Protein AF-A0A2G7G4L7-F1 (afdb_monomer)

Radius of gyration: 32.82 Å; Cα contacts (8 Å, |Δi|>4): 805; chains: 1; bounding box: 73×81×82 Å

Secondary structure (DSSP, 8-state):
-PPP------------------------------PPP--------HHHHHHHHHHHHHHHHHHHHHHHHHHHHHSPTTS-SSHHHHHHHHHHHH-GGGGGTT-HHHHHHHHHHHHHHHHHHHHHHHHHHHHTTTSHHHHHHSTT--TT--SS--HHHHHHHHHHHHHHHHHHHHHHHHHHHHHHH---SSGGG-S-SSHHHHHHHHHHHHHHHHHTTTHHHHHHHHHTHHHHHHHHHHHHHHHHHH----HHHHHHHHHHHHHHHHHHHHHHHHHHHHHHHHS---GGG-S-----SSHHHHHHHHHHS-S-----HHHHHHHHHHHHHHHHHHHS--------S-SSGGGTSS---TTS--SS---PPPPBPTTSSBPPP------GGG----TTTTTTT-EEEEE---SS--HHHHHHH-SS-----PPPSS---HHHHT-HHHHHHHHHHHHHHHHHHHHHH--TTEEEEEEE-TTEEE--TTHHHHHHHT--SEEEEEEEEEEEETTTTEEEEEE-----EE--HHHHHHHHHS-TT----TT-TTS----EEGGGT--SSS--TT--EE-SB--SSEEEEEHHHHHTT----SS-BTTB-HHHHHHHHHHHTT--EEEEEEEEEEE---

Organism: NCBI:txid656916

InterPro domains:
  IPR002067 Mitochondrial carrier protein [PR00926] (60-74)
  IPR002067 Mitochondrial carrier protein [PR00926] (168-186)
  IPR002067 Mitochondrial carrier protein [PR00926] (212-230)
  IPR002067 Mitochondrial carrier protein [PR00926] (259-281)
  IPR005109 Mannan polymerase complex subunit ANP1/MNN9/VAN1 [PF03452] (383-423)
  IPR005109 Mannan polymerase complex subunit ANP1/MNN9/VAN1 [PF03452] (434-600)
  IPR018108 Mitochondrial carrier protein, transmembrane region [PF00153] (45-130)
  IPR018108 Mitochondrial carrier protein, transmembrane region [PF00153] (153-245)
  IPR018108 Mitochondrial carrier protein, transmembrane region [PS50920] (42-127)
  IPR018108 Mitochondrial carrier protein, transmembrane region [PS50920] (153-242)
  IPR023395 Mitochondrial carrier protein domain superfamily [G3DSA:1.50.40.10] (39-321)
  IPR023395 Mitochondrial carrier protein domain superfamily [SSF103506] (44-306)
  IPR029044 Nucleotide-diphospho-sugar transferases [G3DSA:3.90.550.10] (423-634)
  IPR029044 Nucleotide-diphospho-sugar transferases [SSF53448] (452-632)
  IPR052086 Mannan Polymerase Complex Subunit [PTHR43083] (434-634)

Foldseek 3Di:
DDDDDDDDDDDDDDDDDDDDDDDDDDDDDDDDDDDDDDDDPDPPLVQLVVLLVVLVVCLVVCQLVVLLVVCVVQDDPPPAPDSVSSSVCQCVPPNPCSSCPPSPVSSVLSSVLSSLLRVQLVVQLVCCLVPPLLDLVNLVPDPQRDNPDNPHRGLLSQLVSQLRSQLRSLVSVQLVVLLVLQVSPQRDNDCVPGLANHSVRSSVLQCVWPNPCSSNFLSVLSSVLSNLSSQLRSQLVVQLVCCVVPHPDDNVVSNVVSNVVSVVSSCVVRVLSVQLSSCRSNADPDDPSNRDDGQDPDSVSSSVVVVPDDDPPCPDVVNVVVVVCCVVVVVCVVPPDPPCPPDPDDPVVVVVRDDPDPPQPCPDPDDDQFDAPPVRHGDDDDDDDFDLVPQDQALPCVVVVAAEAEDEDDQDADQLLVCQVPVDGDDDDDGDDDDDPPVVCPDPVNVLVVLLVVQVSQQVRCVNPQDSRHFKYKQAYNQQRDAPNCVVSLQSNLVAQKEAEFEWAWDQDPVVRDIDIAGDDQQWWAFDPQLLVVLVVDDQQAADDPDDPVRPRVTGGLSPVADPPDFDQPDKDWTQGDDRNIMMHGSVLVVLPQGFASTQQSRHGGRSSSSNSSVVSVGTYMYRSRRYTYGYDD

pLDDT: mean 73.77, std 21.03, range [20.94, 98.0]

Sequence (634 aa):
MSTASTAFETSTTPSIPEHQTSKKMGGSAAGGGNAPPVTSSKRDYKGFVAGVFSGIAKLSVGHPFDTVKVRLQTSKDGHFKGPLDCVLQTVRKEGVSGLYKGATPPLVGWMVMDSVMLGSLTLYRRLLFENVFSRPEIRRITPFAKYQDRHTLPSFGHGIAGIMAGTTVSFIAAPVEHVKARLQIQYAADKSKRMYSGPIDCTSKILRTHGLGGLYRGLCATILFRSFFFFWWGSYDVLSRWMRERTELSTPAINFWAGGISAQIFWLTSYPSDVVKQRLMTDPMGGALGDGQRQFRWWKDAAATMAVARPMRRTSPITFFLAAFLAFGFLFFLLSPSSSATAGDTSQQRREDAADNPLSPPTKPFLKSQPVRNDGLKAPPPVVHYDLNKLTTTSDSADKGERVLILTPLARFYPEFWDNLHQHPPPGFEPPLQSQDEKERHKLENQKARRESMSRARNSLLFTTLGPATSWVLWLDADIIETPATLIQDLTGHNYPVIVPNCYQRYYNNDHKQMEVRPYDFNSWVDSSNAQSLAESMGPDEILLEGYAELPTYRTLMAYLADTESPNPRRVIELDGVGGTALMVKADVHRDGAMFPAFPFYHLVETEGFAKMAKRLGYQVFGLPDYFVYHYNE

Nearest PDB structures (foldseek):
  3zf8-assembly1_A-2  TM=8.904E-01  e=1.767E-27  Saccharomyces cerevisiae S288C
  1okc-assembly1_A  TM=6.237E-01  e=1.344E-08  Bos taurus
  4c9h-assembly1_A  TM=5.755E-01  e=2.471E-07  Saccharomyces c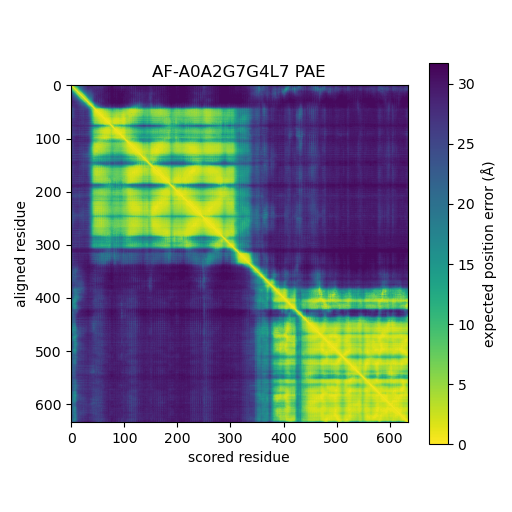erevisiae
  8ui1-assembly1_A  TM=4.724E-01  e=2.100E-02  Toxoplasma gondii ME49
  4d11-assembly4_F  TM=5.259E-01  e=4.402E-02  Homo sapiens

Mean predicted aligned error: 20.43 Å

Structure (mmCIF, N/CA/C/O backbone):
data_AF-A0A2G7G4L7-F1
#
_entry.id   AF-A0A2G7G4L7-F1
#
loop_
_atom_site.group_PDB
_atom_site.id
_atom_site.type_symbol
_atom_site.label_atom_id
_atom_site.label_alt_id
_atom_site.label_comp_id
_atom_site.label_asym_id
_atom_site.label_entity_id
_atom_site.label_seq_id
_atom_site.pdbx_PDB_ins_code
_atom_site.Cartn_x
_atom_site.Cartn_y
_atom_site.Cartn_z
_atom_site.occupancy
_atom_site.B_iso_or_equiv
_atom_site.auth_seq_id
_atom_site.auth_comp_id
_atom_site.auth_asym_id
_atom_site.auth_atom_id
_atom_site.pdbx_PDB_model_num
ATOM 1 N N . MET A 1 1 ? 5.617 3.008 5.259 1.00 24.06 1 MET A N 1
ATOM 2 C CA . MET A 1 1 ? 7.026 2.658 5.025 1.00 24.06 1 MET A CA 1
ATOM 3 C C . MET A 1 1 ? 7.130 2.276 3.573 1.00 24.06 1 MET A C 1
ATOM 5 O O . MET A 1 1 ? 6.372 1.435 3.117 1.00 24.06 1 MET A O 1
ATOM 9 N N . SER A 1 2 ? 7.911 3.075 2.858 1.00 22.83 2 SER A N 1
ATOM 10 C CA . SER A 1 2 ? 8.184 2.962 1.433 1.00 22.83 2 SER A CA 1
ATOM 11 C C . SER A 1 2 ? 9.302 1.948 1.271 1.00 22.83 2 SER A C 1
ATOM 13 O O . SER A 1 2 ? 10.276 2.014 2.017 1.00 22.83 2 SER A O 1
ATOM 15 N N . THR A 1 3 ? 9.138 1.049 0.313 1.00 21.58 3 THR A N 1
ATOM 16 C CA . THR A 1 3 ? 10.203 0.268 -0.310 1.00 21.58 3 THR A CA 1
ATOM 17 C C . THR A 1 3 ? 11.372 1.191 -0.662 1.00 21.58 3 THR A C 1
ATOM 19 O O . THR A 1 3 ? 11.162 2.273 -1.218 1.00 21.58 3 THR A O 1
ATOM 22 N N . ALA A 1 4 ? 12.580 0.808 -0.257 1.00 23.50 4 ALA A N 1
ATOM 23 C CA . ALA A 1 4 ? 13.815 1.498 -0.596 1.00 23.50 4 ALA A CA 1
ATOM 24 C C . ALA A 1 4 ? 14.524 0.680 -1.681 1.00 23.50 4 ALA A C 1
ATOM 26 O O . ALA A 1 4 ? 14.798 -0.497 -1.475 1.00 23.50 4 ALA A O 1
ATOM 27 N N . SER A 1 5 ? 14.764 1.302 -2.832 1.00 25.00 5 SER A N 1
ATOM 28 C CA . SER A 1 5 ? 15.612 0.803 -3.915 1.00 25.00 5 SER A CA 1
ATOM 29 C C . SER A 1 5 ? 16.905 1.616 -3.906 1.00 25.00 5 SER A C 1
ATOM 31 O O . SER A 1 5 ? 16.847 2.847 -3.921 1.00 25.00 5 SER A O 1
ATOM 33 N N . THR A 1 6 ? 18.053 0.951 -3.858 1.00 25.97 6 THR A N 1
ATOM 34 C CA . THR A 1 6 ? 19.387 1.570 -3.831 1.00 25.97 6 THR A CA 1
ATOM 35 C C . THR A 1 6 ? 20.090 1.319 -5.165 1.00 25.97 6 THR A C 1
ATOM 37 O O . THR A 1 6 ? 20.153 0.177 -5.602 1.00 25.97 6 THR A O 1
ATOM 40 N N . ALA A 1 7 ? 20.607 2.376 -5.795 1.00 25.23 7 ALA A N 1
ATOM 41 C CA . ALA A 1 7 ? 21.498 2.335 -6.958 1.00 25.23 7 ALA A CA 1
ATOM 42 C C . ALA A 1 7 ? 22.768 3.133 -6.606 1.00 25.23 7 ALA A C 1
ATOM 44 O O . ALA A 1 7 ? 22.654 4.169 -5.949 1.00 25.23 7 ALA A O 1
ATOM 45 N N . PHE A 1 8 ? 23.949 2.648 -6.998 1.00 26.23 8 PHE A N 1
ATOM 46 C CA . PHE A 1 8 ? 25.249 3.296 -6.771 1.00 26.23 8 PHE A CA 1
ATOM 47 C C . PHE A 1 8 ? 25.923 3.611 -8.122 1.00 26.23 8 PHE A C 1
ATOM 49 O O . PHE A 1 8 ? 25.964 2.746 -8.992 1.00 26.23 8 PHE A O 1
ATOM 56 N N . GLU A 1 9 ? 26.466 4.824 -8.282 1.00 25.48 9 GLU A N 1
ATOM 57 C CA . GLU A 1 9 ? 27.302 5.279 -9.413 1.00 25.48 9 GLU A CA 1
ATOM 58 C C . GLU A 1 9 ? 28.626 5.857 -8.862 1.00 25.48 9 GLU A C 1
ATOM 60 O O . GLU A 1 9 ? 28.653 6.397 -7.758 1.00 25.48 9 GLU A O 1
ATOM 65 N N . THR A 1 10 ? 29.723 5.768 -9.623 1.00 24.48 10 THR A N 1
ATOM 66 C CA . THR A 1 10 ? 31.007 6.447 -9.354 1.00 24.48 10 THR A CA 1
ATOM 67 C C . THR A 1 10 ? 31.414 7.279 -10.573 1.00 24.48 10 THR A C 1
ATOM 69 O O . THR A 1 10 ? 31.383 6.780 -11.696 1.00 24.48 10 THR A O 1
ATOM 72 N N . SER A 1 11 ? 31.818 8.546 -10.391 1.00 24.91 11 SER A N 1
ATOM 73 C CA . SER A 1 11 ? 32.442 9.326 -11.476 1.00 24.91 11 SER A CA 1
ATOM 74 C C . SER A 1 11 ? 33.418 10.404 -10.986 1.00 24.91 11 SER A C 1
ATOM 76 O O . SER A 1 11 ? 33.243 10.993 -9.920 1.00 24.91 11 SER A O 1
ATOM 78 N N . THR A 1 12 ? 34.446 10.660 -11.796 1.00 24.36 12 THR A N 1
ATOM 79 C CA . THR A 1 12 ? 35.453 11.723 -11.670 1.00 24.36 12 THR A CA 1
ATOM 80 C C . THR A 1 12 ? 35.354 12.676 -12.871 1.00 24.36 12 THR A C 1
ATOM 82 O O . THR A 1 12 ? 35.225 12.241 -14.012 1.00 24.36 12 THR A O 1
ATOM 85 N N . THR A 1 13 ? 35.424 13.989 -12.625 1.00 24.19 13 THR A N 1
ATOM 86 C CA . THR A 1 13 ? 35.283 15.078 -13.623 1.00 24.19 13 THR A CA 1
ATOM 87 C C . THR A 1 13 ? 36.589 15.829 -13.906 1.00 24.19 13 THR A C 1
ATOM 89 O O . THR A 1 13 ? 37.397 16.011 -12.993 1.00 24.19 13 THR A O 1
ATOM 92 N N . PRO A 1 14 ? 36.725 16.416 -15.113 1.00 24.42 14 PRO A N 1
ATOM 93 C CA . PRO A 1 14 ? 37.111 17.830 -15.223 1.00 24.42 14 PRO A CA 1
ATOM 94 C C . PRO A 1 14 ? 36.256 18.636 -16.237 1.00 24.42 14 PRO A C 1
ATOM 96 O O . PRO A 1 14 ? 35.337 18.118 -16.861 1.00 24.42 14 PRO A O 1
ATOM 99 N N . SER A 1 15 ? 36.527 19.941 -16.320 1.00 22.19 15 SER A N 1
ATOM 100 C CA . SER A 1 15 ? 35.596 21.066 -16.523 1.00 22.19 15 SER A CA 1
ATOM 101 C C . SER A 1 15 ? 35.844 21.939 -17.785 1.00 22.19 15 SER A C 1
ATOM 103 O O . SER A 1 15 ? 36.881 21.793 -18.426 1.00 22.19 15 SER A O 1
ATOM 105 N N . ILE A 1 16 ? 34.951 22.944 -18.001 1.00 24.75 16 ILE A N 1
ATOM 106 C CA . ILE A 1 16 ? 35.088 24.231 -18.775 1.00 24.75 16 ILE A CA 1
ATOM 107 C C . ILE A 1 16 ? 34.583 24.205 -20.261 1.00 24.75 16 ILE A C 1
ATOM 109 O O . ILE A 1 16 ? 34.852 23.219 -20.938 1.00 24.75 16 ILE A O 1
ATOM 113 N N . PRO A 1 17 ? 33.991 25.278 -20.878 1.00 26.62 17 PRO A N 1
ATOM 114 C CA . PRO A 1 17 ? 33.048 26.333 -20.436 1.00 26.62 17 PRO A CA 1
ATOM 115 C C . PRO A 1 17 ? 31.859 26.612 -21.419 1.00 26.62 17 PRO A C 1
ATOM 117 O O . PRO A 1 17 ? 31.775 26.097 -22.530 1.00 26.62 17 PRO A O 1
ATOM 120 N N . GLU A 1 18 ? 30.960 27.510 -20.996 1.00 21.75 18 GLU A N 1
ATOM 121 C CA . GLU A 1 18 ? 29.742 28.007 -21.665 1.00 21.75 18 GLU A CA 1
ATOM 122 C C . GLU A 1 18 ? 29.950 28.919 -22.898 1.00 21.75 18 GLU A C 1
ATOM 124 O O . GLU A 1 18 ? 30.901 29.698 -22.963 1.00 21.75 18 GLU A O 1
ATOM 129 N N . HIS A 1 19 ? 28.941 28.960 -23.788 1.00 24.02 19 HIS A N 1
ATOM 130 C CA . HIS A 1 19 ? 28.648 30.131 -24.627 1.00 24.02 19 HIS A CA 1
ATOM 131 C C . HIS A 1 19 ? 27.133 30.389 -24.774 1.00 24.02 19 HIS A C 1
ATOM 133 O O . HIS A 1 19 ? 26.337 29.494 -25.048 1.00 24.02 19 HIS A O 1
ATOM 139 N N . GLN A 1 20 ? 26.755 31.655 -24.577 1.00 20.94 20 GLN A N 1
ATOM 140 C CA . GLN A 1 20 ? 25.408 32.236 -24.641 1.00 20.94 20 GLN A CA 1
ATOM 141 C C . GLN A 1 20 ? 24.872 32.364 -26.082 1.00 20.94 20 GLN A C 1
ATOM 143 O O . GLN A 1 20 ? 25.633 32.739 -26.970 1.00 20.94 20 GLN A O 1
ATOM 148 N N . THR A 1 21 ? 23.553 32.240 -26.310 1.00 23.44 21 THR A N 1
ATOM 149 C CA . THR A 1 21 ? 22.621 33.371 -26.589 1.00 23.44 21 THR A CA 1
ATOM 150 C C . THR A 1 21 ? 21.237 32.938 -27.123 1.00 23.44 21 THR A C 1
ATOM 152 O O . THR A 1 21 ? 21.025 31.853 -27.643 1.00 23.44 21 THR A O 1
ATOM 155 N N . SER A 1 22 ? 20.282 33.842 -26.898 1.00 21.98 22 SER A N 1
ATOM 156 C CA . SER A 1 22 ? 18.814 33.780 -26.950 1.00 21.98 22 SER A CA 1
ATOM 157 C C . SER A 1 22 ? 18.185 33.984 -28.342 1.00 21.98 22 SER A C 1
ATOM 159 O O . SER A 1 22 ? 18.713 34.771 -29.125 1.00 21.98 22 SER A O 1
ATOM 161 N N . LYS A 1 23 ? 16.968 33.444 -28.574 1.00 23.94 23 LYS A N 1
ATOM 162 C CA . LYS A 1 23 ? 15.842 34.200 -29.183 1.00 23.94 23 LYS A CA 1
ATOM 163 C C . LYS A 1 23 ? 14.471 33.502 -29.057 1.00 23.94 23 LYS A C 1
ATOM 165 O O . LYS A 1 23 ? 14.320 32.332 -29.380 1.00 23.94 23 LYS A O 1
ATOM 170 N N . LYS A 1 24 ? 13.464 34.275 -28.623 1.00 22.44 24 LYS A N 1
ATOM 171 C CA 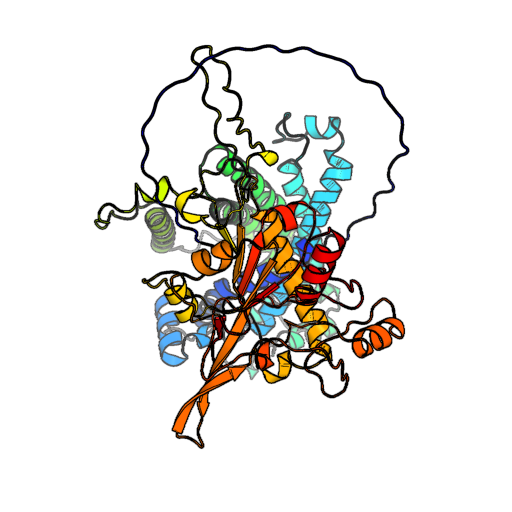. LYS A 1 24 ? 12.010 33.989 -28.621 1.00 22.44 24 LYS A CA 1
ATOM 172 C C . LYS A 1 24 ? 11.329 34.587 -29.863 1.00 22.44 24 LYS A C 1
ATOM 174 O O . LYS A 1 24 ? 11.624 35.733 -30.179 1.00 22.44 24 LYS A O 1
ATOM 179 N N . MET A 1 25 ? 10.320 33.894 -30.398 1.00 21.89 25 MET A N 1
ATOM 180 C CA . MET A 1 25 ? 9.039 34.366 -30.992 1.00 21.89 25 MET A CA 1
ATOM 181 C C . MET A 1 25 ? 8.093 33.138 -30.920 1.00 21.89 25 MET A C 1
ATOM 183 O O . MET A 1 25 ? 8.580 32.033 -31.101 1.00 21.89 25 MET A O 1
ATOM 187 N N . GLY A 1 26 ? 6.805 33.134 -30.558 1.00 21.31 26 GLY A N 1
ATOM 188 C CA . GLY A 1 26 ? 5.715 34.105 -30.659 1.00 21.31 26 GLY A CA 1
ATOM 189 C C . GLY A 1 26 ? 4.688 33.572 -31.677 1.00 21.31 26 GLY A C 1
ATOM 190 O O . GLY A 1 26 ? 5.020 33.544 -32.853 1.00 21.31 26 GLY A O 1
ATOM 191 N N . GLY A 1 27 ? 3.472 33.158 -31.268 1.00 21.77 27 GLY A N 1
ATOM 192 C CA . GLY A 1 27 ? 2.395 32.876 -32.241 1.00 21.77 27 GLY A CA 1
ATOM 193 C C . GLY A 1 27 ? 1.202 32.002 -31.813 1.00 21.77 27 GLY A C 1
ATOM 194 O O . GLY A 1 27 ? 1.269 30.789 -31.917 1.00 21.77 27 GLY A O 1
ATOM 195 N N . SER A 1 28 ? 0.112 32.681 -31.436 1.00 22.36 28 SER A N 1
ATOM 196 C CA . SER A 1 28 ? -1.323 32.446 -31.722 1.00 22.36 28 SER A CA 1
ATOM 197 C C . SER A 1 28 ? -2.087 31.139 -31.442 1.00 22.36 28 SER A C 1
ATOM 199 O O . SER A 1 28 ? -1.700 30.029 -31.782 1.00 22.36 28 SER A O 1
ATOM 201 N N . ALA A 1 29 ? -3.296 31.370 -30.919 1.00 24.55 29 ALA A N 1
ATOM 202 C CA . ALA A 1 29 ? -4.390 30.444 -30.660 1.00 24.55 29 ALA A CA 1
ATOM 203 C C . ALA A 1 29 ? -5.329 30.263 -31.871 1.00 24.55 29 ALA A C 1
ATOM 205 O O . ALA A 1 29 ? -5.513 31.192 -32.655 1.00 24.55 29 ALA A O 1
ATOM 206 N N . ALA A 1 30 ? -6.022 29.122 -31.929 1.00 24.14 30 ALA A N 1
ATOM 207 C CA . ALA A 1 30 ? -7.320 28.962 -32.591 1.00 24.14 30 ALA A CA 1
ATOM 208 C C . ALA A 1 30 ? -8.101 27.820 -31.914 1.00 24.14 30 ALA A C 1
ATOM 210 O O . ALA A 1 30 ? -7.528 26.787 -31.570 1.00 24.14 30 ALA A O 1
ATOM 211 N N . GLY A 1 31 ? -9.391 28.050 -31.658 1.00 23.33 31 GLY A N 1
ATOM 212 C CA . GLY A 1 31 ? -10.264 27.169 -30.884 1.00 23.33 31 GLY A CA 1
ATOM 213 C C . GLY A 1 31 ? -11.028 26.131 -31.708 1.00 23.33 31 GLY A C 1
ATOM 214 O O . GLY A 1 31 ? -11.257 26.296 -32.901 1.00 23.33 31 GLY A O 1
ATOM 215 N N . GLY A 1 32 ? -11.485 25.091 -31.012 1.00 22.53 32 GLY A N 1
ATOM 216 C CA . GLY A 1 32 ? -12.473 24.118 -31.471 1.00 22.53 32 GLY A CA 1
ATOM 217 C C . GLY A 1 32 ? -13.263 23.625 -30.260 1.00 22.53 32 GLY A C 1
ATOM 218 O O . GLY A 1 32 ? -12.674 23.165 -29.282 1.00 22.53 32 GLY A O 1
ATOM 219 N N . GLY A 1 33 ? -14.582 23.821 -30.281 1.00 26.61 33 GLY A N 1
ATOM 220 C CA . GLY A 1 33 ? -15.481 23.472 -29.183 1.00 26.61 33 GLY A CA 1
ATOM 221 C C . GLY A 1 33 ? -15.622 21.963 -28.996 1.00 26.61 33 GLY A C 1
ATOM 222 O O . GLY A 1 33 ? -15.660 21.218 -29.968 1.00 26.61 33 GLY A O 1
ATOM 223 N N . ASN A 1 34 ? -15.750 21.531 -27.741 1.00 28.05 34 ASN A N 1
ATOM 224 C CA . ASN A 1 34 ? -16.182 20.183 -27.391 1.00 28.05 34 ASN A CA 1
ATOM 225 C C . ASN A 1 34 ? -17.164 20.233 -26.215 1.00 28.05 34 ASN A C 1
ATOM 227 O O . ASN A 1 34 ? -16.979 20.985 -25.257 1.00 28.05 34 ASN A O 1
ATOM 231 N N . ALA A 1 35 ? -18.223 19.434 -26.343 1.00 27.03 35 ALA A N 1
ATOM 232 C CA . ALA A 1 35 ? -19.292 19.214 -25.374 1.00 27.03 35 ALA A CA 1
ATOM 233 C C . ALA A 1 35 ? -18.759 18.849 -23.970 1.00 27.03 35 ALA A C 1
ATOM 235 O O . ALA A 1 35 ? -17.655 18.306 -23.856 1.00 27.03 35 ALA A O 1
ATOM 236 N N . PRO A 1 36 ? -19.518 19.113 -22.886 1.00 30.25 36 PRO A N 1
ATOM 237 C CA . PRO A 1 36 ? -19.042 18.820 -21.541 1.00 30.25 36 PRO A CA 1
ATOM 238 C C . PRO A 1 36 ? -18.878 17.300 -21.361 1.00 30.25 36 PRO A C 1
ATOM 240 O O . PRO A 1 36 ? -19.802 16.545 -21.673 1.00 30.25 36 PRO A O 1
ATOM 243 N N . PRO A 1 37 ? -17.733 16.820 -20.849 1.00 31.64 37 PRO A N 1
ATOM 244 C CA . PRO A 1 37 ? -17.540 15.402 -20.599 1.00 31.64 37 PRO A CA 1
ATOM 245 C C . PRO A 1 37 ? -18.423 14.962 -19.427 1.00 31.64 37 PRO A C 1
ATOM 247 O O . PRO A 1 37 ? -18.369 15.531 -18.335 1.00 31.64 37 PRO A O 1
ATOM 250 N N . VAL A 1 38 ? -19.223 13.919 -19.650 1.00 31.42 38 VAL A N 1
ATOM 251 C CA . VAL A 1 38 ? -19.938 13.189 -18.598 1.00 31.42 38 VAL A CA 1
ATOM 252 C C . VAL A 1 38 ? -18.891 12.591 -17.657 1.00 31.42 38 VAL A C 1
ATOM 254 O O . VAL A 1 38 ? -18.142 11.684 -18.021 1.00 31.42 38 VAL A O 1
ATOM 257 N N . THR A 1 39 ? -18.787 13.128 -16.443 1.00 32.50 39 THR A N 1
ATOM 258 C CA . THR A 1 39 ? -17.813 12.677 -15.449 1.00 32.50 39 THR A CA 1
ATOM 259 C C . THR A 1 39 ? -18.257 11.338 -14.861 1.00 32.50 39 THR A C 1
ATOM 261 O O . THR A 1 39 ? -19.178 11.259 -14.050 1.00 32.50 39 THR A O 1
ATOM 264 N N . SER A 1 40 ? -17.583 10.246 -15.239 1.00 31.92 40 SER A N 1
ATOM 265 C CA . SER A 1 40 ? -17.757 8.968 -14.545 1.00 31.92 40 SER A CA 1
ATOM 266 C C . SER A 1 40 ? -17.291 9.137 -13.093 1.00 31.92 40 SER A C 1
ATOM 268 O O . SER A 1 40 ? -16.115 9.419 -12.836 1.00 31.92 40 SER A O 1
ATOM 270 N N . SER A 1 41 ? -18.204 8.986 -12.136 1.00 36.94 41 SER A N 1
ATOM 271 C CA . SER A 1 41 ? -17.889 9.003 -10.708 1.00 36.94 41 SER A CA 1
ATOM 272 C C . SER A 1 41 ? -16.973 7.821 -10.364 1.00 36.94 41 SER A C 1
ATOM 274 O O . SER A 1 41 ? -17.430 6.693 -10.176 1.00 36.94 41 SER A O 1
ATOM 276 N N . LYS A 1 42 ? -15.656 8.059 -10.295 1.00 44.31 42 LYS A N 1
ATOM 277 C CA . LYS A 1 42 ? -14.709 7.096 -9.718 1.00 44.31 42 LYS A CA 1
ATOM 278 C C . LYS A 1 42 ? -15.102 6.872 -8.254 1.00 44.31 42 LYS A C 1
ATOM 280 O O . LYS A 1 42 ? -15.062 7.810 -7.455 1.00 44.31 42 LYS A O 1
ATOM 285 N N . ARG A 1 43 ? -15.498 5.640 -7.909 1.00 52.88 43 ARG A N 1
ATOM 286 C CA . ARG A 1 43 ? -15.788 5.228 -6.527 1.00 52.88 43 ARG A CA 1
ATOM 287 C C . ARG A 1 43 ? -14.485 5.278 -5.724 1.00 52.88 43 ARG A C 1
ATOM 289 O O . ARG A 1 43 ? -13.613 4.434 -5.904 1.00 52.88 43 ARG A O 1
ATOM 296 N N . ASP A 1 44 ? -14.336 6.290 -4.876 1.00 62.84 44 ASP A N 1
ATOM 297 C CA . ASP A 1 44 ? -13.120 6.520 -4.092 1.00 62.84 44 ASP A CA 1
ATOM 298 C C . ASP A 1 44 ? -13.184 5.779 -2.746 1.00 62.84 44 ASP A C 1
ATOM 300 O O . ASP A 1 44 ? -13.648 6.303 -1.733 1.00 62.84 44 ASP A O 1
ATOM 304 N N . TYR A 1 45 ? -12.743 4.519 -2.741 1.00 77.00 45 TYR A N 1
ATOM 305 C CA . TYR A 1 45 ? -12.691 3.669 -1.545 1.00 77.00 45 TYR A CA 1
ATOM 306 C C . TYR A 1 45 ? -11.439 3.911 -0.680 1.00 77.00 45 TYR A C 1
ATOM 308 O O . TYR A 1 45 ? -11.310 3.329 0.400 1.00 77.00 45 TYR A O 1
ATOM 316 N N . LYS A 1 46 ? -10.517 4.788 -1.112 1.00 78.31 46 LYS A N 1
ATOM 317 C CA . LYS A 1 46 ? -9.213 4.989 -0.458 1.00 78.31 46 LYS A CA 1
ATOM 318 C C . LYS A 1 46 ? -9.350 5.449 0.992 1.00 78.31 46 LYS A C 1
ATOM 320 O O . LYS A 1 46 ? -8.605 4.981 1.846 1.00 78.31 46 LYS A O 1
ATOM 325 N N . GLY A 1 47 ? -10.321 6.320 1.282 1.00 74.81 47 GLY A N 1
ATOM 326 C CA . GLY A 1 47 ? -10.578 6.806 2.643 1.00 74.81 47 GLY A CA 1
ATOM 327 C C . GLY A 1 47 ? -11.010 5.700 3.609 1.00 74.81 47 GLY A C 1
ATOM 328 O O . GLY A 1 47 ? -10.556 5.669 4.749 1.00 74.81 47 GLY A O 1
ATOM 329 N N . PHE A 1 48 ? -11.830 4.758 3.140 1.00 80.50 48 PHE A N 1
ATOM 330 C CA . PHE A 1 48 ? -12.289 3.629 3.950 1.00 80.50 48 PHE A CA 1
ATOM 331 C C . PHE A 1 48 ? -11.149 2.655 4.243 1.00 80.50 48 PHE A C 1
ATOM 333 O O . PHE A 1 48 ? -10.930 2.300 5.398 1.00 80.50 48 PHE A O 1
ATOM 340 N N . VAL A 1 49 ? -10.368 2.293 3.220 1.00 81.31 49 VAL A N 1
ATOM 341 C CA . VAL A 1 49 ? -9.202 1.410 3.381 1.00 81.31 49 VAL A CA 1
ATOM 342 C C . VAL A 1 49 ? -8.152 2.047 4.292 1.00 81.31 49 VAL A C 1
ATOM 344 O O . VAL A 1 49 ? -7.636 1.386 5.191 1.00 81.31 49 VAL A O 1
ATOM 347 N N . ALA A 1 50 ? -7.885 3.347 4.141 1.00 79.50 50 ALA A N 1
ATOM 348 C CA . ALA A 1 50 ? -6.992 4.069 5.045 1.00 79.50 50 ALA A CA 1
ATOM 349 C C . ALA A 1 50 ? -7.471 4.007 6.507 1.00 79.50 50 ALA A C 1
ATOM 351 O O . ALA A 1 50 ? -6.647 3.903 7.414 1.00 79.50 50 ALA A O 1
ATOM 352 N N . GLY A 1 51 ? -8.786 4.025 6.751 1.00 79.38 51 GLY A N 1
ATOM 353 C CA . GLY A 1 51 ? -9.342 3.902 8.099 1.00 79.38 51 GLY A CA 1
ATOM 354 C C . GLY A 1 51 ? -9.215 2.504 8.702 1.00 79.38 51 GLY A C 1
ATOM 355 O O . GLY A 1 51 ? -8.953 2.399 9.899 1.00 79.38 51 GLY A O 1
ATOM 356 N N . VAL A 1 52 ? -9.269 1.444 7.889 1.00 81.69 52 VAL A N 1
ATOM 357 C CA . VAL A 1 52 ? -8.961 0.068 8.327 1.00 81.69 52 VAL A CA 1
ATOM 358 C C . VAL A 1 52 ? -7.524 -0.004 8.853 1.00 81.69 52 VAL A C 1
ATOM 360 O O . VAL A 1 52 ? -7.301 -0.407 9.996 1.00 81.69 52 VAL A O 1
ATOM 363 N N . PHE A 1 53 ? -6.551 0.451 8.058 1.00 82.38 53 PHE A N 1
ATOM 364 C CA . PHE A 1 53 ? -5.138 0.436 8.450 1.00 82.38 53 PHE A CA 1
ATOM 365 C C . PHE A 1 53 ? -4.833 1.385 9.614 1.00 82.38 53 PHE A C 1
ATOM 367 O O . PHE A 1 53 ? -4.039 1.040 10.488 1.00 82.38 53 PHE A O 1
ATOM 374 N N . SER A 1 54 ? -5.501 2.543 9.675 1.00 80.75 54 SER A N 1
ATOM 375 C CA . SER A 1 54 ? -5.444 3.442 10.834 1.00 80.75 54 SER A CA 1
ATOM 376 C C . SER A 1 54 ? -5.895 2.728 12.110 1.00 80.75 54 SER A C 1
ATOM 378 O O . SER A 1 54 ? -5.204 2.799 13.126 1.00 80.75 54 SER A O 1
ATOM 380 N N . GLY A 1 55 ? -7.013 1.996 12.054 1.00 76.75 55 GLY A N 1
ATOM 381 C CA . GLY A 1 55 ? -7.534 1.232 13.188 1.00 76.75 55 GLY A CA 1
ATOM 382 C C . GLY A 1 55 ? -6.568 0.147 13.669 1.00 76.75 55 GLY A C 1
ATOM 383 O O . GLY A 1 55 ? -6.354 0.012 14.875 1.00 76.75 55 GLY A O 1
ATOM 384 N N . ILE A 1 56 ? -5.931 -0.574 12.738 1.00 78.88 56 ILE A N 1
ATOM 385 C CA . ILE A 1 56 ? -4.907 -1.583 13.054 1.00 78.88 56 ILE A CA 1
ATOM 386 C C . ILE A 1 56 ? -3.698 -0.922 13.724 1.00 78.88 56 ILE A C 1
ATOM 388 O O . ILE A 1 56 ? -3.330 -1.314 14.827 1.00 78.88 56 ILE A O 1
ATOM 392 N N . ALA A 1 57 ? -3.128 0.124 13.118 1.00 82.12 57 ALA A N 1
ATOM 393 C CA . ALA A 1 57 ? -1.956 0.814 13.659 1.00 82.12 57 ALA A CA 1
ATOM 394 C C . ALA A 1 57 ? -2.215 1.388 15.063 1.00 82.12 57 ALA A C 1
ATOM 396 O O . ALA A 1 57 ? -1.387 1.256 15.967 1.00 82.12 57 ALA A O 1
ATOM 397 N N . LYS A 1 58 ? -3.397 1.980 15.270 1.00 78.62 58 LYS A N 1
ATOM 398 C CA . LYS A 1 58 ? -3.841 2.512 16.562 1.00 78.62 58 LYS A CA 1
ATOM 399 C C . LYS A 1 58 ? -3.920 1.433 17.633 1.00 78.62 58 LYS A C 1
ATOM 401 O O . LYS A 1 58 ? -3.535 1.687 18.771 1.00 78.62 58 LYS A O 1
ATOM 406 N N . LEU A 1 59 ? -4.400 0.241 17.285 1.00 78.62 59 LEU A N 1
ATOM 407 C CA . LEU A 1 59 ? -4.426 -0.881 18.213 1.00 78.62 59 LEU A CA 1
ATOM 408 C C . LEU A 1 59 ? -3.020 -1.414 18.488 1.00 78.62 59 LEU A C 1
ATOM 410 O O . LEU A 1 59 ? -2.676 -1.599 19.650 1.00 78.62 59 LEU A O 1
ATOM 414 N N . SER A 1 60 ? -2.204 -1.621 17.455 1.00 78.81 60 SER A N 1
ATOM 415 C CA . SER A 1 60 ? -0.839 -2.132 17.609 1.00 78.81 60 SER A CA 1
ATOM 416 C C . SER A 1 60 ? -0.019 -1.260 18.559 1.00 78.81 60 SER A C 1
ATOM 418 O O . SER A 1 60 ? 0.647 -1.778 19.445 1.00 78.81 60 SER A O 1
ATOM 420 N N . VAL A 1 61 ? -0.119 0.066 18.439 1.00 83.44 61 VAL A N 1
ATOM 421 C CA . VAL A 1 61 ? 0.616 0.988 19.318 1.00 83.44 61 VAL A CA 1
ATOM 422 C C . VAL A 1 61 ? -0.103 1.208 20.654 1.00 83.44 61 VAL A C 1
ATOM 424 O O . VAL A 1 61 ? 0.545 1.299 21.693 1.00 83.44 61 VAL A O 1
ATOM 427 N N . GLY A 1 62 ? -1.434 1.314 20.655 1.00 79.62 62 GLY A N 1
ATOM 428 C CA . GLY A 1 62 ? -2.217 1.738 21.820 1.00 79.62 62 GLY A CA 1
ATOM 429 C C . GLY A 1 62 ? -2.606 0.622 22.790 1.00 79.62 62 GLY A C 1
ATOM 430 O O . GLY A 1 62 ? -2.710 0.862 23.993 1.00 79.62 62 GLY A O 1
ATOM 431 N N . HIS A 1 63 ? -2.805 -0.605 22.305 1.00 80.56 63 HIS A N 1
ATOM 432 C CA . HIS A 1 63 ? -3.332 -1.707 23.115 1.00 80.56 63 HIS A CA 1
ATOM 433 C C . HIS A 1 63 ? -2.435 -2.097 24.301 1.00 80.56 63 HIS A C 1
ATOM 435 O O . HIS A 1 63 ? -2.983 -2.338 25.376 1.00 80.56 63 HIS A O 1
ATOM 441 N N . PRO A 1 64 ? -1.088 -2.086 24.206 1.00 84.44 64 PRO A N 1
ATOM 442 C CA . PRO A 1 64 ? -0.233 -2.295 25.376 1.00 84.44 64 PRO A CA 1
ATOM 443 C C . PRO A 1 64 ? -0.523 -1.310 26.516 1.00 84.44 64 PRO A C 1
ATOM 445 O O . PRO A 1 64 ? -0.596 -1.712 27.679 1.00 84.44 64 PRO A O 1
ATOM 448 N N . PHE A 1 65 ? -0.759 -0.034 26.193 1.00 84.25 65 PHE A N 1
ATOM 449 C CA . PHE A 1 65 ? -1.112 0.986 27.182 1.00 84.25 65 PHE A CA 1
ATOM 450 C C . PHE A 1 65 ? -2.497 0.737 27.782 1.00 84.25 65 PHE A C 1
ATOM 452 O O . PHE A 1 65 ? -2.666 0.876 28.994 1.00 84.25 65 PHE A O 1
ATOM 459 N N . ASP A 1 66 ? -3.470 0.314 26.970 1.00 78.88 66 ASP A N 1
ATOM 460 C CA . ASP A 1 66 ? -4.802 -0.071 27.447 1.00 78.88 66 ASP A CA 1
ATOM 461 C C . ASP A 1 66 ? -4.735 -1.291 28.380 1.00 78.88 66 ASP A C 1
ATOM 463 O O . ASP A 1 66 ? -5.355 -1.283 29.445 1.00 78.88 66 ASP A O 1
ATOM 467 N N . THR A 1 67 ? -3.931 -2.304 28.049 1.00 77.00 67 THR A N 1
ATOM 468 C CA . THR A 1 67 ? -3.711 -3.483 28.898 1.00 77.00 67 THR A CA 1
ATOM 469 C C . THR A 1 67 ? -3.101 -3.095 30.241 1.00 77.00 67 THR A C 1
ATOM 471 O O . THR A 1 67 ? -3.596 -3.525 31.283 1.00 77.00 67 THR A O 1
ATOM 474 N N . VAL A 1 68 ? -2.064 -2.251 30.247 1.00 80.50 68 VAL A N 1
ATOM 475 C CA . VAL A 1 68 ? -1.431 -1.759 31.483 1.00 80.50 68 VAL A CA 1
ATOM 476 C C . VAL A 1 68 ? -2.417 -0.932 32.303 1.00 80.50 68 VAL A C 1
ATOM 478 O O . VAL A 1 68 ? -2.560 -1.161 33.503 1.00 80.50 68 VAL A O 1
ATOM 481 N N . LYS A 1 69 ? -3.152 -0.018 31.660 1.00 80.38 69 LYS A N 1
ATOM 482 C CA . LYS A 1 69 ? -4.192 0.791 32.304 1.00 80.38 69 LYS A CA 1
ATOM 483 C C . LYS A 1 69 ? -5.239 -0.091 32.981 1.00 80.38 69 LYS A C 1
ATOM 485 O O . LYS A 1 69 ? -5.543 0.130 34.149 1.00 80.38 69 LYS A O 1
ATOM 490 N N . VAL A 1 70 ? -5.773 -1.090 32.278 1.00 72.19 70 VAL A N 1
ATOM 491 C CA . VAL A 1 70 ? -6.786 -1.998 32.832 1.00 72.19 70 VAL A CA 1
ATOM 492 C C . VAL A 1 70 ? -6.202 -2.819 33.977 1.00 72.19 70 VAL A C 1
ATOM 494 O O . VAL A 1 70 ? -6.811 -2.866 35.039 1.00 72.19 70 VAL A O 1
ATOM 497 N N . ARG A 1 71 ? -5.004 -3.399 33.819 1.00 74.00 71 ARG A N 1
ATOM 498 C CA . ARG A 1 71 ? -4.338 -4.178 34.877 1.00 74.00 71 ARG A CA 1
ATOM 499 C C . ARG A 1 71 ? -4.123 -3.356 36.148 1.00 74.00 71 ARG A C 1
ATOM 501 O O . ARG A 1 71 ? -4.394 -3.862 37.235 1.00 74.00 71 ARG A O 1
ATOM 508 N N . LEU A 1 72 ? -3.711 -2.094 36.020 1.00 73.56 72 LEU A N 1
ATOM 509 C CA . LEU A 1 72 ? -3.591 -1.170 37.152 1.00 73.56 72 LEU A CA 1
ATOM 510 C C . LEU A 1 72 ? -4.947 -0.856 37.797 1.00 73.56 72 LEU A C 1
ATOM 512 O O . LEU A 1 72 ? -5.027 -0.771 39.014 1.00 73.56 72 LEU A O 1
ATOM 516 N N . GLN A 1 73 ? -6.008 -0.702 37.001 1.00 64.44 73 GLN A N 1
ATOM 517 C CA . GLN A 1 73 ? -7.353 -0.391 37.499 1.00 64.44 73 GLN A CA 1
ATOM 518 C C . GLN A 1 73 ? -8.062 -1.587 38.150 1.00 64.44 73 GLN A C 1
ATOM 520 O O . GLN A 1 73 ? -8.942 -1.386 38.983 1.00 64.44 73 GLN A O 1
ATOM 525 N N . THR A 1 74 ? -7.729 -2.821 37.756 1.00 63.78 74 THR A N 1
ATOM 526 C CA . THR A 1 74 ? -8.423 -4.034 38.224 1.00 63.78 74 THR A CA 1
ATOM 527 C C . THR A 1 74 ? -7.686 -4.802 39.313 1.00 63.78 74 THR A C 1
ATOM 529 O O . THR A 1 74 ? -8.281 -5.682 39.936 1.00 63.78 74 THR A O 1
ATOM 532 N N . SER A 1 75 ? -6.393 -4.547 39.506 1.00 70.50 75 SER A N 1
ATOM 533 C CA . SER A 1 75 ? -5.604 -5.266 40.509 1.00 70.50 75 SER A CA 1
ATOM 534 C C . SER A 1 75 ? -5.875 -4.726 41.906 1.00 70.50 75 SER A C 1
ATOM 536 O O . SER A 1 75 ? -6.099 -3.533 42.083 1.00 70.50 75 SER A O 1
ATOM 538 N N . LYS A 1 76 ? -5.858 -5.612 42.907 1.00 69.38 76 LYS A N 1
ATOM 539 C CA . LYS A 1 76 ? -5.992 -5.215 44.315 1.00 69.38 76 LYS A CA 1
ATOM 540 C C . LYS A 1 76 ? -4.811 -4.326 44.719 1.00 69.38 76 LYS A C 1
ATOM 542 O O . LYS A 1 76 ? -3.696 -4.534 44.226 1.00 69.38 76 LYS A O 1
ATOM 547 N N . ASP A 1 77 ? -5.068 -3.373 45.615 1.00 60.56 77 ASP A N 1
ATOM 548 C CA . ASP A 1 77 ? -4.058 -2.437 46.115 1.00 60.56 77 ASP A CA 1
ATOM 549 C C . ASP A 1 77 ? -2.787 -3.190 46.547 1.00 60.56 77 ASP A C 1
ATOM 551 O O . ASP A 1 77 ? -2.843 -4.136 47.332 1.00 60.56 77 ASP A O 1
ATOM 555 N N . GLY A 1 78 ? -1.642 -2.801 45.976 1.00 65.19 78 GLY A N 1
ATOM 556 C CA . GLY A 1 78 ? -0.328 -3.386 46.271 1.00 65.19 78 GLY A CA 1
ATOM 557 C C . GLY A 1 78 ? 0.211 -4.419 45.270 1.00 65.19 78 GLY A C 1
ATOM 558 O O . GLY A 1 78 ? 1.381 -4.778 45.376 1.00 65.19 78 GLY A O 1
ATOM 559 N N . HIS A 1 79 ? -0.565 -4.875 44.276 1.00 74.38 79 HIS A N 1
ATOM 560 C CA . HIS A 1 79 ? -0.060 -5.840 43.276 1.00 74.38 79 HIS A CA 1
ATOM 561 C C . HIS A 1 79 ? 0.944 -5.224 42.281 1.00 74.38 79 HIS A C 1
ATOM 563 O O . HIS A 1 79 ? 1.895 -5.882 41.861 1.00 74.38 79 HIS A O 1
ATOM 569 N N . PHE A 1 80 ? 0.741 -3.953 41.923 1.00 79.88 80 PHE A N 1
ATOM 570 C CA . PHE A 1 80 ? 1.642 -3.183 41.068 1.00 79.88 80 PHE A CA 1
ATOM 571 C C . PHE A 1 80 ? 2.033 -1.886 41.775 1.00 79.88 80 PHE A C 1
ATOM 573 O O . PHE A 1 80 ? 1.168 -1.138 42.229 1.00 79.88 80 PHE A O 1
ATOM 580 N N . LYS A 1 81 ? 3.335 -1.596 41.834 1.00 76.56 81 LYS A N 1
ATOM 581 C CA . LYS A 1 81 ? 3.883 -0.356 42.414 1.00 76.56 81 LYS A CA 1
ATOM 582 C C . LYS A 1 81 ? 3.741 0.847 41.476 1.00 76.56 81 LYS A C 1
ATOM 584 O O . LYS A 1 81 ? 3.908 1.986 41.899 1.00 76.56 81 LYS A O 1
ATOM 589 N N . GLY A 1 82 ? 3.443 0.599 40.200 1.00 79.62 82 GLY A N 1
ATOM 590 C CA . GLY A 1 82 ? 3.219 1.621 39.183 1.00 79.62 82 GLY A CA 1
ATOM 591 C C . GLY A 1 82 ? 3.114 1.040 37.767 1.00 79.62 82 GLY A C 1
ATOM 592 O O . GLY A 1 82 ? 3.188 -0.179 37.592 1.00 79.62 82 GLY A O 1
ATOM 593 N N . PRO A 1 83 ? 2.966 1.891 36.735 1.00 81.56 83 PRO A N 1
ATOM 594 C CA . PRO A 1 83 ? 2.798 1.445 35.350 1.00 81.56 83 PRO A CA 1
ATOM 595 C C . PRO A 1 83 ? 3.992 0.673 34.789 1.00 81.56 83 PRO A C 1
ATOM 597 O O . PRO A 1 83 ? 3.798 -0.348 34.138 1.00 81.56 83 PRO A O 1
ATOM 600 N N . LEU A 1 84 ? 5.219 1.113 35.084 1.00 83.88 84 LEU A N 1
ATOM 601 C CA . LEU A 1 84 ? 6.436 0.424 34.640 1.00 83.88 84 LEU A CA 1
ATOM 602 C C . LEU A 1 84 ? 6.596 -0.945 35.309 1.00 83.88 84 LEU A C 1
ATOM 604 O O . LEU A 1 84 ? 6.950 -1.914 34.645 1.00 83.88 84 LEU A O 1
ATOM 608 N N . ASP A 1 85 ? 6.264 -1.043 36.597 1.00 82.06 85 ASP A N 1
ATOM 609 C CA . ASP A 1 85 ? 6.251 -2.314 37.326 1.00 82.06 85 ASP A CA 1
ATOM 610 C C . ASP A 1 85 ? 5.190 -3.270 36.748 1.00 82.06 85 ASP A C 1
ATOM 612 O O . ASP A 1 85 ? 5.466 -4.444 36.512 1.00 82.06 85 ASP A O 1
ATOM 616 N N . CYS A 1 86 ? 4.009 -2.753 36.388 1.00 81.75 86 CYS A N 1
ATOM 617 C CA . CYS A 1 86 ? 2.986 -3.525 35.682 1.00 81.75 86 CYS A CA 1
ATOM 618 C C . CYS A 1 86 ? 3.473 -4.042 34.318 1.00 81.75 86 CYS A C 1
ATOM 620 O O . CYS A 1 86 ? 3.231 -5.207 33.991 1.00 81.75 86 CYS A O 1
ATOM 622 N N . VAL A 1 87 ? 4.163 -3.214 33.525 1.00 86.44 87 VAL A N 1
ATOM 623 C CA . VAL A 1 87 ? 4.743 -3.630 32.234 1.00 86.44 87 VAL A CA 1
ATOM 624 C C . VAL A 1 87 ? 5.788 -4.720 32.448 1.00 86.44 87 VAL A C 1
ATOM 626 O O . VAL A 1 87 ? 5.677 -5.792 31.855 1.00 86.44 87 VAL A O 1
ATOM 629 N N . LEU A 1 88 ? 6.766 -4.479 33.325 1.00 87.31 88 LEU A N 1
ATOM 630 C CA . LEU A 1 88 ? 7.886 -5.388 33.549 1.00 87.31 88 LEU A CA 1
ATOM 631 C C . LEU A 1 88 ? 7.409 -6.745 34.072 1.00 87.31 88 LEU A C 1
ATOM 633 O O . LEU A 1 88 ? 7.830 -7.787 33.571 1.00 87.31 88 LEU A O 1
ATOM 637 N N . GLN A 1 89 ? 6.482 -6.747 35.033 1.00 85.31 89 GLN A N 1
ATOM 638 C CA . GLN A 1 89 ? 5.890 -7.983 35.536 1.00 85.31 89 GLN A CA 1
ATOM 639 C C . GLN A 1 89 ? 5.074 -8.714 34.467 1.00 85.31 89 GLN A C 1
ATOM 641 O O . GLN A 1 89 ? 5.126 -9.940 34.415 1.00 85.31 89 GLN A O 1
ATOM 646 N N . THR A 1 90 ? 4.349 -7.991 33.609 1.00 84.25 90 THR A N 1
ATOM 647 C CA . THR A 1 90 ? 3.567 -8.596 32.519 1.00 84.25 90 THR A CA 1
ATOM 648 C C . THR A 1 90 ? 4.479 -9.263 31.495 1.00 84.25 90 THR A C 1
ATOM 650 O O . THR A 1 90 ? 4.279 -10.432 31.184 1.00 84.25 90 THR A O 1
ATOM 653 N N . VAL A 1 91 ? 5.523 -8.570 31.033 1.00 89.19 91 VAL A N 1
ATOM 654 C CA . VAL A 1 91 ? 6.479 -9.124 30.062 1.00 89.19 91 VAL A CA 1
ATOM 655 C C . VAL A 1 91 ? 7.253 -10.299 30.661 1.00 89.19 91 VAL A C 1
ATOM 657 O O . VAL A 1 91 ? 7.423 -11.316 29.997 1.00 89.19 91 VAL A O 1
ATOM 660 N N . ARG A 1 92 ? 7.666 -10.211 31.932 1.00 88.62 92 ARG A N 1
ATOM 661 C CA . ARG A 1 92 ? 8.416 -11.283 32.604 1.00 88.62 92 ARG A CA 1
ATOM 662 C C . ARG A 1 92 ? 7.581 -12.540 32.867 1.00 88.62 92 ARG A C 1
ATOM 664 O O . ARG A 1 92 ? 8.139 -13.630 32.853 1.00 88.62 92 ARG A O 1
ATOM 671 N N . LYS A 1 93 ? 6.280 -12.402 33.150 1.00 84.56 93 LYS A N 1
ATOM 672 C CA . LYS A 1 93 ? 5.399 -13.530 33.514 1.00 84.56 93 LYS A CA 1
ATOM 673 C C . LYS A 1 93 ? 4.623 -14.114 32.331 1.00 84.56 93 LYS A C 1
ATOM 675 O O . LYS A 1 93 ? 4.354 -15.307 32.326 1.00 84.56 93 LYS A O 1
ATOM 680 N N . GLU A 1 94 ? 4.231 -13.289 31.363 1.00 77.50 94 GLU A N 1
ATOM 681 C CA . GLU A 1 94 ? 3.345 -13.676 30.251 1.00 77.50 94 GLU A CA 1
ATOM 682 C C . GLU A 1 94 ? 3.982 -13.462 28.868 1.00 77.50 94 GLU A C 1
ATOM 684 O O . GLU A 1 94 ? 3.355 -13.763 27.854 1.00 77.50 94 GLU A O 1
ATOM 689 N N . GLY A 1 95 ? 5.210 -12.937 28.804 1.00 84.12 95 GLY A N 1
ATOM 690 C CA . GLY A 1 95 ? 5.854 -12.549 27.552 1.00 84.12 95 GLY A CA 1
ATOM 691 C C . GLY A 1 95 ? 5.248 -11.286 26.930 1.00 84.12 95 GLY A C 1
ATOM 692 O O . GLY A 1 95 ? 4.314 -10.671 27.453 1.00 84.12 95 GLY A O 1
ATOM 693 N N . VAL A 1 96 ? 5.781 -10.883 25.773 1.00 84.25 96 VAL A N 1
ATOM 694 C CA . VAL A 1 96 ? 5.333 -9.676 25.049 1.00 84.25 96 VAL A CA 1
ATOM 695 C C . VAL A 1 96 ? 3.888 -9.817 24.551 1.00 84.25 96 VAL A C 1
ATOM 697 O O . VAL A 1 96 ? 3.136 -8.843 24.539 1.00 84.25 96 VAL A O 1
ATOM 700 N N . SER A 1 97 ? 3.449 -11.036 24.229 1.00 80.19 97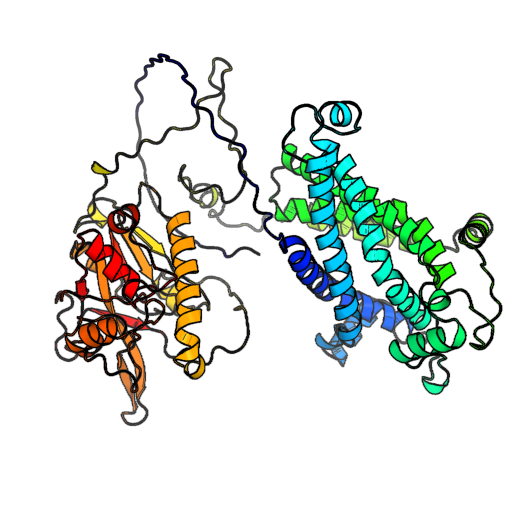 SER A N 1
ATOM 701 C CA . SER A 1 97 ? 2.063 -11.328 23.838 1.00 80.19 97 SER A CA 1
ATOM 702 C C . SER A 1 97 ? 1.049 -11.037 24.957 1.00 80.19 97 SER A C 1
ATOM 704 O O . SER A 1 97 ? -0.097 -10.684 24.672 1.00 80.19 97 SER A O 1
ATOM 706 N N . GLY A 1 98 ? 1.471 -11.074 26.229 1.00 75.88 98 GLY A N 1
ATOM 707 C CA . GLY A 1 98 ? 0.657 -10.700 27.390 1.00 75.88 98 GLY A CA 1
ATOM 708 C C . GLY A 1 98 ? 0.162 -9.247 27.374 1.00 75.88 98 GLY A C 1
ATOM 709 O O . GLY A 1 98 ? -0.905 -8.958 27.926 1.00 75.88 98 GLY A O 1
ATOM 710 N N . LEU A 1 99 ? 0.882 -8.344 26.692 1.00 80.94 99 LEU A N 1
ATOM 711 C CA . LEU A 1 99 ? 0.477 -6.946 26.485 1.00 80.94 99 LEU A CA 1
ATOM 712 C C . LEU A 1 99 ? -0.666 -6.805 25.471 1.00 80.94 99 LEU A C 1
ATOM 714 O O . LEU A 1 99 ? -1.391 -5.815 25.523 1.00 80.94 99 LEU A O 1
ATOM 718 N N . TYR A 1 100 ? -0.863 -7.799 24.601 1.00 79.81 100 TYR A N 1
ATOM 719 C CA . TYR A 1 100 ? -1.881 -7.822 23.541 1.00 79.81 100 TYR A CA 1
ATOM 720 C C . TYR A 1 100 ? -3.095 -8.699 23.860 1.00 79.81 100 TYR A C 1
ATOM 722 O O . TYR A 1 100 ? -4.002 -8.883 23.045 1.00 79.81 100 TYR A O 1
ATOM 730 N N . LYS A 1 101 ? -3.158 -9.230 25.081 1.00 70.06 101 LYS A N 1
ATOM 731 C CA . LYS A 1 101 ? -4.243 -10.107 25.513 1.00 70.06 101 LYS A CA 1
ATOM 732 C C . LYS A 1 101 ? -5.577 -9.353 25.513 1.00 70.06 101 LYS A C 1
ATOM 734 O O . LYS A 1 101 ? -5.713 -8.310 26.146 1.00 70.06 101 LYS A O 1
ATOM 739 N N . GLY A 1 102 ? -6.570 -9.893 24.802 1.00 67.00 102 GLY A N 1
ATOM 740 C CA . GLY A 1 102 ? -7.910 -9.300 24.704 1.00 67.00 102 GLY A CA 1
ATOM 741 C C . GLY A 1 102 ? -8.057 -8.179 23.667 1.00 67.00 102 GLY A C 1
ATOM 742 O O . GLY A 1 102 ? -9.035 -7.438 23.730 1.00 67.00 102 GLY A O 1
ATOM 743 N N . ALA A 1 103 ? -7.124 -8.057 22.717 1.00 67.94 103 ALA A N 1
ATOM 744 C CA . ALA A 1 103 ? -7.150 -7.027 21.676 1.00 67.94 103 ALA A CA 1
ATOM 745 C C . ALA A 1 103 ? -8.281 -7.188 20.638 1.00 67.94 103 ALA A C 1
ATOM 747 O O . ALA A 1 103 ? -8.694 -6.204 20.030 1.00 67.94 103 ALA A O 1
ATOM 748 N N . THR A 1 104 ? -8.834 -8.395 20.458 1.00 63.69 104 THR A N 1
ATOM 749 C CA . THR A 1 104 ? -9.762 -8.711 19.354 1.00 63.69 104 THR A CA 1
ATOM 750 C C . THR A 1 104 ? -11.112 -7.978 19.414 1.00 63.69 104 THR A C 1
ATOM 752 O O . THR A 1 104 ? -11.501 -7.392 18.405 1.00 63.69 104 THR A O 1
ATOM 755 N N . PRO A 1 105 ? -11.853 -7.934 20.543 1.00 63.97 105 PRO A N 1
ATOM 756 C CA . PRO A 1 105 ? -13.124 -7.200 20.571 1.00 63.97 105 PRO A CA 1
ATOM 757 C C . PRO A 1 105 ? -12.964 -5.670 20.396 1.00 63.97 105 PRO A C 1
ATOM 759 O O . PRO A 1 105 ? -13.753 -5.075 19.659 1.00 63.97 105 PRO A O 1
ATOM 762 N N . PRO A 1 106 ? -11.948 -5.008 20.992 1.00 64.81 106 PRO A N 1
ATOM 763 C CA . PRO A 1 106 ? -11.617 -3.612 20.686 1.00 64.81 106 PRO A CA 1
ATOM 764 C C . PRO A 1 106 ? -11.176 -3.360 19.235 1.00 64.81 106 PRO A C 1
ATOM 766 O O . PRO A 1 106 ? -11.575 -2.341 18.671 1.00 64.81 106 PRO A O 1
ATOM 769 N N . LEU A 1 107 ? -10.406 -4.279 18.630 1.00 68.25 107 LEU A N 1
ATOM 770 C CA . LEU A 1 107 ? -9.922 -4.196 17.243 1.00 68.25 107 LEU A CA 1
ATOM 771 C C . LEU A 1 107 ? -11.080 -3.965 16.267 1.00 68.25 107 LEU A C 1
ATOM 773 O O . LEU A 1 107 ? -11.087 -2.970 15.545 1.00 68.25 107 LEU A O 1
ATOM 777 N N . VAL A 1 108 ? -12.081 -4.851 16.275 1.00 75.44 108 VAL A N 1
ATOM 778 C CA . VAL A 1 108 ? -13.203 -4.792 15.322 1.00 75.44 108 VAL A CA 1
ATOM 779 C C . VAL A 1 108 ? -13.970 -3.477 15.466 1.00 75.44 108 VAL A C 1
ATOM 781 O O . VAL A 1 108 ? -14.279 -2.821 14.472 1.00 75.44 108 VAL A O 1
ATOM 784 N N . GLY A 1 109 ? -14.220 -3.044 16.706 1.00 76.75 109 GLY A N 1
ATOM 785 C CA . GLY A 1 109 ? -14.899 -1.778 16.972 1.00 76.75 109 GLY A CA 1
ATOM 786 C C . GLY A 1 109 ? -14.122 -0.575 16.433 1.00 76.75 109 GLY A C 1
ATOM 787 O O . GLY A 1 109 ? -14.697 0.277 15.755 1.00 76.75 109 GLY A O 1
ATOM 788 N N . TRP A 1 110 ? -12.818 -0.498 16.709 1.00 78.12 110 TRP A N 1
ATOM 789 C CA . TRP A 1 110 ? -11.974 0.610 16.252 1.00 78.12 110 TRP A CA 1
ATOM 790 C C . TRP A 1 110 ? -11.795 0.625 14.740 1.00 78.12 110 TRP A C 1
ATOM 792 O O . TRP A 1 110 ? -11.878 1.697 14.150 1.00 78.12 110 TRP A O 1
ATOM 802 N N . MET A 1 111 ? -11.630 -0.536 14.105 1.00 82.50 111 MET A N 1
ATOM 803 C CA . MET A 1 111 ? -11.523 -0.638 12.649 1.00 82.50 111 MET A CA 1
ATOM 804 C C . MET A 1 111 ? -12.770 -0.094 11.956 1.00 82.50 111 MET A C 1
ATOM 806 O O . MET A 1 111 ? -12.648 0.735 11.057 1.00 82.50 111 MET A O 1
ATOM 810 N N . VAL A 1 112 ? -13.969 -0.502 12.383 1.00 86.88 112 VAL A N 1
ATOM 811 C CA . VAL A 1 112 ? -15.223 -0.027 11.773 1.00 86.88 112 VAL A CA 1
ATOM 812 C C . VAL A 1 112 ? -15.397 1.478 11.988 1.00 86.88 112 VAL A C 1
ATOM 814 O O . VAL A 1 112 ? -15.704 2.206 11.043 1.00 86.88 112 VAL A O 1
ATOM 817 N N . MET A 1 113 ? -15.156 1.964 13.210 1.00 87.12 113 MET A N 1
ATOM 818 C CA . MET A 1 113 ? -15.279 3.388 13.528 1.00 87.12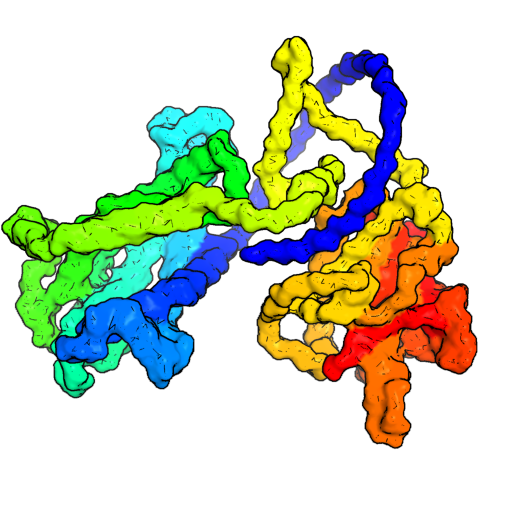 113 MET A CA 1
ATOM 819 C C . MET A 1 113 ? -14.284 4.252 12.740 1.00 87.12 113 MET A C 1
ATOM 821 O O . MET A 1 113 ? -14.700 5.232 12.121 1.00 87.12 113 MET A O 1
ATOM 825 N N . ASP A 1 114 ? -12.999 3.890 12.716 1.00 85.69 114 ASP A N 1
ATOM 826 C CA . ASP A 1 114 ? -11.965 4.660 12.014 1.00 85.69 114 ASP A CA 1
ATOM 827 C C . ASP A 1 114 ? -12.151 4.583 10.481 1.00 85.69 114 ASP A C 1
ATOM 829 O O . ASP A 1 114 ? -11.952 5.587 9.794 1.00 85.69 114 ASP A O 1
ATOM 833 N N . SER A 1 115 ? -12.632 3.452 9.944 1.00 88.12 115 SER A N 1
ATOM 834 C CA . SER A 1 115 ? -13.007 3.297 8.522 1.00 88.12 115 SER A CA 1
ATOM 835 C C . SER A 1 115 ? -14.134 4.231 8.111 1.00 88.12 115 SER A C 1
ATOM 837 O O . SER A 1 115 ? -14.016 4.952 7.121 1.00 88.12 115 SER A O 1
ATOM 839 N N . VAL A 1 116 ? -15.221 4.259 8.886 1.00 90.94 116 VAL A N 1
ATOM 840 C CA . VAL A 1 116 ? -16.364 5.138 8.605 1.00 90.94 116 VAL A CA 1
ATOM 841 C C . VAL A 1 116 ? -15.978 6.602 8.787 1.00 90.94 116 VAL A C 1
ATOM 843 O O . VAL A 1 116 ? -16.375 7.445 7.982 1.00 90.94 116 VAL A O 1
ATOM 846 N N . MET A 1 117 ? -15.156 6.916 9.789 1.00 90.75 117 MET A N 1
ATOM 847 C CA . MET A 1 117 ? -14.644 8.266 10.004 1.00 90.75 117 MET A CA 1
ATOM 848 C C . MET A 1 117 ? -13.804 8.754 8.816 1.00 90.75 117 MET A C 1
ATOM 850 O O . MET A 1 117 ? -14.123 9.801 8.260 1.00 90.75 117 MET A O 1
ATOM 854 N N . LEU A 1 118 ? -12.757 8.027 8.404 1.00 89.00 118 LEU A N 1
ATOM 855 C CA . LEU A 1 118 ? -11.886 8.475 7.308 1.00 89.00 118 LEU A CA 1
ATOM 856 C C . LEU A 1 118 ? -12.573 8.396 5.939 1.00 89.00 118 LEU A C 1
ATOM 858 O O . LEU A 1 118 ? -12.387 9.293 5.117 1.00 89.00 118 LEU A O 1
ATOM 862 N N . GLY A 1 119 ? -13.415 7.387 5.706 1.00 87.94 119 GLY A N 1
ATOM 863 C CA . GLY A 1 119 ? -14.225 7.281 4.492 1.00 87.94 119 GLY A CA 1
ATOM 864 C C . GLY A 1 119 ? -15.183 8.462 4.323 1.00 87.94 119 GLY A C 1
ATOM 865 O O . GLY A 1 119 ? -15.170 9.134 3.290 1.00 87.94 119 GLY A O 1
ATOM 866 N N . SER A 1 120 ? -15.959 8.774 5.367 1.00 91.12 120 SER A N 1
ATOM 867 C CA . SER A 1 120 ? -16.876 9.921 5.351 1.00 91.12 120 SER A CA 1
ATOM 868 C C . SER A 1 120 ? -16.137 11.260 5.293 1.00 91.12 120 SER A C 1
ATOM 870 O O . SER A 1 120 ? -16.558 12.156 4.569 1.00 91.12 120 SER A O 1
ATOM 872 N N . LEU A 1 121 ? -14.989 11.394 5.963 1.00 91.00 121 LEU A N 1
ATOM 873 C CA . LEU A 1 121 ? -14.157 12.596 5.900 1.00 91.00 121 LEU A CA 1
ATOM 874 C C . LEU A 1 121 ? -13.662 12.892 4.480 1.00 91.00 121 LEU A C 1
ATOM 876 O O . LEU A 1 121 ? -13.736 14.039 4.040 1.00 91.00 121 LEU A O 1
ATOM 880 N N . THR A 1 122 ? -13.176 11.880 3.757 1.00 88.38 122 THR A N 1
ATOM 881 C CA . THR A 1 122 ? -12.744 12.032 2.359 1.00 88.38 122 THR A CA 1
ATOM 882 C C . THR A 1 122 ? -13.911 12.453 1.470 1.00 88.38 122 THR A C 1
ATOM 884 O O . THR A 1 122 ? -13.781 13.405 0.697 1.00 88.38 122 THR A O 1
ATOM 887 N N . LEU A 1 123 ? -15.076 11.819 1.641 1.00 89.50 123 LEU A N 1
ATOM 888 C CA . LEU A 1 123 ? -16.293 12.181 0.918 1.00 89.50 123 LEU A CA 1
ATOM 889 C C . LEU A 1 123 ? -16.719 13.630 1.203 1.00 89.50 123 LEU A C 1
ATOM 891 O O . LEU A 1 123 ? -16.952 14.395 0.271 1.00 89.50 123 LEU A O 1
ATOM 895 N N . TYR A 1 124 ? -16.777 14.042 2.471 1.00 91.88 124 TYR A N 1
ATOM 896 C CA . TYR A 1 124 ? -17.212 15.390 2.841 1.00 91.88 124 TYR A CA 1
ATOM 897 C C . TYR A 1 124 ? -16.217 16.471 2.428 1.00 91.88 124 TYR A C 1
ATOM 899 O O . TYR A 1 124 ? -16.644 17.538 1.996 1.00 91.88 124 TYR A O 1
ATOM 907 N N . ARG A 1 125 ? -14.904 16.211 2.475 1.00 89.94 125 ARG A N 1
ATOM 908 C CA . ARG A 1 125 ? -13.900 17.141 1.925 1.00 89.94 125 ARG A CA 1
ATOM 909 C C . ARG A 1 125 ? -14.121 17.380 0.437 1.00 89.94 125 ARG A C 1
ATOM 911 O O . ARG A 1 125 ? -14.092 18.530 0.004 1.00 89.94 125 ARG A O 1
ATOM 918 N N . ARG A 1 126 ? -14.382 16.312 -0.322 1.00 86.69 126 ARG A N 1
ATOM 919 C CA . ARG A 1 126 ? -14.678 16.394 -1.753 1.00 86.69 126 ARG A CA 1
ATOM 920 C C . ARG A 1 126 ? -15.978 17.153 -2.017 1.00 86.69 126 ARG A C 1
ATOM 922 O O . ARG A 1 126 ? -15.963 18.111 -2.779 1.00 86.69 126 ARG A O 1
ATOM 929 N N . LEU A 1 127 ? -17.067 16.792 -1.337 1.00 87.50 127 LEU A N 1
ATOM 930 C CA . LEU A 1 127 ? -18.364 17.454 -1.505 1.00 87.50 127 LEU A CA 1
ATOM 931 C C . LEU A 1 127 ? -18.314 18.941 -1.140 1.00 87.50 127 LEU A C 1
ATOM 933 O O . LEU A 1 127 ? -18.898 19.758 -1.848 1.00 87.50 127 LEU A O 1
ATOM 937 N N . LEU A 1 128 ? -17.609 19.304 -0.065 1.00 87.81 128 LEU A N 1
ATOM 938 C CA . LEU A 1 128 ? -17.411 20.703 0.314 1.00 87.81 128 LEU A CA 1
ATOM 939 C C . LEU A 1 128 ? -16.555 21.441 -0.713 1.00 87.81 128 LEU A C 1
ATOM 941 O O . LEU A 1 128 ? -16.855 22.589 -1.033 1.00 87.81 128 LEU A O 1
ATOM 945 N N . PHE A 1 129 ? -15.515 20.801 -1.248 1.00 85.19 129 PHE A N 1
ATOM 946 C CA . PHE A 1 129 ? -14.683 21.391 -2.290 1.00 85.19 129 PHE A CA 1
ATOM 947 C C . PHE A 1 129 ? -15.489 21.650 -3.569 1.00 85.19 129 PHE A C 1
ATOM 949 O O . PHE A 1 129 ? -15.500 22.781 -4.049 1.00 85.19 129 PHE A O 1
ATOM 956 N N . GLU A 1 130 ? -16.213 20.649 -4.074 1.00 85.31 130 GLU A N 1
ATOM 957 C CA . GLU A 1 130 ? -16.966 20.713 -5.335 1.00 85.31 130 GLU A CA 1
ATOM 958 C C . GLU A 1 130 ? -18.210 21.616 -5.244 1.00 85.31 130 GLU A C 1
ATOM 960 O O . GLU A 1 130 ? -18.463 22.404 -6.150 1.00 85.31 130 GLU A O 1
ATOM 965 N N . ASN A 1 131 ? -18.976 21.563 -4.148 1.00 84.56 131 ASN A N 1
ATOM 966 C CA . ASN A 1 131 ? -20.296 22.215 -4.097 1.00 84.56 131 ASN A CA 1
ATOM 967 C C . ASN A 1 131 ? -20.314 23.560 -3.361 1.00 84.56 131 ASN A C 1
ATOM 969 O O . ASN A 1 131 ? -21.160 24.407 -3.652 1.00 84.56 131 ASN A O 1
ATOM 973 N N . VAL A 1 132 ? -19.409 23.767 -2.399 1.00 83.50 132 VAL A N 1
ATOM 974 C CA . VAL A 1 132 ? -19.420 24.956 -1.528 1.00 83.50 132 VAL A CA 1
ATOM 975 C C . VAL A 1 132 ? -18.239 25.861 -1.850 1.00 83.50 132 VAL A C 1
ATOM 977 O O . VAL A 1 132 ? -18.412 27.003 -2.267 1.00 83.50 132 VAL A O 1
ATOM 980 N N . PHE A 1 133 ? -17.022 25.339 -1.722 1.00 81.88 133 PHE A N 1
ATOM 981 C CA . PHE A 1 133 ? -15.802 26.118 -1.898 1.00 81.88 133 PHE A CA 1
ATOM 982 C C . PHE A 1 133 ? -15.350 26.226 -3.359 1.00 81.88 133 PHE A C 1
ATOM 984 O O . PHE A 1 133 ? -14.356 26.894 -3.615 1.00 81.88 133 PHE A O 1
ATOM 991 N N . SER A 1 134 ? -16.059 25.646 -4.329 1.00 75.06 134 SER A N 1
ATOM 992 C CA . SER A 1 134 ? -15.829 25.948 -5.752 1.00 75.06 134 SER A CA 1
ATOM 993 C C . SER A 1 134 ? -16.326 27.347 -6.133 1.00 75.06 134 SER A C 1
ATOM 995 O O . SER A 1 134 ? -15.859 27.915 -7.116 1.00 75.06 134 SER A O 1
ATOM 997 N N . ARG A 1 135 ? -17.222 27.939 -5.326 1.00 77.62 135 ARG A N 1
ATOM 998 C CA . ARG A 1 135 ? -17.739 29.300 -5.523 1.00 77.62 135 ARG A CA 1
ATOM 999 C C . ARG A 1 135 ? -16.743 30.348 -4.995 1.00 77.62 135 ARG A C 1
ATOM 1001 O O . ARG A 1 135 ? -16.450 30.346 -3.791 1.00 77.62 135 ARG A O 1
ATOM 1008 N N . PRO A 1 136 ? -16.211 31.247 -5.846 1.00 71.94 136 PRO A N 1
ATOM 1009 C CA . PRO A 1 136 ? -15.234 32.257 -5.437 1.00 71.94 136 PRO A CA 1
ATOM 1010 C C . PRO A 1 136 ? -15.737 33.198 -4.334 1.00 71.94 136 PRO A C 1
ATOM 1012 O O . PRO A 1 136 ? -14.944 33.638 -3.505 1.00 71.94 136 PRO A O 1
ATOM 1015 N N . GLU A 1 137 ? -17.038 33.481 -4.288 1.00 76.56 137 GLU A N 1
ATOM 1016 C CA . GLU A 1 137 ? -17.676 34.396 -3.334 1.00 76.56 137 GLU A CA 1
ATOM 1017 C C . GLU A 1 137 ? -17.573 33.862 -1.904 1.00 76.56 137 GLU A C 1
ATOM 1019 O O . GLU A 1 137 ? -17.186 34.585 -0.987 1.00 76.56 137 GLU A O 1
ATOM 1024 N N . ILE A 1 138 ? -17.837 32.563 -1.727 1.00 76.31 138 ILE A N 1
ATOM 1025 C CA . ILE A 1 138 ? -17.793 31.896 -0.420 1.00 76.31 138 ILE A CA 1
ATOM 1026 C C . ILE A 1 138 ? -16.349 31.824 0.090 1.00 76.31 138 ILE A C 1
ATOM 1028 O O . ILE A 1 138 ? -16.092 32.034 1.275 1.00 76.31 138 ILE A O 1
ATOM 1032 N N . ARG A 1 139 ? -15.369 31.603 -0.796 1.00 72.69 139 ARG A N 1
ATOM 1033 C CA . ARG A 1 139 ? -13.948 31.595 -0.406 1.00 72.69 139 ARG A CA 1
ATOM 1034 C C . ARG A 1 139 ? -13.459 32.949 0.108 1.00 72.69 139 ARG A C 1
ATOM 1036 O O . ARG A 1 139 ? -12.645 32.958 1.026 1.00 72.69 139 ARG A O 1
ATOM 1043 N N . ARG A 1 140 ? -13.950 34.068 -0.439 1.00 69.44 140 ARG A N 1
ATOM 1044 C CA . ARG A 1 140 ? -13.536 35.423 -0.016 1.00 69.44 140 ARG A CA 1
ATOM 1045 C C . ARG A 1 140 ? -13.921 35.739 1.427 1.00 69.44 140 ARG A C 1
ATOM 1047 O O . ARG A 1 140 ? -13.164 36.403 2.126 1.00 69.44 140 ARG A O 1
ATOM 1054 N N . ILE A 1 141 ? -15.072 35.239 1.869 1.00 77.62 141 ILE A N 1
ATOM 1055 C CA . ILE A 1 141 ? -15.587 35.452 3.229 1.00 77.62 141 ILE A CA 1
ATOM 1056 C C . ILE A 1 141 ? -15.102 34.392 4.231 1.00 77.62 141 ILE A C 1
ATOM 1058 O O . ILE A 1 141 ? -15.396 34.489 5.419 1.00 77.62 141 ILE A O 1
ATOM 1062 N N . THR A 1 142 ? -14.379 33.363 3.773 1.00 77.06 142 THR A N 1
ATOM 1063 C CA . THR A 1 142 ? -13.953 32.250 4.628 1.00 77.06 142 THR A CA 1
ATOM 1064 C C . THR A 1 142 ? -12.647 32.589 5.360 1.00 77.06 142 THR A C 1
ATOM 1066 O O . THR A 1 142 ? -11.637 32.863 4.706 1.00 77.06 142 THR A O 1
ATOM 1069 N N . PRO A 1 143 ? -12.607 32.516 6.703 1.00 67.81 143 PRO A N 1
ATOM 1070 C CA . PRO A 1 143 ? -11.384 32.760 7.463 1.00 67.81 143 PRO A CA 1
ATOM 1071 C C . PRO A 1 143 ? -10.317 31.695 7.159 1.00 67.81 143 PRO A C 1
ATOM 1073 O O . PRO A 1 143 ? -10.629 30.528 6.922 1.00 67.81 143 PRO A O 1
ATOM 1076 N N . PHE A 1 144 ? -9.042 32.096 7.183 1.00 65.19 144 PHE A N 1
ATOM 1077 C CA . PHE A 1 144 ? -7.882 31.228 6.906 1.00 65.19 144 PHE A CA 1
ATOM 1078 C C . PHE A 1 144 ? -7.828 30.633 5.483 1.00 65.19 144 PHE A C 1
ATOM 1080 O O . PHE A 1 144 ? -7.120 29.654 5.241 1.00 65.19 144 PHE A O 1
ATOM 1087 N N . ALA A 1 145 ? -8.534 31.226 4.515 1.00 62.75 145 ALA A N 1
ATOM 1088 C CA . ALA A 1 145 ? -8.363 30.920 3.098 1.00 62.75 145 ALA A CA 1
ATOM 1089 C C . ALA A 1 145 ? -7.268 31.818 2.488 1.00 62.75 145 ALA A C 1
ATOM 1091 O O . ALA A 1 145 ? -7.429 33.035 2.402 1.00 62.75 145 ALA A O 1
ATOM 1092 N N . LYS A 1 146 ? -6.146 31.239 2.031 1.00 61.09 146 LYS A N 1
ATOM 1093 C CA . LYS A 1 146 ? -5.196 31.983 1.185 1.00 61.09 146 LYS A CA 1
ATOM 1094 C C . LYS A 1 146 ? -5.847 32.230 -0.178 1.00 61.09 146 LYS A C 1
ATOM 1096 O O . LYS A 1 146 ? -6.161 31.282 -0.892 1.00 61.09 146 LYS A O 1
ATOM 1101 N N . TYR A 1 147 ? -5.996 33.500 -0.556 1.00 54.28 147 TYR A N 1
ATOM 1102 C CA . TYR A 1 147 ? -6.615 33.933 -1.819 1.00 54.28 147 TYR A CA 1
ATOM 1103 C C . TYR A 1 147 ? -5.963 33.325 -3.079 1.00 54.28 147 TYR A C 1
ATOM 1105 O O . TYR A 1 147 ? -6.630 33.187 -4.104 1.00 54.28 147 TYR A O 1
ATOM 1113 N N . GLN A 1 148 ? -4.685 32.938 -2.994 1.00 52.53 148 GLN A N 1
ATOM 1114 C CA . GLN A 1 148 ? -3.899 32.407 -4.111 1.00 52.53 148 GLN A CA 1
ATOM 1115 C C . GLN A 1 148 ? -4.163 30.920 -4.426 1.00 52.53 148 GLN A C 1
ATOM 1117 O O . GLN A 1 148 ? -3.928 30.495 -5.553 1.00 52.53 148 GLN A O 1
ATOM 1122 N N . ASP A 1 149 ? -4.636 30.116 -3.465 1.00 61.31 149 ASP A N 1
ATOM 1123 C CA . ASP A 1 149 ? -4.734 28.658 -3.626 1.00 61.31 149 ASP A CA 1
ATOM 1124 C C . ASP A 1 149 ? -6.168 28.227 -3.963 1.00 61.31 149 ASP A C 1
ATOM 1126 O O . ASP A 1 149 ? -6.986 27.956 -3.082 1.00 61.31 149 ASP A O 1
ATOM 1130 N N . ARG A 1 150 ? -6.490 28.185 -5.262 1.00 60.72 150 ARG A N 1
ATOM 1131 C CA . ARG A 1 150 ? -7.809 27.756 -5.770 1.00 60.72 150 ARG A CA 1
ATOM 1132 C C . ARG A 1 150 ? -7.976 26.238 -5.853 1.00 60.72 150 ARG A C 1
ATOM 1134 O O . ARG A 1 150 ? -9.108 25.776 -5.965 1.00 60.72 150 ARG A O 1
ATOM 1141 N N . HIS A 1 151 ? -6.894 25.469 -5.764 1.00 66.25 151 HIS A N 1
ATOM 1142 C CA . HIS A 1 151 ? -6.920 24.030 -6.037 1.00 66.25 151 HIS A CA 1
ATOM 1143 C C . HIS A 1 151 ? -7.064 23.166 -4.780 1.00 66.25 151 HIS A C 1
ATOM 1145 O O . HIS A 1 151 ? -7.366 21.982 -4.899 1.00 66.25 151 HIS A O 1
ATOM 1151 N N . THR A 1 152 ? -6.921 23.738 -3.579 1.00 78.88 152 THR A N 1
ATOM 1152 C CA . THR A 1 152 ? -7.12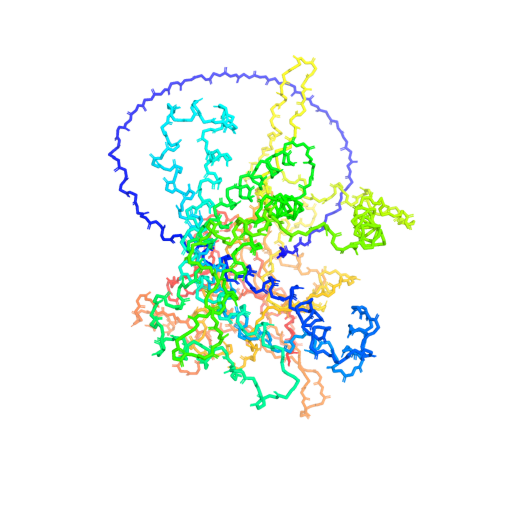1 23.008 -2.317 1.00 78.88 152 THR A CA 1
ATOM 1153 C C . THR A 1 152 ? -8.341 23.501 -1.537 1.00 78.88 152 THR A C 1
ATOM 1155 O O . THR A 1 152 ? -8.779 24.647 -1.676 1.00 78.88 152 THR A O 1
ATOM 1158 N N . LEU A 1 153 ? -8.934 22.622 -0.723 1.00 83.38 153 LEU A N 1
ATOM 1159 C CA . LEU A 1 153 ? -9.999 22.980 0.219 1.00 83.38 153 LEU A CA 1
ATOM 1160 C C . LEU A 1 153 ? -9.405 23.875 1.330 1.00 83.38 153 LEU A C 1
ATOM 1162 O O . LEU A 1 153 ? -8.344 23.534 1.847 1.00 83.38 153 LEU A O 1
ATOM 1166 N N . PRO A 1 154 ? -10.036 24.993 1.735 1.00 86.06 154 PRO A N 1
ATOM 1167 C CA . PRO A 1 154 ? -9.514 25.828 2.820 1.00 86.06 154 PRO A CA 1
ATOM 1168 C C . PRO A 1 154 ? -9.475 25.067 4.155 1.00 86.06 154 PRO A C 1
ATOM 1170 O O . PRO A 1 154 ? -10.245 24.123 4.366 1.00 86.06 154 PRO A O 1
ATOM 1173 N N . SER A 1 155 ? -8.618 25.485 5.091 1.00 87.12 155 SER A N 1
ATOM 1174 C CA . SER A 1 155 ? -8.485 24.827 6.403 1.00 87.12 155 SER A CA 1
ATOM 1175 C C . SER A 1 155 ? -9.787 24.855 7.208 1.00 87.12 155 SER A C 1
ATOM 1177 O O . SER A 1 155 ? -10.144 23.880 7.865 1.00 87.12 155 SER A O 1
ATOM 1179 N N . PHE A 1 156 ? -10.570 25.928 7.072 1.00 87.38 156 PHE A N 1
ATOM 1180 C CA . PHE A 1 156 ? -11.920 26.006 7.634 1.00 87.38 156 PHE A CA 1
ATOM 1181 C C . PHE A 1 156 ? -12.849 24.917 7.065 1.00 87.38 156 PHE A C 1
ATOM 1183 O O . PHE A 1 156 ? -13.584 24.266 7.807 1.00 87.38 156 PHE A O 1
ATOM 1190 N N . GLY A 1 157 ? -12.751 24.641 5.759 1.00 88.56 157 GLY A N 1
ATOM 1191 C CA . GLY A 1 157 ? -13.474 23.549 5.106 1.00 88.56 157 GLY A CA 1
ATOM 1192 C C . GLY A 1 157 ? -13.047 22.166 5.607 1.00 88.56 157 GLY A C 1
ATOM 1193 O O . GLY A 1 157 ? -13.894 21.289 5.770 1.00 88.56 157 GLY A O 1
ATOM 1194 N N . HIS A 1 158 ? -11.763 21.977 5.936 1.00 90.50 158 HIS A N 1
ATOM 1195 C CA . HIS A 1 158 ? -11.281 20.750 6.582 1.00 90.50 158 HIS A CA 1
ATOM 1196 C C . HIS A 1 158 ? -11.895 20.555 7.973 1.00 90.50 158 HIS A C 1
ATOM 1198 O O . HIS A 1 158 ? -12.238 19.427 8.331 1.00 90.50 158 HIS A O 1
ATOM 1204 N N . GLY A 1 159 ? -12.081 21.641 8.728 1.00 92.31 159 GLY A N 1
ATOM 1205 C CA . GLY A 1 159 ? -12.782 21.617 10.008 1.00 92.31 159 GLY A CA 1
ATOM 1206 C C . GLY A 1 159 ? -14.255 21.215 9.865 1.00 92.31 159 GLY A C 1
ATOM 1207 O O . GLY A 1 159 ? -14.714 20.315 10.568 1.00 92.31 159 GLY A O 1
ATOM 1208 N N . ILE A 1 160 ? -14.992 21.811 8.919 1.00 93.75 160 ILE A N 1
ATOM 1209 C CA . ILE A 1 160 ? -16.405 21.458 8.662 1.00 93.75 160 ILE A CA 1
ATOM 1210 C C . ILE A 1 160 ? -16.537 19.990 8.244 1.00 93.75 160 ILE A C 1
ATOM 1212 O O . ILE A 1 160 ? -17.381 19.273 8.785 1.00 93.75 160 ILE A O 1
ATOM 1216 N N . ALA A 1 161 ? -15.670 19.513 7.343 1.00 92.94 161 ALA A N 1
ATOM 1217 C CA . ALA A 1 161 ? -15.632 18.100 6.966 1.00 92.94 161 ALA A CA 1
ATOM 1218 C C . ALA A 1 161 ? -15.425 17.198 8.196 1.00 92.94 161 ALA A C 1
ATOM 1220 O O . ALA A 1 161 ? -16.051 16.143 8.305 1.00 92.94 161 ALA A O 1
ATOM 1221 N N . GLY A 1 162 ? -14.594 17.643 9.146 1.00 93.88 162 GLY A N 1
ATOM 1222 C CA . GLY A 1 162 ? -14.388 16.997 10.439 1.00 93.88 162 GLY A CA 1
ATOM 1223 C C . GLY A 1 162 ? -15.666 16.872 11.271 1.00 93.88 162 GLY A C 1
ATOM 1224 O O . GLY A 1 162 ? -15.933 15.793 11.794 1.00 93.88 162 GLY A O 1
ATOM 1225 N N . ILE A 1 163 ? -16.487 17.926 11.355 1.00 96.12 163 ILE A N 1
ATOM 1226 C CA . ILE A 1 163 ? -17.785 17.893 12.059 1.00 96.12 163 ILE A CA 1
ATOM 1227 C C . ILE A 1 163 ? -18.737 16.891 11.397 1.00 96.12 163 ILE A C 1
ATOM 1229 O O . ILE A 1 163 ? -19.364 16.080 12.085 1.00 96.12 163 ILE A O 1
ATOM 1233 N N . MET A 1 164 ? -18.840 16.921 10.066 1.00 95.94 164 MET A N 1
ATOM 1234 C CA . MET A 1 164 ? -19.728 16.026 9.312 1.00 95.94 164 MET A CA 1
ATOM 1235 C C . MET A 1 164 ? -19.310 14.556 9.476 1.00 95.94 164 MET A C 1
ATOM 1237 O O . MET A 1 164 ? -20.144 13.691 9.766 1.00 95.94 164 MET A O 1
ATOM 1241 N N . ALA A 1 165 ? -18.006 14.275 9.375 1.00 93.69 165 ALA A N 1
ATOM 1242 C CA . ALA A 1 165 ? -17.443 12.945 9.605 1.00 93.69 165 ALA A CA 1
ATOM 1243 C C . ALA A 1 165 ? -17.642 12.490 11.058 1.00 93.69 165 ALA A C 1
ATOM 1245 O O . ALA A 1 165 ? -18.088 11.370 11.307 1.00 93.69 165 ALA A O 1
ATOM 1246 N N . GLY A 1 166 ? -17.392 13.385 12.020 1.00 93.94 166 GLY A N 1
ATOM 1247 C CA . GLY A 1 166 ? -17.613 13.164 13.447 1.00 93.94 166 GLY A CA 1
ATOM 1248 C C . GLY A 1 166 ? -19.067 12.820 13.776 1.00 93.94 166 GLY A C 1
ATOM 1249 O O . GLY A 1 166 ? -19.341 11.890 14.537 1.00 93.94 166 GLY A O 1
ATOM 1250 N N . THR A 1 167 ? -20.017 13.510 13.150 1.00 95.62 167 THR A N 1
ATOM 1251 C CA . THR A 1 167 ? -21.451 13.228 13.302 1.00 95.62 167 THR A CA 1
ATOM 1252 C C . THR A 1 167 ? -21.801 11.858 12.723 1.00 95.62 167 THR A C 1
ATOM 1254 O O . THR A 1 167 ? -22.470 11.068 13.381 1.00 95.62 167 THR A O 1
ATOM 1257 N N . THR A 1 168 ? -21.270 11.527 11.543 1.00 95.19 168 THR A N 1
ATOM 1258 C CA . THR A 1 168 ? -21.514 10.237 10.874 1.00 95.19 168 THR A CA 1
ATOM 1259 C C . THR A 1 168 ? -21.023 9.063 11.721 1.00 95.19 168 THR A C 1
ATOM 1261 O O . THR A 1 168 ? -21.784 8.142 12.015 1.00 95.19 168 THR A O 1
ATOM 1264 N N . VAL A 1 169 ? -19.775 9.114 12.201 1.00 94.19 169 VAL A N 1
ATOM 1265 C CA . VAL A 1 169 ? -19.218 8.043 13.043 1.00 94.19 169 VAL A CA 1
ATOM 1266 C C . VAL A 1 169 ? -19.893 7.969 14.419 1.00 94.19 169 VAL A C 1
ATOM 1268 O O . VAL A 1 169 ? -19.901 6.903 15.028 1.00 94.19 169 VAL A O 1
ATOM 1271 N N . SER A 1 170 ? -20.520 9.049 14.911 1.00 93.69 170 SER A N 1
ATOM 1272 C CA . SER A 1 170 ? -21.226 9.049 16.206 1.00 93.69 170 SER A CA 1
ATOM 1273 C C . SER A 1 170 ? -22.354 8.021 16.274 1.00 93.69 170 SER A C 1
ATOM 1275 O O . SER A 1 170 ? -22.588 7.464 17.344 1.00 93.69 170 SER A O 1
ATOM 1277 N N . PHE A 1 171 ? -23.011 7.713 15.152 1.00 93.69 171 PHE A N 1
ATOM 1278 C CA . PHE A 1 171 ? -24.074 6.702 15.106 1.00 93.69 171 PHE A CA 1
ATOM 1279 C C . PHE A 1 171 ? -23.564 5.272 15.313 1.00 93.69 171 PHE A C 1
ATOM 1281 O O . PHE A 1 171 ? -24.314 4.411 15.766 1.00 93.69 171 PHE A O 1
ATOM 1288 N N . ILE A 1 172 ? -22.289 5.021 15.027 1.00 91.69 172 ILE A N 1
ATOM 1289 C CA . ILE A 1 172 ? -21.639 3.730 15.284 1.00 91.69 172 ILE A CA 1
ATOM 1290 C C . ILE A 1 172 ? -20.943 3.765 16.644 1.00 91.69 172 ILE A C 1
ATOM 1292 O O . ILE A 1 172 ? -20.992 2.810 17.413 1.00 91.69 172 ILE A O 1
ATOM 1296 N N . ALA A 1 173 ? -20.315 4.889 16.967 1.00 89.44 173 ALA A N 1
ATOM 1297 C CA . ALA A 1 173 ? -19.501 5.017 18.156 1.00 89.44 173 ALA A CA 1
ATOM 1298 C C . ALA A 1 173 ? -20.312 5.162 19.444 1.00 89.44 173 ALA A C 1
ATOM 1300 O O . ALA A 1 173 ? -19.887 4.639 20.465 1.00 89.44 173 ALA A O 1
ATOM 1301 N N . ALA A 1 174 ? -21.469 5.832 19.430 1.00 90.88 174 ALA A N 1
ATOM 1302 C CA . ALA A 1 174 ? -22.292 6.011 20.627 1.00 90.88 174 ALA A CA 1
ATOM 1303 C C . ALA A 1 174 ? -22.665 4.684 21.320 1.00 90.88 174 ALA A C 1
ATOM 1305 O O . ALA A 1 174 ? -22.376 4.571 22.512 1.00 90.88 174 ALA A O 1
ATOM 1306 N N . PRO A 1 175 ? -23.228 3.667 20.632 1.00 90.88 175 PRO A N 1
ATOM 1307 C CA . PRO A 1 175 ? -23.545 2.394 21.279 1.00 90.88 175 PRO A CA 1
ATOM 1308 C C . PRO A 1 175 ? -22.284 1.646 21.741 1.00 90.88 175 PRO A C 1
ATOM 1310 O O . PRO A 1 175 ? -22.264 1.097 22.842 1.00 90.88 175 PRO A O 1
ATOM 1313 N N . VAL A 1 176 ? -21.204 1.668 20.950 1.00 88.25 176 VAL A N 1
ATOM 1314 C CA . VAL A 1 176 ? -19.953 0.970 21.294 1.00 88.25 176 VAL A CA 1
ATOM 1315 C C . VAL A 1 176 ? -19.263 1.610 22.503 1.00 88.25 176 VAL A C 1
ATOM 1317 O O . VAL A 1 176 ? -18.837 0.908 23.421 1.00 88.25 176 VAL A O 1
ATOM 1320 N N . GLU A 1 177 ? -19.171 2.940 22.539 1.00 86.75 177 GLU A N 1
ATOM 1321 C CA . GLU A 1 177 ? -18.604 3.692 23.661 1.00 86.75 177 GLU A CA 1
ATOM 1322 C C . GLU A 1 177 ? -19.469 3.571 24.915 1.00 86.75 177 GLU A C 1
ATOM 1324 O O . GLU A 1 177 ? -18.915 3.402 25.998 1.00 86.75 177 GLU A O 1
ATOM 1329 N N . HIS A 1 178 ? -20.800 3.582 24.786 1.00 87.75 178 HIS A N 1
ATOM 1330 C CA . HIS A 1 178 ? -21.700 3.413 25.925 1.00 87.75 178 HIS A CA 1
ATOM 1331 C C . HIS A 1 178 ? -21.529 2.031 26.575 1.00 87.75 178 HIS A C 1
ATOM 1333 O O . HIS A 1 178 ? -21.314 1.945 27.786 1.00 87.75 178 HIS A O 1
ATOM 1339 N N . VAL A 1 179 ? -21.529 0.954 25.779 1.00 86.94 179 VAL A N 1
ATOM 1340 C CA . VAL A 1 179 ? -21.277 -0.409 26.279 1.00 86.94 179 VAL A CA 1
ATOM 1341 C C . VAL A 1 179 ? -19.884 -0.506 26.904 1.00 86.94 179 VAL A C 1
ATOM 1343 O O . VAL A 1 179 ? -19.736 -1.034 28.007 1.00 86.94 179 VAL A O 1
ATOM 1346 N N . LYS A 1 180 ? -18.856 0.059 26.254 1.00 83.44 180 LYS A N 1
ATOM 1347 C CA . LYS A 1 180 ? -17.489 0.088 26.796 1.00 83.44 180 LYS A CA 1
ATOM 1348 C C . LYS A 1 180 ? -17.429 0.815 28.143 1.00 83.44 180 LYS A C 1
ATOM 1350 O O . LYS A 1 180 ? -16.838 0.282 29.078 1.00 83.44 180 LYS A O 1
ATOM 1355 N N . ALA A 1 181 ? -18.052 1.985 28.266 1.00 79.38 181 ALA A N 1
ATOM 1356 C CA . ALA A 1 181 ? -18.059 2.771 29.496 1.00 79.38 181 ALA A CA 1
ATOM 1357 C C . ALA A 1 181 ? -18.754 2.022 30.648 1.00 79.38 181 ALA A C 1
ATOM 1359 O O . ALA A 1 181 ? -18.206 1.944 31.746 1.00 79.38 181 ALA A O 1
ATOM 1360 N N . ARG A 1 182 ? -19.902 1.377 30.389 1.00 80.69 182 ARG A N 1
ATOM 1361 C CA . ARG A 1 182 ? -20.624 0.543 31.374 1.00 80.69 182 ARG A CA 1
ATOM 1362 C C . ARG A 1 182 ? -19.795 -0.638 31.868 1.00 80.69 182 ARG A C 1
ATOM 1364 O O . ARG A 1 182 ? -19.760 -0.923 33.062 1.00 80.69 182 ARG A O 1
ATOM 1371 N N . LEU A 1 183 ? -19.096 -1.310 30.957 1.00 78.94 183 LEU A N 1
ATOM 1372 C CA . LEU A 1 183 ? -18.205 -2.412 31.315 1.00 78.94 183 LEU A CA 1
ATOM 1373 C C . LEU A 1 183 ? -16.982 -1.953 32.114 1.00 78.94 183 LEU A C 1
ATOM 1375 O O . LEU A 1 183 ? -16.431 -2.751 32.868 1.00 78.94 183 LEU A O 1
ATOM 1379 N N . GLN A 1 184 ? -16.553 -0.701 31.949 1.00 70.50 184 GLN A N 1
ATOM 1380 C CA . GLN A 1 184 ? -15.408 -0.138 32.663 1.00 70.50 184 GLN A CA 1
ATOM 1381 C C . GLN A 1 184 ? -15.750 0.325 34.085 1.00 70.50 184 GLN A C 1
ATOM 1383 O O . GLN A 1 184 ? -14.873 0.286 34.943 1.00 70.50 184 GLN A O 1
ATOM 1388 N N . ILE A 1 185 ? -16.999 0.721 34.359 1.00 71.25 185 ILE A N 1
ATOM 1389 C CA . ILE A 1 185 ? -17.426 1.168 35.700 1.00 71.25 185 ILE A CA 1
ATOM 1390 C C . ILE A 1 185 ? -17.833 0.032 36.646 1.00 71.25 185 ILE A C 1
ATOM 1392 O O . ILE A 1 185 ? -18.055 0.279 37.829 1.00 71.25 185 ILE A O 1
ATOM 1396 N N . GLN A 1 186 ? -17.972 -1.207 36.165 1.00 69.69 186 GLN A N 1
ATOM 1397 C CA . GLN A 1 186 ? -18.310 -2.330 37.044 1.00 69.69 186 GLN A CA 1
ATOM 1398 C C . GLN A 1 186 ? -17.089 -2.778 37.861 1.00 69.69 186 GLN A C 1
ATOM 1400 O O . GLN A 1 186 ? -16.285 -3.612 37.439 1.00 69.69 186 GLN A O 1
ATOM 1405 N N . TYR A 1 187 ? -16.973 -2.234 39.070 1.00 57.12 187 TYR A N 1
ATOM 1406 C CA . TYR A 1 187 ? -15.940 -2.588 40.040 1.00 57.12 187 TYR A CA 1
ATOM 1407 C C . TYR A 1 187 ? -16.380 -3.797 40.877 1.00 57.12 187 TYR A C 1
ATOM 1409 O O . TYR A 1 187 ? -16.912 -3.652 41.973 1.00 57.12 187 TYR A O 1
ATOM 1417 N N . ALA A 1 188 ? -16.167 -5.011 40.365 1.00 54.94 188 ALA A N 1
ATOM 1418 C CA . ALA A 1 188 ? -16.281 -6.227 41.171 1.00 54.94 188 ALA A CA 1
ATOM 1419 C C . ALA A 1 188 ? -15.119 -7.186 40.877 1.00 54.94 188 ALA A C 1
ATOM 1421 O O . ALA A 1 188 ? -14.889 -7.587 39.725 1.00 54.94 188 ALA A O 1
ATOM 1422 N N . ALA A 1 189 ? -14.383 -7.537 41.937 1.00 49.59 189 ALA A N 1
ATOM 1423 C CA . ALA A 1 189 ? -13.282 -8.498 41.890 1.00 49.59 189 ALA A CA 1
ATOM 1424 C C . ALA A 1 189 ? -13.787 -9.909 41.534 1.00 49.59 189 ALA A C 1
ATOM 1426 O O . ALA A 1 189 ? -13.169 -10.595 40.721 1.00 49.59 189 ALA A O 1
ATOM 1427 N N . ASP A 1 190 ? -14.955 -10.292 42.056 1.00 57.72 190 ASP A N 1
ATOM 1428 C CA . ASP A 1 190 ? -15.612 -11.559 41.734 1.00 57.72 190 ASP A CA 1
ATOM 1429 C C . ASP A 1 190 ? -16.432 -11.432 40.445 1.00 57.72 190 ASP A C 1
ATOM 1431 O O . ASP A 1 190 ? -17.336 -10.598 40.345 1.00 57.72 190 ASP A O 1
ATOM 1435 N N . LYS A 1 191 ? -16.162 -12.298 39.457 1.00 63.09 191 LYS A N 1
ATOM 1436 C CA . LYS A 1 191 ? -16.890 -12.311 38.173 1.00 63.09 191 LYS A CA 1
ATOM 1437 C C . LYS A 1 191 ? -18.394 -12.564 38.338 1.00 63.09 191 LYS A C 1
ATOM 1439 O O . LYS A 1 191 ? -19.169 -12.014 37.567 1.00 63.09 191 LYS A O 1
ATOM 1444 N N . SER A 1 192 ? -18.799 -13.350 39.337 1.00 63.12 192 SER A N 1
ATOM 1445 C CA . SER A 1 192 ? -20.205 -13.677 39.621 1.00 63.12 192 SER A CA 1
ATOM 1446 C C . SER A 1 192 ? -21.016 -12.500 40.172 1.00 63.12 192 SER A C 1
ATOM 1448 O O . SER A 1 192 ? -22.237 -12.511 40.075 1.00 63.12 192 SER A O 1
ATOM 1450 N N . LYS A 1 193 ? -20.351 -11.473 40.720 1.00 67.94 193 LYS A N 1
ATOM 1451 C CA . LYS A 1 193 ? -20.988 -10.262 41.267 1.00 67.94 193 LYS A CA 1
ATOM 1452 C C . LYS A 1 193 ? -21.056 -9.112 40.256 1.00 67.94 193 LYS A C 1
ATOM 1454 O O . LYS A 1 193 ? -21.524 -8.027 40.591 1.00 67.94 193 LYS A O 1
ATOM 1459 N N . ARG A 1 194 ? -20.562 -9.312 39.028 1.00 76.81 194 ARG A N 1
ATOM 1460 C CA . ARG A 1 194 ? -20.614 -8.305 37.960 1.00 76.81 194 ARG A CA 1
ATOM 1461 C C . ARG A 1 194 ? -22.004 -8.263 37.339 1.00 76.81 194 ARG A C 1
ATOM 1463 O O . ARG A 1 194 ? -22.570 -9.297 37.005 1.00 76.81 194 ARG A O 1
ATOM 1470 N N . MET A 1 195 ? -22.511 -7.053 37.119 1.00 76.94 195 MET A N 1
ATOM 1471 C CA . MET A 1 195 ? -23.802 -6.833 36.462 1.00 76.94 195 MET A CA 1
ATOM 1472 C C . MET A 1 195 ? -23.795 -7.307 35.001 1.00 76.94 195 MET A C 1
ATOM 1474 O O . MET A 1 195 ? -24.813 -7.796 34.502 1.00 76.94 195 MET A O 1
ATOM 1478 N N . TYR A 1 196 ? -22.646 -7.198 34.326 1.00 81.88 196 TYR A N 1
ATOM 1479 C CA . TYR A 1 196 ? -22.472 -7.584 32.929 1.00 81.88 196 TYR A CA 1
ATOM 1480 C C . TYR A 1 196 ? -21.351 -8.615 32.782 1.00 81.88 196 TYR A C 1
ATOM 1482 O O . TYR A 1 196 ? -20.206 -8.368 33.177 1.00 81.88 196 TYR A O 1
ATOM 1490 N N . SER A 1 197 ? -21.653 -9.751 32.149 1.00 79.12 197 SER A N 1
ATOM 1491 C CA . SER A 1 197 ? -20.653 -10.792 31.866 1.00 79.12 197 SER A CA 1
ATOM 1492 C C . SER A 1 197 ? -19.724 -10.414 30.706 1.00 79.12 197 SER A C 1
ATOM 1494 O O . SER A 1 197 ? -18.585 -10.878 30.644 1.00 79.12 197 SER A O 1
ATOM 1496 N N . GLY A 1 198 ? -20.175 -9.521 29.820 1.00 80.81 198 GLY A N 1
ATOM 1497 C CA . GLY A 1 198 ? -19.400 -9.012 28.693 1.00 80.81 198 GLY A CA 1
ATOM 1498 C C . GLY A 1 198 ? -20.174 -8.020 27.813 1.00 80.81 198 GLY A C 1
ATOM 1499 O O . GLY A 1 198 ? -21.301 -7.647 28.145 1.00 80.81 198 GLY A O 1
ATOM 1500 N N . PRO A 1 199 ? -19.593 -7.596 26.673 1.00 83.69 199 PRO A N 1
ATOM 1501 C CA . PRO A 1 199 ? -20.200 -6.613 25.766 1.00 83.69 199 PRO A CA 1
ATOM 1502 C C . PRO A 1 199 ? -21.547 -7.035 25.182 1.00 83.69 199 PRO A C 1
ATOM 1504 O O . PRO A 1 199 ? -22.463 -6.218 25.107 1.00 83.69 199 PRO A O 1
ATOM 1507 N N . ILE A 1 200 ? -21.690 -8.310 24.813 1.00 87.38 200 ILE A N 1
ATOM 1508 C CA . ILE A 1 200 ? -22.926 -8.843 24.224 1.00 87.38 200 ILE A CA 1
ATOM 1509 C C . ILE A 1 200 ? -24.039 -8.902 25.278 1.00 87.38 200 ILE A C 1
ATOM 1511 O O . ILE A 1 200 ? -25.156 -8.465 25.016 1.00 87.38 200 ILE A O 1
ATOM 1515 N N . ASP A 1 201 ? -23.723 -9.367 26.490 1.00 86.94 201 ASP A N 1
ATOM 1516 C CA . ASP A 1 201 ? -24.666 -9.408 27.616 1.00 86.94 201 ASP A CA 1
ATOM 1517 C C . ASP A 1 201 ? -25.111 -7.999 28.037 1.00 86.94 201 ASP A C 1
ATOM 1519 O O . ASP A 1 201 ? -26.302 -7.749 28.204 1.00 86.94 201 ASP A O 1
ATOM 1523 N N . CYS A 1 202 ? -24.173 -7.047 28.113 1.00 86.12 202 CYS A N 1
ATOM 1524 C CA . CYS A 1 202 ? -24.481 -5.639 28.360 1.00 86.12 202 CYS A CA 1
ATOM 1525 C C . CYS A 1 202 ? -25.428 -5.073 27.296 1.00 86.12 202 CYS A C 1
ATOM 1527 O O . CYS A 1 202 ? -26.482 -4.536 27.630 1.00 86.12 202 CYS A O 1
ATOM 1529 N N . THR A 1 203 ? -25.109 -5.275 26.016 1.00 89.94 203 THR A N 1
ATOM 1530 C CA . THR A 1 203 ? -25.950 -4.816 24.900 1.00 89.94 203 THR A CA 1
ATOM 1531 C C . THR A 1 203 ? -27.348 -5.437 24.962 1.00 89.94 203 THR A C 1
ATOM 1533 O O . THR A 1 203 ? -28.343 -4.722 24.871 1.00 89.94 203 THR A O 1
ATOM 1536 N N . SER A 1 204 ? -27.439 -6.752 25.180 1.00 91.25 204 SER A N 1
ATOM 1537 C CA . SER A 1 204 ? -28.705 -7.490 25.264 1.00 91.25 204 SER A CA 1
ATOM 1538 C C . SER A 1 204 ? -29.578 -7.014 26.428 1.00 91.25 204 SER A C 1
ATOM 1540 O O . SER A 1 204 ? -30.758 -6.720 26.236 1.00 91.25 204 SER A O 1
ATOM 1542 N N . LYS A 1 205 ? -29.004 -6.858 27.628 1.00 90.31 205 LYS A N 1
ATOM 1543 C CA . LYS A 1 205 ? -29.723 -6.363 28.813 1.00 90.31 205 LYS A CA 1
ATOM 1544 C C . LYS A 1 205 ? -30.244 -4.942 28.618 1.00 90.31 205 LYS A C 1
ATOM 1546 O O . LYS A 1 205 ? -31.395 -4.673 28.959 1.00 90.31 205 LYS A O 1
ATOM 1551 N N . ILE A 1 206 ? -29.444 -4.051 28.029 1.00 89.62 206 ILE A N 1
ATOM 1552 C CA . ILE A 1 206 ? -29.862 -2.671 27.739 1.00 89.62 206 ILE A CA 1
ATOM 1553 C C . ILE A 1 206 ? -30.995 -2.655 26.708 1.00 89.62 206 ILE A C 1
ATOM 1555 O O . ILE A 1 206 ? -32.008 -1.995 26.929 1.00 89.62 206 ILE A O 1
ATOM 1559 N N . LEU A 1 207 ? -30.867 -3.418 25.619 1.00 91.88 207 LEU A N 1
ATOM 1560 C CA . LEU A 1 207 ? -31.902 -3.495 24.586 1.00 91.88 207 LEU A CA 1
ATOM 1561 C C . LEU A 1 207 ? -33.218 -4.068 25.120 1.00 91.88 207 LEU A C 1
ATOM 1563 O O . LEU A 1 207 ? -34.280 -3.560 24.774 1.00 91.88 207 LEU A O 1
ATOM 1567 N N . ARG A 1 208 ? -33.167 -5.081 25.991 1.00 90.44 208 ARG A N 1
ATOM 1568 C CA . ARG A 1 208 ? -34.369 -5.680 26.596 1.00 90.44 208 ARG A CA 1
ATOM 1569 C C . ARG A 1 208 ? -35.071 -4.761 27.596 1.00 90.44 208 ARG A C 1
ATOM 1571 O O . ARG A 1 208 ? -36.285 -4.835 27.717 1.00 90.44 208 ARG A O 1
ATOM 1578 N N . THR A 1 209 ? -34.326 -3.928 28.323 1.00 89.62 209 THR A N 1
ATOM 1579 C CA . THR A 1 209 ? -34.882 -3.101 29.411 1.00 89.62 209 THR A CA 1
ATOM 1580 C C . THR A 1 209 ? -35.255 -1.685 28.975 1.00 89.62 209 THR A C 1
ATOM 1582 O O . THR A 1 209 ? -36.267 -1.160 29.426 1.00 89.62 209 THR A O 1
ATOM 1585 N N . HIS A 1 210 ? -34.458 -1.069 28.098 1.00 86.88 210 HIS A N 1
ATOM 1586 C CA . HIS A 1 210 ? -34.584 0.340 27.693 1.00 86.88 210 HIS A CA 1
ATOM 1587 C C . HIS A 1 210 ? -34.623 0.535 26.165 1.00 86.88 210 HIS A C 1
ATOM 1589 O O . HIS A 1 210 ? -34.665 1.670 25.681 1.00 86.88 210 HIS A O 1
ATOM 1595 N N . GLY A 1 211 ? -34.600 -0.552 25.387 1.00 90.31 211 GLY A N 1
ATOM 1596 C CA . GLY A 1 211 ? -34.680 -0.513 23.927 1.00 90.31 211 GLY A CA 1
ATOM 1597 C C . GLY A 1 211 ? -33.502 0.192 23.248 1.00 90.31 211 GLY A C 1
ATOM 1598 O O . GLY A 1 211 ? -32.431 0.408 23.824 1.00 90.31 211 GLY A O 1
ATOM 1599 N N . LEU A 1 212 ? -33.716 0.589 21.990 1.00 90.50 212 LEU A N 1
ATOM 1600 C CA . LEU A 1 212 ? -32.722 1.315 21.189 1.00 90.50 212 LEU A CA 1
ATOM 1601 C C . LEU A 1 212 ? -32.390 2.697 21.772 1.00 90.50 212 LEU A C 1
ATOM 1603 O O . LEU A 1 212 ? -31.237 3.124 21.716 1.00 90.50 212 LEU A O 1
ATOM 1607 N N . GLY A 1 213 ? -33.372 3.372 22.379 1.00 87.25 213 GLY A N 1
ATOM 1608 C CA . GLY A 1 213 ? -33.167 4.665 23.038 1.00 87.25 213 GLY A CA 1
ATOM 1609 C C . GLY A 1 213 ? -32.205 4.580 24.228 1.00 87.25 213 GLY A C 1
ATOM 1610 O O . GLY A 1 213 ? -31.387 5.479 24.420 1.00 87.25 213 GLY A O 1
ATOM 1611 N N . GLY A 1 214 ? -32.245 3.475 24.982 1.00 86.69 214 GLY A N 1
ATOM 1612 C CA . GLY A 1 214 ? -31.278 3.185 26.041 1.00 86.69 214 GLY A CA 1
ATOM 1613 C C . GLY A 1 214 ? -29.875 2.909 25.504 1.00 86.69 214 GLY A C 1
ATOM 1614 O O . GLY A 1 214 ? -28.899 3.443 26.030 1.00 86.69 214 GLY A O 1
ATOM 1615 N N . LEU A 1 215 ? -29.759 2.134 24.421 1.00 89.81 215 LEU A N 1
ATOM 1616 C CA . LEU A 1 215 ? -28.461 1.808 23.823 1.00 89.81 215 LEU A CA 1
ATOM 1617 C C . LEU A 1 215 ? -27.744 3.058 23.282 1.00 89.81 215 LEU A C 1
ATOM 1619 O O . LEU A 1 215 ? -26.552 3.234 23.529 1.00 89.81 215 LEU A O 1
ATOM 1623 N N . TYR A 1 216 ? -28.481 3.962 22.630 1.00 91.38 216 TYR A N 1
ATOM 1624 C CA . TYR A 1 216 ? -27.972 5.233 22.098 1.00 91.38 216 TYR A CA 1
ATOM 1625 C C . TYR A 1 216 ? -27.909 6.370 23.128 1.00 91.38 216 TYR A C 1
ATOM 1627 O O . TYR A 1 216 ? -27.690 7.536 22.774 1.00 91.38 216 TYR A O 1
ATOM 1635 N N . ARG A 1 217 ? -28.063 6.062 24.419 1.00 84.00 217 ARG A N 1
ATOM 1636 C CA . ARG A 1 217 ? -27.915 7.054 25.481 1.00 84.00 217 ARG A CA 1
ATOM 1637 C C . ARG A 1 217 ? -26.516 7.665 25.436 1.00 84.00 217 ARG A C 1
ATOM 1639 O O . ARG A 1 217 ? -25.505 6.981 25.538 1.00 84.00 217 ARG A O 1
ATOM 1646 N N . GLY A 1 218 ? -26.478 8.984 25.271 1.00 85.75 218 GLY A N 1
ATOM 1647 C CA . GLY A 1 218 ? -25.240 9.733 25.085 1.00 85.75 218 GLY A CA 1
ATOM 1648 C C . GLY A 1 218 ? -24.943 10.121 23.639 1.00 85.75 218 GLY A C 1
ATOM 1649 O O . GLY A 1 218 ? -24.002 10.878 23.443 1.00 85.75 218 GLY A O 1
ATOM 1650 N N . LEU A 1 219 ? -25.749 9.726 22.641 1.00 91.25 219 LEU A N 1
ATOM 1651 C CA . LEU A 1 219 ? -25.537 10.110 21.235 1.00 91.25 219 LEU A CA 1
ATOM 1652 C C . LEU A 1 219 ? -25.361 11.626 21.053 1.00 91.25 219 LEU A C 1
ATOM 1654 O O . LEU A 1 219 ? -24.396 12.046 20.426 1.00 91.25 219 LEU A O 1
ATOM 1658 N N . CYS A 1 220 ? -26.221 12.457 21.649 1.00 90.06 220 CYS A N 1
ATOM 1659 C CA . CYS A 1 220 ? -26.081 13.916 21.549 1.00 90.06 220 CYS A CA 1
ATOM 1660 C C . CYS A 1 220 ? -24.774 14.426 22.181 1.00 90.06 220 CYS A C 1
ATOM 1662 O O . CYS A 1 220 ? -24.126 15.311 21.630 1.00 90.06 220 CYS A O 1
ATOM 1664 N N . ALA A 1 221 ? -24.359 13.842 23.310 1.00 87.75 221 ALA A N 1
ATOM 1665 C CA . ALA A 1 221 ? -23.089 14.171 23.957 1.00 87.75 221 ALA A CA 1
ATOM 1666 C C . ALA A 1 221 ? -21.890 13.724 23.105 1.00 87.75 221 ALA A C 1
ATOM 1668 O O . ALA A 1 221 ? -20.870 14.405 23.052 1.00 87.75 221 ALA A O 1
ATOM 1669 N N . THR A 1 222 ? -22.034 12.600 22.406 1.00 91.12 222 THR A N 1
ATOM 1670 C CA . THR A 1 222 ? -21.058 12.061 21.462 1.00 91.12 222 THR A CA 1
ATOM 1671 C C . THR A 1 222 ? -20.926 12.937 20.221 1.00 91.12 222 THR A C 1
ATOM 1673 O O . THR A 1 222 ? -19.802 13.218 19.812 1.00 91.12 222 THR A O 1
ATOM 1676 N N . ILE A 1 223 ? -22.041 13.407 19.653 1.00 94.25 223 ILE A N 1
ATOM 1677 C CA . ILE A 1 223 ? -22.054 14.337 18.515 1.00 94.25 223 ILE A CA 1
ATOM 1678 C C . ILE A 1 223 ? -21.393 15.658 18.914 1.00 94.25 223 ILE A C 1
ATOM 1680 O O . ILE A 1 223 ? -20.537 16.146 18.182 1.00 94.25 223 ILE A O 1
ATOM 1684 N N . LEU A 1 224 ? -21.717 16.195 20.096 1.00 91.81 224 LEU A N 1
ATOM 1685 C CA . LEU A 1 224 ? -21.082 17.410 20.611 1.00 91.81 224 LEU A CA 1
ATOM 1686 C C . LEU A 1 224 ? -19.579 17.217 20.847 1.00 91.81 224 LEU A C 1
ATOM 1688 O O . LEU A 1 224 ? -18.777 18.035 20.421 1.00 91.81 224 LEU A O 1
ATOM 1692 N N . PHE A 1 225 ? -19.167 16.113 21.469 1.00 91.81 225 PHE A N 1
ATOM 1693 C CA . PHE A 1 225 ? -17.746 15.796 21.627 1.00 91.81 225 PHE A CA 1
ATOM 1694 C C . PHE A 1 225 ? -17.036 15.703 20.267 1.00 91.81 225 PHE A C 1
ATOM 1696 O O . PHE A 1 225 ? -15.942 16.237 20.087 1.00 91.81 225 PHE A O 1
ATOM 1703 N N . ARG A 1 226 ? -17.673 15.070 19.277 1.00 93.00 226 ARG A N 1
ATOM 1704 C CA . ARG A 1 226 ? -17.109 14.908 17.936 1.00 93.00 226 ARG A CA 1
ATOM 1705 C C . ARG A 1 226 ? -17.214 16.156 17.060 1.00 93.00 226 ARG A C 1
ATOM 1707 O O . ARG A 1 226 ? -16.481 16.230 16.081 1.00 93.00 226 ARG A O 1
ATOM 1714 N N . SER A 1 227 ? -18.001 17.178 17.407 1.00 93.62 227 SER A N 1
ATOM 1715 C CA . SER A 1 227 ? -17.956 18.461 16.689 1.00 93.62 227 SER A CA 1
ATOM 1716 C C . SER A 1 227 ? -16.615 19.177 16.886 1.00 93.62 227 SER A C 1
ATOM 1718 O O . SER A 1 227 ? -16.180 19.927 16.015 1.00 93.62 227 SER A O 1
ATOM 1720 N N . PHE A 1 228 ? -15.885 18.877 17.966 1.00 92.56 228 PHE A N 1
ATOM 1721 C CA . PHE A 1 228 ? -14.510 19.351 18.159 1.00 92.56 228 PHE A CA 1
ATOM 1722 C C . PHE A 1 228 ? -13.504 18.741 17.166 1.00 92.56 228 PHE A C 1
ATOM 1724 O O . PHE A 1 228 ? -12.374 19.221 17.075 1.00 92.56 228 PHE A O 1
ATOM 1731 N N . PHE A 1 229 ? -13.905 17.766 16.336 1.00 93.94 229 PHE A N 1
ATOM 1732 C CA . PHE A 1 229 ? -13.115 17.341 15.171 1.00 93.94 229 PHE A CA 1
ATOM 1733 C C . PHE A 1 229 ? -12.869 18.489 14.186 1.00 93.94 229 PHE A C 1
ATOM 1735 O O . PHE A 1 229 ? -11.929 18.411 13.396 1.00 93.94 229 PHE A O 1
ATOM 1742 N N . PHE A 1 230 ? -13.653 19.570 14.275 1.00 94.50 230 PHE A N 1
ATOM 1743 C CA . PHE A 1 230 ? -13.340 20.840 13.636 1.00 94.50 230 PHE A CA 1
ATOM 1744 C C . PHE A 1 230 ? -11.914 21.305 13.949 1.00 94.50 230 PHE A C 1
ATOM 1746 O O . PHE A 1 230 ? -11.128 21.563 13.038 1.00 94.50 230 PHE A O 1
ATOM 1753 N N . PHE A 1 231 ? -11.562 21.362 15.237 1.00 92.38 231 PHE A N 1
ATOM 1754 C CA . PHE A 1 231 ? -10.241 21.795 15.676 1.00 92.38 231 PHE A CA 1
ATOM 1755 C C . PHE A 1 231 ? -9.176 20.771 15.319 1.00 92.38 231 PHE A C 1
ATOM 1757 O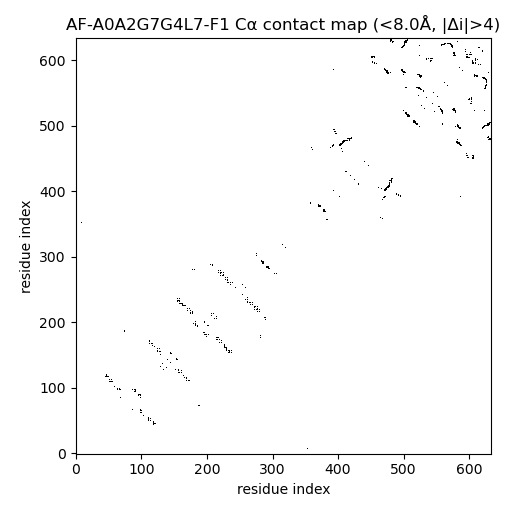 O . PHE A 1 231 ? -8.085 21.168 14.924 1.00 92.38 231 PHE A O 1
ATOM 1764 N N . TRP A 1 232 ? -9.490 19.475 15.381 1.00 92.88 232 TRP A N 1
ATOM 1765 C CA . TRP A 1 232 ? -8.544 18.432 14.990 1.00 92.88 232 TRP A CA 1
ATOM 1766 C C . TRP A 1 232 ? -8.136 18.565 13.518 1.00 92.88 232 TRP A C 1
ATOM 1768 O O . TRP A 1 232 ? -6.973 18.813 13.210 1.00 92.88 232 TRP A O 1
ATOM 1778 N N . TRP A 1 233 ? -9.092 18.456 12.595 1.00 93.44 233 TRP A N 1
ATOM 1779 C CA . TRP A 1 233 ? -8.791 18.428 11.164 1.00 93.44 233 TRP A CA 1
ATOM 1780 C C . TRP A 1 233 ? -8.441 19.804 10.599 1.00 93.44 233 TRP A C 1
ATOM 1782 O O . TRP A 1 233 ? -7.638 19.883 9.671 1.00 93.44 233 TRP A O 1
ATOM 1792 N N . GLY A 1 234 ? -9.004 20.875 11.166 1.00 91.12 234 GLY A N 1
ATOM 1793 C CA . GLY A 1 234 ? -8.646 22.247 10.817 1.00 91.12 234 GLY A CA 1
ATOM 1794 C C . GLY A 1 234 ? -7.210 22.578 11.221 1.00 91.12 234 GLY A C 1
ATOM 1795 O O . GLY A 1 234 ? -6.427 23.011 10.378 1.00 91.12 234 GLY A O 1
ATOM 1796 N N . SER A 1 235 ? -6.827 22.316 12.478 1.00 90.69 235 SER A N 1
ATOM 1797 C CA . SER A 1 235 ? -5.449 22.564 12.927 1.00 90.69 235 SER A CA 1
ATOM 1798 C C . SER A 1 235 ? -4.445 21.625 12.264 1.00 90.69 235 SER A C 1
ATOM 1800 O O . SER A 1 235 ? -3.352 22.073 11.937 1.00 90.69 235 SER A O 1
ATOM 1802 N N . TYR A 1 236 ? -4.813 20.369 11.982 1.00 92.50 236 TYR A N 1
ATOM 1803 C CA . TYR A 1 236 ? -3.972 19.445 11.219 1.00 92.50 236 TYR A CA 1
ATOM 1804 C C . TYR A 1 236 ? -3.592 20.023 9.852 1.00 92.50 236 TYR A C 1
ATOM 1806 O O . TYR A 1 236 ? -2.416 20.000 9.494 1.00 92.50 236 TYR A O 1
ATOM 1814 N N . ASP A 1 237 ? -4.556 20.568 9.103 1.00 91.19 237 ASP A N 1
ATOM 1815 C CA . ASP A 1 237 ? -4.292 21.176 7.794 1.00 91.19 237 ASP A CA 1
ATOM 1816 C C . ASP A 1 237 ? -3.460 22.464 7.921 1.00 91.19 237 ASP A C 1
ATOM 1818 O O . ASP A 1 237 ? -2.463 22.606 7.214 1.00 91.19 237 ASP A O 1
ATOM 1822 N N . VAL A 1 238 ? -3.786 23.354 8.871 1.00 90.06 238 VAL A N 1
ATOM 1823 C CA . VAL A 1 238 ? -2.999 24.579 9.127 1.00 90.06 238 VAL A CA 1
ATOM 1824 C C . VAL A 1 238 ? -1.547 24.241 9.464 1.00 90.06 238 VAL A C 1
ATOM 1826 O O . VAL A 1 238 ? -0.629 24.785 8.851 1.00 90.06 238 VAL A O 1
ATOM 1829 N N . LEU A 1 239 ? -1.331 23.319 10.403 1.00 89.56 239 LEU A N 1
ATOM 1830 C CA . LEU A 1 239 ? -0.003 22.891 10.841 1.00 89.56 239 LEU A CA 1
ATOM 1831 C C . LEU A 1 239 ? 0.749 22.175 9.721 1.00 89.56 239 LEU A C 1
ATOM 1833 O O . LEU A 1 239 ? 1.927 22.446 9.513 1.00 89.56 239 LEU A O 1
ATOM 1837 N N . SER A 1 240 ? 0.072 21.312 8.961 1.00 88.06 240 SER A N 1
ATOM 1838 C CA . SER A 1 240 ? 0.682 20.611 7.828 1.00 88.06 240 SER A CA 1
ATOM 1839 C C . SER A 1 240 ? 1.141 21.585 6.747 1.00 88.06 240 SER A C 1
ATOM 1841 O O . SER A 1 240 ? 2.245 21.434 6.230 1.00 88.06 240 SER A O 1
ATOM 1843 N N . ARG A 1 241 ? 0.332 22.599 6.407 1.00 88.19 241 ARG A N 1
ATOM 1844 C CA . ARG A 1 241 ? 0.720 23.646 5.445 1.00 88.19 241 ARG A CA 1
ATOM 1845 C C . ARG A 1 241 ? 1.851 24.504 5.983 1.00 88.19 241 ARG A C 1
ATOM 1847 O O . ARG A 1 241 ? 2.826 24.721 5.276 1.00 88.19 241 ARG A O 1
ATOM 1854 N N . TRP A 1 242 ? 1.748 24.939 7.237 1.00 87.56 242 TRP A N 1
ATOM 1855 C CA . TRP A 1 242 ? 2.781 25.742 7.880 1.00 87.56 242 TRP A CA 1
ATOM 1856 C C . TRP A 1 242 ? 4.130 25.013 7.898 1.00 87.56 242 TRP A C 1
ATOM 1858 O O . TRP A 1 242 ? 5.125 25.587 7.469 1.00 87.56 242 TRP A O 1
ATOM 1868 N N . MET A 1 243 ? 4.166 23.732 8.284 1.00 85.31 243 MET A N 1
ATOM 1869 C CA . MET A 1 243 ? 5.398 22.935 8.260 1.00 85.31 243 MET A CA 1
ATOM 1870 C C . MET A 1 243 ? 5.918 22.734 6.832 1.00 85.31 243 MET A C 1
ATOM 1872 O O . MET A 1 243 ? 7.115 22.871 6.615 1.00 85.31 243 MET A O 1
ATOM 1876 N N . ARG A 1 244 ? 5.052 22.477 5.842 1.00 85.31 244 ARG A N 1
ATOM 1877 C CA . ARG A 1 244 ? 5.476 22.352 4.431 1.00 85.31 244 ARG A CA 1
ATOM 1878 C C . ARG A 1 244 ? 6.076 23.642 3.869 1.00 85.31 244 ARG A C 1
ATOM 1880 O O . ARG A 1 244 ? 6.948 23.573 3.016 1.00 85.31 244 ARG A O 1
ATOM 1887 N N . GLU A 1 245 ? 5.595 24.801 4.313 1.00 85.19 245 GLU A N 1
ATOM 1888 C CA . GLU A 1 245 ? 6.063 26.112 3.842 1.00 85.19 245 GLU A CA 1
ATOM 1889 C C . GLU A 1 245 ? 7.279 26.649 4.614 1.00 85.19 245 GLU A C 1
ATOM 1891 O O . GLU A 1 245 ? 7.957 27.552 4.124 1.00 85.19 245 GLU A O 1
ATOM 1896 N N . ARG A 1 246 ? 7.520 26.171 5.842 1.00 84.19 246 ARG A N 1
ATOM 1897 C CA . ARG A 1 246 ? 8.520 26.736 6.769 1.00 84.19 246 ARG A CA 1
ATOM 1898 C C . ARG A 1 246 ? 9.601 25.756 7.216 1.00 84.19 246 ARG A C 1
ATOM 1900 O O . ARG A 1 246 ? 10.540 26.185 7.875 1.00 84.19 246 ARG A O 1
ATOM 1907 N N . THR A 1 247 ? 9.473 24.468 6.909 1.00 81.06 247 THR A N 1
ATOM 1908 C CA . THR A 1 247 ? 10.421 23.428 7.333 1.00 81.06 247 THR A CA 1
ATOM 1909 C C . THR A 1 247 ? 10.769 22.501 6.173 1.00 81.06 247 THR A C 1
ATOM 1911 O O . THR A 1 247 ? 9.950 22.282 5.285 1.00 81.06 247 THR A O 1
ATOM 1914 N N . GLU A 1 248 ? 11.952 21.892 6.217 1.00 85.50 248 GLU A N 1
ATOM 1915 C CA . GLU A 1 248 ? 12.406 20.889 5.238 1.00 85.50 248 GLU A CA 1
ATOM 1916 C C . GLU A 1 248 ? 12.047 19.449 5.659 1.00 85.50 248 GLU A C 1
ATOM 1918 O O . GLU A 1 248 ? 12.660 18.469 5.233 1.00 85.50 248 GLU A O 1
ATOM 1923 N N . LEU A 1 249 ? 11.052 19.291 6.539 1.00 77.44 249 LEU A N 1
ATOM 1924 C CA . LEU A 1 249 ? 10.661 17.985 7.061 1.00 77.44 249 LEU A CA 1
ATOM 1925 C C . LEU A 1 249 ? 10.035 17.099 5.973 1.00 77.44 249 LEU A C 1
ATOM 1927 O O . LEU A 1 249 ? 9.247 17.534 5.132 1.00 77.44 249 LEU A O 1
ATOM 1931 N N . SER A 1 250 ? 10.324 15.797 6.036 1.00 82.06 250 SER A N 1
ATOM 1932 C CA . SER A 1 250 ? 9.699 14.812 5.148 1.00 82.06 250 SER A CA 1
ATOM 1933 C C . SER A 1 250 ? 8.179 14.719 5.377 1.00 82.06 250 SER A C 1
ATOM 1935 O O . SER A 1 250 ? 7.683 14.951 6.476 1.00 82.06 250 SER A O 1
ATOM 1937 N N . THR A 1 251 ? 7.403 14.318 4.360 1.00 78.12 251 THR A N 1
ATOM 1938 C CA . THR A 1 251 ? 5.932 14.186 4.492 1.00 78.12 251 THR A CA 1
ATOM 1939 C C . THR A 1 251 ? 5.482 13.270 5.646 1.00 78.12 251 THR A C 1
ATOM 1941 O O . THR A 1 251 ? 4.548 13.656 6.349 1.00 78.12 251 THR A O 1
ATOM 1944 N N . PRO A 1 252 ? 6.115 12.108 5.914 1.00 77.88 252 PRO A N 1
ATOM 1945 C CA . PRO A 1 252 ? 5.802 11.320 7.106 1.00 77.88 252 PRO A CA 1
ATOM 1946 C C . PRO A 1 252 ? 6.072 12.070 8.416 1.00 77.88 252 PRO A C 1
ATOM 1948 O O . PRO A 1 252 ? 5.239 12.011 9.315 1.00 77.88 252 PRO A O 1
ATOM 1951 N N . ALA A 1 253 ? 7.180 12.816 8.508 1.00 77.94 253 ALA A N 1
ATOM 1952 C CA . ALA A 1 253 ? 7.507 13.613 9.690 1.00 77.94 253 ALA A CA 1
ATOM 1953 C C . ALA A 1 253 ? 6.500 14.753 9.900 1.00 77.94 253 ALA A C 1
ATOM 1955 O O . ALA A 1 253 ? 6.025 14.950 11.014 1.00 77.94 253 ALA A O 1
ATOM 1956 N N . ILE A 1 254 ? 6.098 15.446 8.830 1.00 80.31 254 ILE A N 1
ATOM 1957 C CA . ILE A 1 254 ? 5.046 16.470 8.891 1.00 80.31 254 ILE A CA 1
ATOM 1958 C C . ILE A 1 254 ? 3.723 15.850 9.336 1.00 80.31 254 ILE A C 1
ATOM 1960 O O . ILE A 1 254 ? 3.086 16.369 10.244 1.00 80.31 254 ILE A O 1
ATOM 1964 N N . ASN A 1 255 ? 3.313 14.722 8.750 1.00 83.88 255 ASN A N 1
ATOM 1965 C CA . ASN A 1 255 ? 2.075 14.048 9.142 1.00 83.88 255 ASN A CA 1
ATOM 1966 C C . ASN A 1 255 ? 2.112 13.593 10.607 1.00 83.88 255 ASN A C 1
ATOM 1968 O O . ASN A 1 255 ? 1.099 13.708 11.294 1.00 83.88 255 ASN A O 1
ATOM 1972 N N . PHE A 1 256 ? 3.263 13.115 11.085 1.00 84.75 256 PHE A N 1
ATOM 1973 C CA . PHE A 1 256 ? 3.468 12.725 12.477 1.00 84.75 256 PHE A CA 1
ATOM 1974 C C . PHE A 1 256 ? 3.362 13.927 13.422 1.00 84.75 256 PHE A C 1
ATOM 1976 O O . PHE A 1 256 ? 2.558 13.902 14.351 1.00 84.75 256 PHE A O 1
ATOM 1983 N N . TRP A 1 257 ? 4.103 15.007 13.160 1.00 85.44 257 TRP A N 1
ATOM 1984 C CA . TRP A 1 257 ? 4.119 16.199 14.012 1.00 85.44 257 TRP A CA 1
ATOM 1985 C C . TRP A 1 257 ? 2.816 16.991 13.948 1.00 85.44 257 TRP A C 1
ATOM 1987 O O . TRP A 1 257 ? 2.228 17.292 14.986 1.00 85.44 257 TRP A O 1
ATOM 1997 N N . ALA A 1 258 ? 2.318 17.292 12.749 1.00 88.25 258 ALA A N 1
ATOM 1998 C CA . ALA A 1 258 ? 1.039 17.972 12.577 1.00 88.25 258 ALA A CA 1
ATOM 1999 C C . ALA A 1 258 ? -0.110 17.116 13.126 1.00 88.25 258 ALA A C 1
ATOM 2001 O O . ALA A 1 258 ? -1.009 17.647 13.776 1.00 88.25 258 ALA A O 1
ATOM 2002 N N . GLY A 1 259 ? -0.068 15.793 12.933 1.00 88.12 259 GLY A N 1
ATOM 2003 C CA . GLY A 1 259 ? -1.019 14.847 13.521 1.00 88.12 259 GLY A CA 1
ATOM 2004 C C . GLY A 1 259 ? -0.979 14.846 15.050 1.00 88.12 259 GLY A C 1
ATOM 2005 O O . GLY A 1 259 ? -2.020 14.979 15.689 1.00 88.12 259 GLY A O 1
ATOM 2006 N N . GLY A 1 260 ? 0.214 14.773 15.641 1.00 86.75 260 GLY A N 1
ATOM 2007 C CA . GLY A 1 260 ? 0.412 14.785 17.090 1.00 86.75 260 GLY A CA 1
ATOM 2008 C C . GLY A 1 260 ? -0.033 16.094 17.741 1.00 86.75 260 GLY A C 1
ATOM 2009 O O . GLY A 1 260 ? -0.812 16.072 18.690 1.00 86.75 260 GLY A O 1
ATOM 2010 N N . ILE A 1 261 ? 0.393 17.242 17.207 1.00 89.19 261 ILE A N 1
ATOM 2011 C CA . ILE A 1 261 ? 0.040 18.562 17.753 1.00 89.19 261 ILE A CA 1
ATOM 2012 C C . ILE A 1 261 ? -1.459 18.840 17.570 1.00 89.19 261 ILE A C 1
ATOM 2014 O O . ILE A 1 261 ? -2.119 19.287 18.507 1.00 89.19 261 ILE A O 1
ATOM 2018 N N . SER A 1 262 ? -2.032 18.522 16.405 1.00 90.75 262 SER A N 1
ATOM 2019 C CA . SER A 1 262 ? -3.477 18.685 16.183 1.00 90.75 262 SER A CA 1
ATOM 2020 C C . SER A 1 262 ? -4.324 17.784 17.086 1.00 90.75 262 SER A C 1
ATOM 2022 O O . SER A 1 262 ? -5.384 18.211 17.546 1.00 90.75 262 SER A O 1
ATOM 2024 N N . ALA A 1 263 ? -3.845 16.579 17.418 1.00 88.19 263 ALA A N 1
ATOM 2025 C CA . ALA A 1 263 ? -4.489 15.720 18.407 1.00 88.19 263 ALA A CA 1
ATOM 2026 C C . ALA A 1 263 ? -4.468 16.348 19.812 1.00 88.19 263 ALA A C 1
ATOM 2028 O O . ALA A 1 263 ? -5.464 16.259 20.528 1.00 88.19 263 ALA A O 1
ATOM 2029 N N . GLN A 1 264 ? -3.388 17.036 20.202 1.00 89.50 264 GLN A N 1
ATOM 2030 C CA . GLN A 1 264 ? -3.349 17.763 21.478 1.00 89.50 264 GLN A CA 1
ATOM 2031 C C . GLN A 1 264 ? -4.323 18.944 21.499 1.00 89.50 264 GLN A C 1
ATOM 2033 O O . GLN A 1 264 ? -5.036 19.132 22.482 1.00 89.50 264 GLN A O 1
ATOM 2038 N N . ILE A 1 265 ? -4.419 19.702 20.402 1.00 89.69 265 ILE A N 1
ATOM 2039 C CA . ILE A 1 265 ? -5.398 20.793 20.262 1.00 89.69 265 ILE A CA 1
ATOM 2040 C C . ILE A 1 265 ? -6.828 20.246 20.380 1.00 89.69 265 ILE A C 1
ATOM 2042 O O . ILE A 1 265 ? -7.672 20.823 21.073 1.00 89.69 265 ILE A O 1
ATOM 2046 N N . PHE A 1 266 ? -7.102 19.109 19.740 1.00 91.06 266 PHE A N 1
ATOM 2047 C CA . PHE A 1 266 ? -8.379 18.418 19.869 1.00 91.06 266 PHE A CA 1
ATOM 2048 C C . PHE A 1 266 ? -8.678 18.041 21.319 1.00 91.06 266 PHE A C 1
ATOM 2050 O O . PHE A 1 266 ? -9.757 18.360 21.813 1.00 91.06 266 PHE A O 1
ATOM 2057 N N . TRP A 1 267 ? -7.749 17.393 22.023 1.00 87.00 267 TRP A N 1
ATOM 2058 C CA . TRP A 1 267 ? -7.980 17.006 23.413 1.00 87.00 267 TRP A CA 1
ATOM 2059 C C . TRP A 1 267 ? -8.143 18.221 24.324 1.00 87.00 267 TRP A C 1
ATOM 2061 O O . TRP A 1 267 ? -9.084 18.246 25.106 1.00 87.00 267 TRP A O 1
ATOM 2071 N N . LEU A 1 268 ? -7.333 19.269 24.169 1.00 85.38 268 LEU A N 1
ATOM 2072 C CA . LEU A 1 268 ? -7.450 20.493 24.968 1.00 85.38 268 LEU A CA 1
ATOM 2073 C C . LEU A 1 268 ? -8.834 21.146 24.835 1.00 85.38 268 LEU A C 1
ATOM 2075 O O . LEU A 1 268 ? -9.404 21.607 25.821 1.00 85.38 268 LEU A O 1
ATOM 2079 N N . THR A 1 269 ? -9.387 21.158 23.622 1.00 86.62 269 THR A N 1
ATOM 2080 C CA . THR A 1 269 ? -10.694 21.769 23.343 1.00 86.62 269 THR A CA 1
ATOM 2081 C C . THR A 1 269 ? -11.872 20.853 23.684 1.00 86.62 269 THR A C 1
ATOM 2083 O O . THR A 1 269 ? -12.904 21.329 24.151 1.00 86.62 269 THR A O 1
ATOM 2086 N N . SER A 1 270 ? -11.731 19.539 23.496 1.00 87.94 270 SER A N 1
ATOM 2087 C CA . SER A 1 270 ? -12.824 18.568 23.650 1.00 87.94 270 SER A CA 1
ATOM 2088 C C . SER A 1 270 ? -12.916 17.923 25.034 1.00 87.94 270 SER A C 1
ATOM 2090 O O . SER A 1 270 ? -13.967 17.370 25.366 1.00 87.94 270 SER A O 1
ATOM 2092 N N . TYR A 1 271 ? -11.867 17.998 25.863 1.00 83.31 271 TYR A N 1
ATOM 2093 C CA . TYR A 1 271 ? -11.802 17.301 27.152 1.00 83.31 271 TYR A CA 1
ATOM 2094 C C . TYR A 1 271 ? -12.986 17.599 28.085 1.00 83.31 271 TYR A C 1
ATOM 2096 O O . TYR A 1 271 ? -13.572 16.645 28.605 1.00 83.31 271 TYR A O 1
ATOM 2104 N N . PRO A 1 272 ? -13.435 18.862 28.267 1.00 84.19 272 PRO A N 1
ATOM 2105 C CA . PRO A 1 272 ? -14.617 19.136 29.084 1.00 84.19 272 PRO A CA 1
ATOM 2106 C C . PRO A 1 272 ? -15.869 18.417 28.561 1.00 84.19 272 PRO A C 1
ATOM 2108 O O . PRO A 1 272 ? -16.639 17.853 29.338 1.00 84.19 272 PRO A O 1
ATOM 2111 N N . SER A 1 273 ? -16.046 18.377 27.236 1.00 85.81 273 SER A N 1
ATOM 2112 C CA . SER A 1 273 ? -17.160 17.667 26.604 1.00 85.81 273 SER A CA 1
ATOM 2113 C C . SER A 1 273 ? -17.047 16.150 26.775 1.00 85.81 273 SER A C 1
ATOM 2115 O O . SER A 1 273 ? -18.074 15.492 26.954 1.00 85.81 273 SER A O 1
ATOM 2117 N N . ASP A 1 274 ? -15.835 15.586 26.735 1.00 86.25 274 ASP A N 1
ATOM 2118 C CA . ASP A 1 274 ? -15.617 14.153 26.961 1.00 86.25 274 ASP A CA 1
ATOM 2119 C C . ASP A 1 274 ? -15.992 13.756 28.391 1.00 86.25 274 ASP A C 1
ATOM 2121 O O . ASP A 1 274 ? -16.723 12.788 28.581 1.00 86.25 274 ASP A O 1
ATOM 2125 N N . VAL A 1 275 ? -15.605 14.547 29.397 1.00 82.06 275 VAL A N 1
ATOM 2126 C CA . VAL A 1 275 ? -15.962 14.282 30.802 1.00 82.06 275 VAL A CA 1
ATOM 2127 C C . VAL A 1 275 ? -17.482 14.241 30.995 1.00 82.06 275 VAL A C 1
ATOM 2129 O O . VAL A 1 275 ? -18.001 13.314 31.623 1.00 82.06 275 VAL A O 1
ATOM 2132 N N . VAL A 1 276 ? -18.213 15.209 30.428 1.00 83.44 276 VAL A N 1
ATOM 2133 C CA . VAL A 1 276 ? -19.685 15.232 30.510 1.00 83.44 276 VAL A CA 1
ATOM 2134 C C . VAL A 1 276 ? -20.295 14.040 29.765 1.00 83.44 276 VAL A C 1
ATOM 2136 O O . VAL A 1 276 ? -21.210 13.396 30.284 1.00 83.44 276 VAL A O 1
ATOM 2139 N N . LYS A 1 277 ? -19.767 13.694 28.581 1.00 87.12 277 LYS A N 1
ATOM 2140 C CA . LYS A 1 277 ? -20.186 12.510 27.810 1.00 87.12 277 LYS A CA 1
ATOM 2141 C C . LYS A 1 277 ? -20.003 11.225 28.622 1.00 87.12 277 LYS A C 1
ATOM 2143 O O . LYS A 1 277 ? -20.952 10.452 28.739 1.00 87.12 277 LYS A O 1
ATOM 2148 N N . GLN A 1 278 ? -18.828 11.017 29.217 1.00 80.81 278 GLN A N 1
ATOM 2149 C CA . GLN A 1 278 ? -18.523 9.829 30.021 1.00 80.81 278 GLN A CA 1
ATOM 2150 C C . GLN A 1 278 ? -19.455 9.712 31.229 1.00 80.81 278 GLN A C 1
ATOM 2152 O O . GLN A 1 278 ? -19.982 8.632 31.492 1.00 80.81 278 GLN A O 1
ATOM 2157 N N . ARG A 1 279 ? -19.740 10.818 31.930 1.00 81.88 279 ARG A N 1
ATOM 2158 C CA . ARG A 1 279 ? -20.713 10.817 33.037 1.00 81.88 279 ARG A CA 1
ATOM 2159 C C . ARG A 1 279 ? -22.119 10.453 32.581 1.00 81.88 279 ARG A C 1
ATOM 2161 O O . ARG A 1 279 ? -22.769 9.646 33.231 1.00 81.88 279 ARG A O 1
ATOM 2168 N N . LEU A 1 280 ? -22.574 10.987 31.451 1.00 84.50 280 LEU A N 1
ATOM 2169 C CA . LEU A 1 280 ? -23.898 10.665 30.918 1.00 84.50 280 LEU A CA 1
ATOM 2170 C C . LEU A 1 280 ? -24.012 9.193 30.476 1.00 84.50 280 LEU A C 1
ATOM 2172 O O . LEU A 1 280 ? -25.067 8.585 30.653 1.00 84.50 280 LEU A O 1
ATOM 2176 N N . MET A 1 281 ? -22.939 8.623 29.914 1.00 84.00 281 MET A N 1
ATOM 2177 C CA . MET A 1 281 ? -22.872 7.211 29.508 1.00 84.00 281 MET A CA 1
ATOM 2178 C C . MET A 1 281 ? -22.794 6.247 30.700 1.00 84.00 281 MET A C 1
ATOM 2180 O O . MET A 1 281 ? -23.219 5.101 30.586 1.00 84.00 281 MET A O 1
ATOM 2184 N N . THR A 1 282 ? -22.263 6.696 31.837 1.00 82.00 282 THR A N 1
ATOM 2185 C CA . THR A 1 282 ? -22.084 5.877 33.050 1.00 82.00 282 THR A CA 1
ATOM 2186 C C . THR A 1 282 ? -23.176 6.086 34.101 1.00 82.00 282 THR A C 1
ATOM 2188 O O . THR A 1 282 ? -23.283 5.291 35.029 1.00 82.00 282 THR A O 1
ATOM 2191 N N . ASP A 1 283 ? -24.020 7.106 33.936 1.00 83.31 283 ASP A N 1
ATOM 2192 C CA . ASP A 1 283 ? -25.160 7.414 34.805 1.00 83.31 283 ASP A CA 1
ATOM 2193 C C . ASP A 1 283 ? -26.155 6.250 34.885 1.00 83.31 283 ASP A C 1
ATOM 2195 O O . ASP A 1 283 ? -26.599 5.791 33.830 1.00 83.31 283 ASP A O 1
ATOM 2199 N N . PRO A 1 284 ? -26.556 5.768 36.071 1.00 82.62 284 PRO A N 1
ATOM 2200 C CA . PRO A 1 284 ? -27.585 4.741 36.202 1.00 82.62 284 PRO A CA 1
ATOM 2201 C C . PRO A 1 284 ? -28.818 4.983 35.315 1.00 82.62 284 PRO A C 1
ATOM 2203 O O . PRO A 1 284 ? -29.317 6.108 35.173 1.00 82.62 284 PRO A O 1
ATOM 2206 N N . MET A 1 285 ? -29.304 3.928 34.663 1.00 78.19 285 MET A N 1
ATOM 2207 C CA . MET A 1 285 ? -30.493 4.012 33.810 1.00 78.19 285 MET A CA 1
ATOM 2208 C C . MET A 1 285 ? -31.786 3.763 34.586 1.00 78.19 285 MET A C 1
ATOM 2210 O O . MET A 1 285 ? -32.834 4.265 34.176 1.00 78.19 285 MET A O 1
ATOM 2214 N N . GLY A 1 286 ? -31.702 3.066 35.717 1.00 76.38 286 GLY A N 1
ATOM 2215 C CA . GLY A 1 286 ? -32.828 2.694 36.560 1.00 76.38 286 GLY A CA 1
ATOM 2216 C C . GLY A 1 286 ? -33.805 1.744 35.876 1.00 76.38 286 GLY A C 1
ATOM 2217 O O . GLY A 1 286 ? -33.497 1.105 34.865 1.00 76.38 286 GLY A O 1
ATOM 2218 N N . GLY A 1 287 ? -35.002 1.627 36.448 1.00 76.19 287 GLY A N 1
ATOM 2219 C CA . GLY A 1 287 ? -36.052 0.738 35.945 1.00 76.19 287 GLY A CA 1
ATOM 2220 C C . GLY A 1 287 ? -35.704 -0.747 36.092 1.00 76.19 287 GLY A C 1
ATOM 2221 O O . GLY A 1 287 ? -35.056 -1.147 37.057 1.00 76.19 287 GLY A O 1
ATOM 2222 N N . ALA A 1 288 ? -36.111 -1.562 35.111 1.00 69.12 288 ALA A N 1
ATOM 2223 C CA . ALA A 1 288 ? -35.945 -3.023 35.110 1.00 69.12 288 ALA A CA 1
ATOM 2224 C C . ALA A 1 288 ? -34.479 -3.509 35.087 1.00 69.12 288 ALA A C 1
ATOM 2226 O O . ALA A 1 288 ? -34.223 -4.695 35.275 1.00 69.12 288 ALA A O 1
ATOM 2227 N N . LEU A 1 289 ? -33.519 -2.607 34.854 1.00 74.31 289 LEU A N 1
ATOM 2228 C CA . LEU A 1 289 ? -32.087 -2.915 34.868 1.00 74.31 289 LEU A CA 1
ATOM 2229 C C . LEU A 1 289 ? -31.497 -2.932 36.290 1.00 74.31 289 LEU A C 1
ATOM 2231 O O . LEU A 1 289 ? -30.469 -3.566 36.511 1.00 74.31 289 LEU A O 1
ATOM 2235 N N . GLY A 1 290 ? -32.138 -2.249 37.249 1.00 71.88 290 GLY A N 1
ATOM 2236 C CA . GLY A 1 290 ? -31.732 -2.262 38.658 1.00 71.88 290 GLY A CA 1
ATOM 2237 C C . GLY A 1 290 ? -30.355 -1.647 38.953 1.00 71.88 290 GLY A C 1
ATOM 2238 O O . GLY A 1 290 ? -29.761 -1.971 39.975 1.00 71.88 290 GLY A O 1
ATOM 2239 N N . ASP A 1 291 ? -29.830 -0.774 38.085 1.00 75.31 291 ASP A N 1
ATOM 2240 C CA . ASP A 1 291 ? -28.475 -0.206 38.195 1.00 75.31 291 ASP A CA 1
ATOM 2241 C C . ASP A 1 291 ? -28.385 1.112 38.992 1.00 75.31 291 ASP A C 1
ATOM 2243 O O . ASP A 1 291 ? -27.311 1.709 39.074 1.00 75.31 291 ASP A O 1
ATOM 2247 N N . GLY A 1 292 ? -29.491 1.554 39.602 1.00 76.75 292 GLY A N 1
ATOM 2248 C CA . GLY A 1 292 ? -29.576 2.745 40.457 1.00 76.75 292 GLY A CA 1
ATOM 2249 C C . GLY A 1 292 ? -30.641 3.755 40.011 1.00 76.75 292 GLY A C 1
ATOM 2250 O O . GLY A 1 292 ? -31.457 3.483 39.137 1.00 76.75 292 GLY A O 1
ATOM 2251 N N . GLN A 1 293 ? -30.658 4.935 40.634 1.00 75.75 293 GLN A N 1
ATOM 2252 C CA . GLN A 1 293 ? -31.556 6.042 40.274 1.00 75.75 293 GLN A CA 1
ATOM 2253 C C . GLN A 1 293 ? -30.882 6.957 39.248 1.00 75.75 293 GLN A C 1
ATOM 2255 O O . GLN A 1 293 ? -29.725 7.340 39.421 1.00 75.75 293 GLN A O 1
ATOM 2260 N N . ARG A 1 294 ? -31.618 7.328 38.197 1.00 78.94 294 ARG A N 1
ATOM 2261 C CA . ARG A 1 294 ? -31.121 8.192 37.120 1.00 78.94 294 ARG A CA 1
ATOM 2262 C C . ARG A 1 294 ? -30.817 9.598 37.638 1.00 78.94 294 ARG A C 1
ATOM 2264 O O . ARG A 1 294 ? -31.724 10.264 38.132 1.00 78.94 294 ARG A O 1
ATOM 2271 N N . GLN A 1 295 ? -29.584 10.071 37.452 1.00 77.38 295 GLN A N 1
ATOM 2272 C CA . GLN A 1 295 ? -29.163 11.396 37.925 1.00 77.38 295 GLN A CA 1
ATOM 2273 C C . GLN A 1 295 ? -29.248 12.466 36.831 1.00 77.38 295 GLN A C 1
ATOM 2275 O O . GLN A 1 295 ? -29.578 13.613 37.121 1.00 77.38 295 GLN A O 1
ATOM 2280 N N . PHE A 1 296 ? -28.988 12.111 35.567 1.00 78.19 296 PHE A N 1
ATOM 2281 C CA . PHE A 1 296 ? -28.925 13.075 34.468 1.00 78.19 296 PHE A CA 1
ATOM 2282 C C . PHE A 1 296 ? -29.990 12.790 33.411 1.00 78.19 296 PHE A C 1
ATOM 2284 O O . PHE A 1 296 ? -30.020 11.746 32.741 1.00 78.19 296 PHE A O 1
ATOM 2291 N N . ARG A 1 297 ? -30.891 13.757 33.230 1.00 70.69 297 ARG A N 1
ATOM 2292 C CA . ARG A 1 297 ? -31.928 13.681 32.202 1.00 70.69 297 ARG A CA 1
ATOM 2293 C C . ARG A 1 297 ? -31.416 14.246 30.881 1.00 70.69 297 ARG A C 1
ATOM 2295 O O . ARG A 1 297 ? -31.621 13.609 29.847 1.00 70.69 297 ARG A O 1
ATOM 2302 N N . TRP A 1 298 ? -30.673 15.350 30.934 1.00 72.56 298 TRP A N 1
ATOM 2303 C CA . TRP A 1 298 ? -30.081 16.023 29.780 1.00 72.56 298 TRP A CA 1
ATOM 2304 C C . TRP A 1 298 ? -28.584 16.290 29.964 1.00 72.56 298 TRP A C 1
ATOM 2306 O O . TRP A 1 298 ? -28.056 16.312 31.073 1.00 72.56 298 TRP A O 1
ATOM 2316 N N . TRP A 1 299 ? -27.895 16.556 28.850 1.00 75.88 299 TRP A N 1
ATOM 2317 C CA . TRP A 1 299 ? -26.469 16.907 28.857 1.00 75.88 299 TRP A CA 1
ATOM 2318 C C . TRP A 1 299 ? -26.168 18.153 29.709 1.00 75.88 299 TRP A C 1
ATOM 2320 O O . TRP A 1 299 ? -25.141 18.204 30.381 1.00 75.88 299 TRP A O 1
ATOM 2330 N N . LYS A 1 300 ? -27.090 19.127 29.736 1.00 78.12 300 LYS A N 1
ATOM 2331 C CA . LYS A 1 300 ? -26.963 20.358 30.535 1.00 78.12 300 LYS A CA 1
ATOM 2332 C C . LYS A 1 300 ? -26.903 20.075 32.038 1.00 78.12 300 LYS A C 1
ATOM 2334 O O . LYS A 1 300 ? -26.116 20.709 32.729 1.00 78.12 300 LYS A O 1
ATOM 2339 N N . ASP A 1 301 ? -27.664 19.093 32.518 1.00 77.88 301 ASP A N 1
ATOM 2340 C CA . ASP A 1 301 ? -27.706 18.718 33.938 1.00 77.88 301 ASP A CA 1
ATOM 2341 C C . ASP A 1 301 ? -26.356 18.127 34.372 1.00 77.88 301 ASP A C 1
ATOM 2343 O O . ASP A 1 301 ? -25.785 18.501 35.397 1.00 77.88 301 ASP A O 1
ATOM 2347 N N . ALA A 1 302 ? -25.788 17.260 33.527 1.00 74.69 302 ALA A N 1
ATOM 2348 C CA . ALA A 1 302 ? -24.459 16.696 33.740 1.00 74.69 302 ALA A CA 1
ATOM 2349 C C . ALA A 1 302 ? -23.365 17.779 33.691 1.00 74.69 302 ALA A C 1
ATOM 2351 O O . ALA A 1 302 ? -22.475 17.787 34.541 1.00 74.69 302 ALA A O 1
ATOM 2352 N N . ALA A 1 303 ? -23.454 18.730 32.757 1.00 76.38 303 ALA A N 1
ATOM 2353 C CA . ALA A 1 303 ? -22.524 19.855 32.670 1.00 76.38 303 ALA A CA 1
ATOM 2354 C C . ALA A 1 303 ? -22.610 20.793 33.892 1.00 76.38 303 ALA A C 1
ATOM 2356 O O . ALA A 1 303 ? -21.579 21.193 34.430 1.00 76.38 303 ALA A O 1
ATOM 2357 N N . ALA A 1 304 ? -23.817 21.089 34.385 1.00 73.12 304 ALA A N 1
ATOM 2358 C CA . ALA A 1 304 ? -24.029 21.943 35.555 1.00 73.12 304 ALA A CA 1
ATOM 2359 C C . ALA A 1 304 ? -23.391 21.358 36.825 1.00 73.12 304 ALA A C 1
ATOM 2361 O O . ALA A 1 304 ? -22.761 22.085 37.592 1.00 73.12 304 ALA A O 1
ATOM 2362 N N . THR A 1 305 ? -23.442 20.034 37.015 1.00 68.69 305 THR A N 1
ATOM 2363 C CA . THR A 1 305 ? -22.732 19.402 38.142 1.00 68.69 305 THR A CA 1
ATOM 2364 C C . THR A 1 305 ? -21.209 19.533 38.054 1.00 68.69 305 THR A C 1
ATOM 2366 O O . THR A 1 305 ? -20.541 19.511 39.088 1.00 68.69 305 THR A O 1
ATOM 2369 N N . MET A 1 306 ? -20.642 19.703 36.849 1.00 64.88 306 MET A N 1
ATOM 2370 C CA . MET A 1 306 ? -19.197 19.930 36.650 1.00 64.88 306 MET A CA 1
ATOM 2371 C C . MET A 1 306 ? -18.796 21.366 36.945 1.00 64.88 306 MET A C 1
ATOM 2373 O O . MET A 1 306 ? -17.704 21.587 37.460 1.00 64.88 306 MET A O 1
ATOM 2377 N N . ALA A 1 307 ? -19.691 22.318 36.689 1.00 59.28 307 ALA A N 1
ATOM 2378 C CA . ALA A 1 307 ? -19.483 23.709 37.066 1.00 59.28 307 ALA A CA 1
ATOM 2379 C C . ALA A 1 307 ? -19.506 23.917 38.594 1.00 59.28 307 ALA A C 1
ATOM 2381 O O . ALA A 1 307 ? -18.870 24.845 39.083 1.00 59.28 307 ALA A O 1
ATOM 2382 N N . VAL A 1 308 ? -20.207 23.056 39.350 1.00 55.25 308 VAL A N 1
ATOM 2383 C CA . VAL A 1 308 ? -20.523 23.299 40.773 1.00 55.25 308 VAL A CA 1
ATOM 2384 C C . VAL A 1 308 ? -19.706 22.461 41.782 1.00 55.25 308 VAL A C 1
ATOM 2386 O O . VAL A 1 308 ? -19.657 22.841 42.948 1.00 55.25 308 VAL A O 1
ATOM 2389 N N . ALA A 1 309 ? -18.993 21.378 41.423 1.00 40.78 309 ALA A N 1
ATOM 2390 C CA . ALA A 1 309 ? -18.272 20.591 42.449 1.00 40.78 309 ALA A CA 1
ATOM 2391 C C . ALA A 1 309 ? -16.984 19.858 42.005 1.00 40.78 309 ALA A C 1
ATOM 2393 O O . ALA A 1 309 ? -17.022 18.701 41.584 1.00 40.78 309 ALA A O 1
ATOM 2394 N N . ARG A 1 310 ? -15.818 20.485 42.236 1.00 40.19 310 ARG A N 1
ATOM 2395 C CA . ARG A 1 310 ? -14.805 20.147 43.277 1.00 40.19 310 ARG A CA 1
ATOM 2396 C C . ARG A 1 310 ? -13.489 20.892 42.970 1.00 40.19 310 ARG A C 1
ATOM 2398 O O . ARG A 1 310 ? -13.033 20.820 41.830 1.00 40.19 310 ARG A O 1
ATOM 2405 N N . PRO A 1 311 ? -12.825 21.532 43.957 1.00 40.66 311 PRO A N 1
ATOM 2406 C CA . PRO A 1 311 ? -11.453 21.999 43.775 1.00 40.66 311 PRO A CA 1
ATOM 2407 C C . PRO A 1 311 ? -10.597 20.801 43.364 1.00 40.66 311 PRO A C 1
ATOM 2409 O O . PRO A 1 311 ? -10.735 19.720 43.944 1.00 40.66 311 PRO A O 1
ATOM 2412 N N . MET A 1 312 ? -9.782 20.991 42.325 1.00 39.00 312 MET A N 1
ATOM 2413 C CA . MET A 1 312 ? -8.869 20.006 41.743 1.00 39.00 312 MET A CA 1
ATOM 2414 C C . MET A 1 312 ? -8.264 19.145 42.860 1.00 39.00 312 MET A C 1
ATOM 2416 O O . MET A 1 312 ? -7.449 19.612 43.655 1.00 39.00 312 MET A O 1
ATOM 2420 N N . ARG A 1 313 ? -8.765 17.910 43.007 1.00 41.19 313 ARG A N 1
ATOM 2421 C CA . ARG A 1 313 ? -8.433 17.022 44.126 1.00 41.19 313 ARG A CA 1
ATOM 2422 C C . ARG A 1 313 ? -6.960 16.659 43.994 1.00 41.19 313 ARG A C 1
ATOM 2424 O O . ARG A 1 313 ? -6.655 15.742 43.245 1.00 41.19 313 ARG A O 1
ATOM 2431 N N . ARG A 1 314 ? -6.089 17.427 44.667 1.00 44.94 314 ARG A N 1
ATOM 2432 C CA . ARG A 1 314 ? -4.629 17.262 44.783 1.00 44.94 314 ARG A CA 1
ATOM 2433 C C . ARG A 1 314 ? -4.039 16.429 43.640 1.00 44.94 314 ARG A C 1
ATOM 2435 O O . ARG A 1 314 ? -3.571 15.315 43.856 1.00 44.94 314 ARG A O 1
ATOM 2442 N N . THR A 1 315 ? -4.050 16.960 42.419 1.00 48.34 315 THR A N 1
ATOM 2443 C CA . THR A 1 315 ? -3.055 16.531 41.434 1.00 48.34 315 THR A CA 1
ATOM 2444 C C . THR A 1 315 ? -1.715 16.874 42.055 1.00 48.34 315 THR A C 1
ATOM 2446 O O . THR A 1 315 ? -1.393 18.049 42.221 1.00 48.34 315 THR A O 1
ATOM 2449 N N . SER A 1 316 ? -0.999 15.849 42.513 1.00 53.00 316 SER A N 1
ATOM 2450 C CA . SER A 1 316 ? 0.328 16.010 43.091 1.00 53.00 316 SER A CA 1
ATOM 2451 C C . SER A 1 316 ? 1.163 16.884 42.143 1.00 53.00 316 SER A C 1
ATOM 2453 O O . SER A 1 316 ? 1.114 16.630 40.933 1.00 53.00 316 SER A O 1
ATOM 2455 N N . PRO A 1 317 ? 1.921 17.883 42.632 1.00 59.50 317 PRO A N 1
ATOM 2456 C CA . PRO A 1 317 ? 2.839 18.671 41.802 1.00 59.50 317 PRO A CA 1
ATOM 2457 C C . PRO A 1 317 ? 3.758 17.775 40.963 1.00 59.50 317 PRO A C 1
ATOM 2459 O O . PRO A 1 317 ? 4.090 18.108 39.831 1.00 59.50 317 PRO A O 1
ATOM 2462 N N . ILE A 1 318 ? 4.065 16.583 41.487 1.00 57.56 318 ILE A N 1
ATOM 2463 C CA . ILE A 1 318 ? 4.841 15.527 40.836 1.00 57.56 318 ILE A CA 1
ATOM 2464 C C . ILE A 1 318 ? 4.191 15.082 39.526 1.00 57.56 318 ILE A C 1
ATOM 2466 O O . ILE A 1 318 ? 4.899 14.789 38.583 1.00 57.56 318 ILE A O 1
ATOM 2470 N N . THR A 1 319 ? 2.864 15.064 39.415 1.00 50.06 319 THR A N 1
ATOM 2471 C CA . THR A 1 319 ? 2.165 14.668 38.179 1.00 50.06 319 THR A CA 1
ATOM 2472 C C . THR A 1 319 ? 2.352 15.698 37.067 1.00 50.06 319 THR A C 1
ATOM 2474 O O . THR A 1 319 ? 2.567 15.319 35.920 1.00 50.06 319 THR A O 1
ATOM 2477 N N . PHE A 1 320 ? 2.319 16.993 37.403 1.00 61.12 320 PHE A N 1
ATOM 2478 C CA . PHE A 1 320 ? 2.624 18.064 36.450 1.00 61.12 320 PHE A CA 1
ATOM 2479 C C . PHE A 1 320 ? 4.105 18.081 36.100 1.00 61.12 320 PHE A C 1
ATOM 2481 O O . PHE A 1 320 ? 4.443 18.205 34.929 1.00 61.12 320 PHE A O 1
ATOM 2488 N N . PHE A 1 321 ? 4.976 17.877 37.089 1.00 67.75 321 PHE A N 1
ATOM 2489 C CA . PHE A 1 321 ? 6.410 17.748 36.866 1.00 67.75 321 PHE A CA 1
ATOM 2490 C C . PHE A 1 321 ? 6.749 16.539 36.001 1.00 67.75 321 PHE A C 1
ATOM 2492 O O . PHE A 1 321 ? 7.546 16.673 35.092 1.00 67.75 321 PHE A O 1
ATOM 2499 N N . LEU A 1 322 ? 6.126 15.382 36.224 1.00 57.84 322 LEU A N 1
ATOM 2500 C CA . LEU A 1 322 ? 6.361 14.165 35.451 1.00 57.84 322 LEU A CA 1
ATOM 2501 C C . LEU A 1 322 ? 5.797 14.301 34.036 1.00 57.84 322 LEU A C 1
ATOM 2503 O O . LEU A 1 322 ? 6.448 13.886 33.089 1.00 57.84 322 LEU A O 1
ATOM 2507 N N . ALA A 1 323 ? 4.621 14.914 33.871 1.00 55.31 323 ALA A N 1
ATOM 2508 C CA . ALA A 1 323 ? 4.060 15.202 32.553 1.00 55.31 323 ALA A CA 1
ATOM 2509 C C . ALA A 1 323 ? 4.918 16.218 31.785 1.00 55.31 323 ALA A C 1
ATOM 2511 O O . ALA A 1 323 ? 5.200 16.004 30.611 1.00 55.31 323 ALA A O 1
ATOM 2512 N N . ALA A 1 324 ? 5.385 17.279 32.449 1.00 68.00 324 ALA A N 1
ATOM 2513 C CA . ALA A 1 324 ? 6.286 18.268 31.869 1.00 68.00 324 ALA A CA 1
ATOM 2514 C C . ALA A 1 324 ? 7.673 17.678 31.590 1.00 68.00 324 ALA A C 1
ATOM 2516 O O . ALA A 1 324 ? 8.239 17.960 30.548 1.00 68.00 324 ALA A O 1
ATOM 2517 N N . PHE A 1 325 ? 8.196 16.817 32.462 1.00 69.81 325 PHE A N 1
ATOM 2518 C CA . PHE A 1 325 ? 9.482 16.139 32.305 1.00 69.81 325 PHE A CA 1
ATOM 2519 C C . PHE A 1 325 ? 9.433 15.064 31.223 1.00 69.81 325 PHE A C 1
ATOM 2521 O O . PHE A 1 325 ? 10.383 14.928 30.470 1.00 69.81 325 PHE A O 1
ATOM 2528 N N . LEU A 1 326 ? 8.327 14.330 31.084 1.00 59.88 326 LEU A N 1
ATOM 2529 C CA . LEU A 1 326 ? 8.123 13.403 29.971 1.00 59.88 326 LEU A CA 1
ATOM 2530 C C . LEU A 1 326 ? 7.908 14.163 28.664 1.00 59.88 326 LEU A C 1
ATOM 2532 O O . LEU A 1 326 ? 8.480 13.774 27.656 1.00 59.88 326 LEU A O 1
ATOM 2536 N N . ALA A 1 327 ? 7.148 15.261 28.668 1.00 61.91 327 ALA A N 1
ATOM 2537 C CA . ALA A 1 327 ? 6.976 16.108 27.490 1.00 61.91 327 ALA A CA 1
ATOM 2538 C C . ALA A 1 327 ? 8.295 16.771 27.075 1.00 61.91 327 ALA A C 1
ATOM 2540 O O . ALA A 1 327 ? 8.617 16.781 25.893 1.00 61.91 327 ALA A O 1
ATOM 2541 N N . PHE A 1 328 ? 9.075 17.268 28.036 1.00 72.44 328 PHE A N 1
ATOM 2542 C CA . PHE A 1 328 ? 10.376 17.889 27.813 1.00 72.44 328 PHE A CA 1
ATOM 2543 C C . PHE A 1 328 ? 11.441 16.855 27.472 1.00 72.44 328 PHE A C 1
ATOM 2545 O O . PHE A 1 328 ? 12.215 17.093 26.569 1.00 72.44 328 PHE A O 1
ATOM 2552 N N . GLY A 1 329 ? 11.457 15.690 28.116 1.00 62.62 329 GLY A N 1
ATOM 2553 C CA . GLY A 1 329 ? 12.347 14.576 27.796 1.00 62.62 329 GLY A CA 1
ATOM 2554 C C . GLY A 1 329 ? 12.048 13.986 26.421 1.00 62.62 329 GLY A C 1
ATOM 2555 O O . GLY A 1 329 ? 12.969 13.655 25.689 1.00 62.62 329 GLY A O 1
ATOM 2556 N N . PHE A 1 330 ? 10.777 13.939 26.022 1.00 51.81 330 PHE A N 1
ATOM 2557 C CA . PHE A 1 330 ? 10.364 13.559 24.673 1.00 51.81 330 PHE A CA 1
ATOM 2558 C C . PHE A 1 330 ? 10.726 14.639 23.643 1.00 51.81 330 PHE A C 1
ATOM 2560 O O . PHE A 1 330 ? 11.277 14.306 22.598 1.00 51.81 330 PHE A O 1
ATOM 2567 N N . LEU A 1 331 ? 10.499 15.927 23.945 1.00 52.88 331 LEU A N 1
ATOM 2568 C CA . LEU A 1 331 ? 10.950 17.040 23.097 1.00 52.88 331 LEU A CA 1
ATOM 2569 C C . LEU A 1 331 ? 12.474 17.071 22.984 1.00 52.88 331 LEU A C 1
ATOM 2571 O O . LEU A 1 331 ? 12.989 17.273 21.898 1.00 52.88 331 LEU A O 1
ATOM 2575 N N . PHE A 1 332 ? 13.193 16.863 24.082 1.00 60.50 332 PHE A N 1
ATOM 2576 C CA . PHE A 1 332 ? 14.646 16.889 24.149 1.00 60.50 332 PHE A CA 1
ATOM 2577 C C . PHE A 1 332 ? 15.235 15.667 23.462 1.00 60.50 332 PHE A C 1
ATOM 2579 O O . PHE A 1 332 ? 16.186 15.820 22.724 1.00 60.50 332 PHE A O 1
ATOM 2586 N N . PHE A 1 333 ? 14.659 14.475 23.599 1.00 56.72 333 PHE A N 1
ATOM 2587 C CA . PHE A 1 333 ? 15.073 13.302 22.826 1.00 56.72 333 PHE A CA 1
ATOM 2588 C C . PHE A 1 333 ? 14.850 13.496 21.315 1.00 56.72 333 PHE A C 1
ATOM 2590 O O . PHE A 1 333 ? 15.651 13.027 20.515 1.00 56.72 333 PHE A O 1
ATOM 2597 N N . LEU A 1 334 ? 13.795 14.220 20.919 1.00 46.94 334 LEU A N 1
ATOM 2598 C CA . LEU A 1 334 ? 13.464 14.486 19.512 1.00 46.94 334 LEU A CA 1
ATOM 2599 C C . LEU A 1 334 ? 14.163 15.710 18.903 1.00 46.94 334 LEU A C 1
ATOM 2601 O O . LEU A 1 334 ? 14.286 15.781 17.683 1.00 46.94 334 LEU A O 1
ATOM 2605 N N . LEU A 1 335 ? 14.578 16.674 19.727 1.00 49.19 335 LEU A N 1
ATOM 2606 C CA . LEU A 1 335 ? 15.267 17.907 19.326 1.00 49.19 335 LEU A CA 1
ATOM 2607 C C . LEU A 1 335 ? 16.749 17.905 19.707 1.00 49.19 335 LEU A C 1
ATOM 2609 O O . LEU A 1 335 ? 17.472 18.818 19.310 1.00 49.19 335 LEU A O 1
ATOM 2613 N N . SER A 1 336 ? 17.207 16.911 20.471 1.00 37.28 336 SER A N 1
ATOM 2614 C CA . SER A 1 336 ? 18.630 16.693 20.692 1.00 37.28 336 SER A CA 1
ATOM 2615 C C . SER A 1 336 ? 19.251 16.449 19.326 1.00 37.28 336 SER A C 1
ATOM 2617 O O . SER A 1 336 ? 18.797 15.546 18.615 1.00 37.28 336 SER A O 1
ATOM 2619 N N . PRO A 1 337 ? 20.279 17.222 18.940 1.00 40.62 337 PRO A N 1
ATOM 2620 C CA . PRO A 1 337 ? 21.117 16.813 17.835 1.00 40.62 337 PRO A CA 1
ATOM 2621 C C . PRO A 1 337 ? 21.617 15.425 18.209 1.00 40.62 337 PRO A C 1
ATOM 2623 O O . PRO A 1 337 ? 22.181 15.261 19.295 1.00 40.62 337 PRO A O 1
ATOM 2626 N N . SER A 1 338 ? 21.357 14.425 17.367 1.00 37.00 338 SER A N 1
ATOM 2627 C CA . SER A 1 338 ? 21.993 13.120 17.494 1.00 37.00 338 SER A CA 1
ATOM 2628 C C . SER A 1 338 ? 23.467 13.390 17.743 1.00 37.00 338 SER A C 1
ATOM 2630 O O . SER A 1 338 ? 24.117 14.004 16.894 1.00 37.00 338 SER A O 1
ATOM 2632 N N . SER A 1 339 ? 23.954 13.055 18.940 1.00 34.97 339 SER A N 1
ATOM 2633 C CA . SER A 1 339 ? 25.350 13.264 19.284 1.00 34.97 339 SER A CA 1
ATOM 2634 C C . SER A 1 339 ? 26.159 12.642 18.165 1.00 34.97 339 SER A C 1
ATOM 2636 O O . SER A 1 339 ? 25.923 11.488 17.801 1.00 34.97 339 SER A O 1
ATOM 2638 N N . SER A 1 340 ? 27.031 13.449 17.576 1.00 38.28 340 SER A N 1
ATOM 2639 C CA . SER A 1 340 ? 28.013 13.060 16.585 1.00 38.28 340 SER A CA 1
ATOM 2640 C C . SER A 1 340 ? 28.931 12.018 17.221 1.00 38.28 340 SER A C 1
ATOM 2642 O O . SER A 1 340 ? 30.038 12.308 17.661 1.00 38.28 340 SER A O 1
ATOM 2644 N N . ALA A 1 341 ? 28.446 10.778 17.295 1.00 29.23 341 ALA A N 1
ATOM 2645 C CA . ALA A 1 341 ? 29.302 9.618 17.272 1.00 29.23 341 ALA A CA 1
ATOM 2646 C C . ALA A 1 341 ? 30.102 9.775 15.986 1.00 29.23 341 ALA A C 1
ATOM 2648 O O . ALA A 1 341 ? 29.519 9.894 14.909 1.00 29.23 341 ALA A O 1
ATOM 2649 N N . THR A 1 342 ? 31.412 9.911 16.153 1.00 36.00 342 THR A N 1
ATOM 2650 C CA . THR A 1 342 ? 32.444 10.044 15.130 1.00 36.00 342 THR A CA 1
ATOM 2651 C C . THR A 1 342 ? 32.207 9.050 13.997 1.00 36.00 342 THR A C 1
ATOM 2653 O O . THR A 1 342 ? 32.712 7.930 14.006 1.00 36.00 342 THR A O 1
ATOM 2656 N N . ALA A 1 343 ? 31.386 9.458 13.037 1.00 30.97 343 ALA A N 1
ATOM 2657 C CA . ALA A 1 343 ? 31.175 8.770 11.788 1.00 30.97 343 ALA A CA 1
ATOM 2658 C C . ALA A 1 343 ? 32.308 9.236 10.886 1.00 30.97 343 ALA A C 1
ATOM 2660 O O . ALA A 1 343 ? 32.301 10.378 10.426 1.00 30.97 343 ALA A O 1
ATOM 2661 N N . GLY A 1 344 ? 33.306 8.373 10.704 1.00 32.81 344 GLY A N 1
ATOM 2662 C CA . GLY A 1 344 ? 34.359 8.595 9.727 1.00 32.81 344 GLY A CA 1
ATOM 2663 C C . GLY A 1 344 ? 33.745 8.934 8.370 1.00 32.81 344 GLY A C 1
ATOM 2664 O O . GLY A 1 344 ? 32.944 8.160 7.846 1.00 32.81 344 GLY A O 1
ATOM 2665 N N . ASP A 1 345 ? 34.062 10.135 7.895 1.00 34.91 345 ASP A N 1
ATOM 2666 C CA . ASP A 1 345 ? 34.199 10.617 6.511 1.00 34.91 345 ASP A CA 1
ATOM 2667 C C . ASP A 1 345 ? 33.248 10.146 5.391 1.00 34.91 345 ASP A C 1
ATOM 2669 O O . ASP A 1 345 ? 33.497 10.397 4.222 1.00 34.91 345 ASP A O 1
ATOM 2673 N N . THR A 1 346 ? 32.110 9.515 5.681 1.00 36.16 346 THR A N 1
ATOM 2674 C CA . THR A 1 346 ? 31.297 8.845 4.640 1.00 36.16 346 THR A CA 1
ATOM 2675 C C . THR A 1 346 ? 29.852 9.333 4.548 1.00 36.16 346 THR A C 1
ATOM 2677 O O . THR A 1 346 ? 29.044 8.729 3.839 1.00 36.16 346 THR A O 1
ATOM 2680 N N . SER A 1 347 ? 29.491 10.416 5.248 1.00 32.12 347 SER A N 1
ATOM 2681 C CA . SER A 1 347 ? 28.113 10.945 5.262 1.00 32.12 347 SER A CA 1
ATOM 2682 C C . SER A 1 347 ? 27.910 12.239 4.467 1.00 32.12 347 SER A C 1
ATOM 2684 O O . SER A 1 347 ? 26.787 12.493 4.031 1.00 32.12 347 SER A O 1
ATOM 2686 N N . GLN A 1 348 ? 28.966 13.021 4.212 1.00 32.19 348 GLN A N 1
ATOM 2687 C CA . GLN A 1 348 ? 28.881 14.201 3.341 1.00 32.19 348 GLN A CA 1
ATOM 2688 C C . GLN A 1 348 ? 29.009 13.838 1.855 1.00 32.19 348 GLN A C 1
ATOM 2690 O O . GLN A 1 348 ? 28.196 14.317 1.073 1.00 32.19 348 GLN A O 1
ATOM 2695 N N . GLN A 1 349 ? 29.877 12.887 1.487 1.00 33.12 349 GLN A N 1
ATOM 2696 C CA . GLN A 1 349 ? 29.935 12.351 0.115 1.00 33.12 349 GLN A CA 1
ATOM 2697 C C . GLN A 1 349 ? 28.653 11.603 -0.297 1.00 33.12 349 GLN A C 1
ATOM 2699 O O . GLN A 1 349 ? 28.215 11.692 -1.435 1.00 33.12 349 GLN A O 1
ATOM 2704 N N . ARG A 1 350 ? 27.945 10.963 0.645 1.00 34.81 350 ARG A N 1
ATOM 2705 C CA . ARG A 1 350 ? 26.669 10.275 0.358 1.00 34.81 350 ARG A CA 1
ATOM 2706 C C . ARG A 1 350 ? 25.469 11.197 0.104 1.00 34.81 350 ARG A C 1
ATOM 2708 O O . ARG A 1 350 ? 24.403 10.699 -0.254 1.00 34.81 350 ARG A O 1
ATOM 2715 N N . ARG A 1 351 ? 25.593 12.512 0.323 1.00 36.03 351 ARG A N 1
ATOM 2716 C CA . ARG A 1 351 ? 24.522 13.479 0.014 1.00 36.03 351 ARG A CA 1
ATOM 2717 C C . ARG A 1 351 ? 24.576 14.001 -1.419 1.00 36.03 351 ARG A C 1
ATOM 2719 O O . ARG A 1 351 ? 23.568 14.544 -1.858 1.00 36.03 351 ARG A O 1
ATOM 2726 N N . GLU A 1 352 ? 25.690 13.817 -2.123 1.00 35.09 352 GLU A N 1
ATOM 2727 C CA . GLU A 1 352 ? 25.858 14.303 -3.498 1.00 35.09 352 GLU A CA 1
ATOM 2728 C C . GLU A 1 352 ? 25.497 13.242 -4.555 1.00 35.09 352 GLU A C 1
ATOM 2730 O O . GLU A 1 352 ? 25.010 13.609 -5.617 1.00 35.09 352 GLU A O 1
ATOM 2735 N N . ASP A 1 353 ? 25.548 11.942 -4.231 1.00 32.06 353 ASP A N 1
ATOM 2736 C CA . ASP A 1 353 ? 25.298 10.865 -5.215 1.00 32.06 353 ASP A CA 1
ATOM 2737 C C . ASP A 1 353 ? 23.875 10.263 -5.199 1.00 32.06 353 ASP A C 1
ATOM 2739 O O . ASP A 1 353 ? 23.572 9.300 -5.906 1.00 32.06 353 ASP A O 1
ATOM 2743 N N . ALA A 1 354 ? 22.944 10.820 -4.418 1.00 33.81 354 ALA A N 1
ATOM 2744 C CA . ALA A 1 354 ? 21.554 10.362 -4.416 1.00 33.81 354 ALA A CA 1
ATOM 2745 C C . ALA A 1 354 ? 20.742 11.021 -5.550 1.00 33.81 354 ALA A C 1
ATOM 2747 O O . ALA A 1 354 ? 20.024 11.996 -5.335 1.00 33.81 354 ALA A O 1
ATOM 2748 N N . ALA A 1 355 ? 20.821 10.423 -6.743 1.00 35.75 355 ALA A N 1
ATOM 2749 C CA . ALA A 1 355 ? 19.931 10.633 -7.889 1.00 35.75 355 ALA A CA 1
ATOM 2750 C C . ALA A 1 355 ? 19.759 12.096 -8.341 1.00 35.75 355 ALA A C 1
ATOM 2752 O O . ALA A 1 355 ? 18.646 12.629 -8.367 1.00 35.75 355 ALA A O 1
ATOM 2753 N N . ASP A 1 356 ? 20.836 12.719 -8.817 1.00 36.06 356 ASP A N 1
ATOM 2754 C CA . ASP A 1 356 ? 20.779 14.025 -9.486 1.00 36.06 356 ASP A CA 1
ATOM 2755 C C . ASP A 1 356 ? 20.429 13.903 -10.987 1.00 36.06 356 ASP A C 1
ATOM 2757 O O . ASP A 1 356 ? 20.957 14.604 -11.847 1.00 36.06 356 ASP A O 1
ATOM 2761 N N . ASN A 1 357 ? 19.491 13.005 -11.326 1.00 41.09 357 ASN A N 1
ATOM 2762 C CA . ASN A 1 357 ? 18.906 12.952 -12.665 1.00 41.09 357 ASN A CA 1
ATOM 2763 C C . ASN A 1 357 ? 17.687 13.898 -12.722 1.00 41.09 357 ASN A C 1
ATOM 2765 O O . ASN A 1 357 ? 16.682 13.632 -12.055 1.00 41.09 357 ASN A O 1
ATOM 2769 N N . PRO A 1 358 ? 17.719 14.977 -13.527 1.00 37.78 358 PRO A N 1
ATOM 2770 C CA . PRO A 1 358 ? 16.618 15.937 -13.643 1.00 37.78 358 PRO A CA 1
ATOM 2771 C C . PRO A 1 358 ? 15.315 15.347 -14.209 1.00 37.78 358 PRO A C 1
ATOM 2773 O O . PRO A 1 358 ? 14.310 16.055 -14.270 1.00 37.78 358 PRO A O 1
ATOM 2776 N N . LEU A 1 359 ? 15.316 14.068 -14.599 1.00 38.47 359 LEU A N 1
ATOM 2777 C CA . LEU A 1 359 ? 14.161 13.350 -15.135 1.00 38.47 359 LEU A CA 1
ATOM 2778 C C . LEU A 1 359 ? 13.699 12.156 -14.296 1.00 38.47 359 LEU A C 1
ATOM 2780 O O . LEU A 1 359 ? 12.805 11.430 -14.725 1.00 38.47 359 LEU A O 1
ATOM 2784 N N . SER A 1 360 ? 14.230 11.978 -13.085 1.00 36.34 360 SER A N 1
ATOM 2785 C CA . SER A 1 360 ? 13.557 11.140 -12.091 1.00 36.34 360 SER A CA 1
ATOM 2786 C C . SER A 1 360 ? 12.147 11.707 -11.873 1.00 36.34 360 SER A C 1
ATOM 2788 O O . SER A 1 360 ? 12.032 12.888 -11.516 1.00 36.34 360 SER A O 1
ATOM 2790 N N . PRO A 1 361 ? 11.054 10.945 -12.087 1.00 35.28 361 PRO A N 1
ATOM 2791 C CA . PRO A 1 361 ? 9.731 11.470 -11.808 1.00 35.28 361 PRO A CA 1
ATOM 2792 C C . PRO A 1 361 ? 9.676 11.868 -10.331 1.00 35.28 361 PRO A C 1
ATOM 2794 O O . PRO A 1 361 ? 10.263 11.190 -9.480 1.00 35.28 361 PRO A O 1
ATOM 2797 N N . PRO A 1 362 ? 8.997 12.976 -9.998 1.00 33.53 362 PRO A N 1
ATOM 2798 C CA . PRO A 1 362 ? 8.986 13.490 -8.646 1.00 33.53 362 PRO A CA 1
ATOM 2799 C C . PRO A 1 362 ? 8.241 12.492 -7.763 1.00 33.53 362 PRO A C 1
ATOM 2801 O O . PRO A 1 362 ? 7.019 12.530 -7.640 1.00 33.53 362 PRO A O 1
ATOM 2804 N N . THR A 1 363 ? 8.968 11.604 -7.091 1.00 37.69 363 THR A N 1
ATOM 2805 C CA . THR A 1 363 ? 8.393 10.732 -6.061 1.00 37.69 363 THR A CA 1
ATOM 2806 C C . THR A 1 363 ? 7.973 11.525 -4.817 1.00 37.69 363 THR A C 1
ATOM 2808 O O . THR A 1 363 ? 7.361 10.961 -3.910 1.00 37.69 363 THR A O 1
ATOM 2811 N N . LYS A 1 364 ? 8.196 12.853 -4.786 1.00 37.34 364 LYS A N 1
ATOM 2812 C CA . LYS A 1 364 ? 7.589 13.834 -3.866 1.00 37.34 364 LYS A CA 1
ATOM 2813 C C . LYS A 1 364 ? 7.458 15.215 -4.534 1.00 37.34 364 LYS A C 1
ATOM 2815 O O . LYS A 1 364 ? 8.255 15.538 -5.409 1.00 37.34 364 LYS A O 1
ATOM 2820 N N . PRO A 1 365 ? 6.526 16.077 -4.081 1.00 34.22 365 PRO A N 1
ATOM 2821 C CA . PRO A 1 365 ? 6.446 17.471 -4.508 1.00 34.22 365 PRO A CA 1
ATOM 2822 C C . PRO A 1 365 ? 7.565 18.271 -3.825 1.00 34.22 365 PRO A C 1
ATOM 2824 O O . PRO A 1 365 ? 7.328 18.979 -2.850 1.00 34.22 365 PRO A O 1
ATOM 2827 N N . PHE A 1 366 ? 8.804 18.100 -4.279 1.00 38.94 366 PHE A N 1
ATOM 2828 C CA . PHE A 1 366 ? 9.933 18.917 -3.851 1.00 38.94 366 PHE A CA 1
ATOM 2829 C C . PHE A 1 366 ? 10.237 19.904 -4.977 1.00 38.94 366 PHE A C 1
ATOM 2831 O O . PHE A 1 366 ? 10.752 19.533 -6.027 1.00 38.94 366 PHE A O 1
ATOM 2838 N N . LEU A 1 367 ? 9.846 21.163 -4.794 1.00 40.81 367 LEU A N 1
ATOM 2839 C CA . LEU A 1 367 ? 10.252 22.244 -5.687 1.00 40.81 367 LEU A CA 1
ATOM 2840 C C . LEU A 1 367 ? 11.681 22.639 -5.291 1.00 40.81 367 LEU A C 1
ATOM 2842 O O . LEU A 1 367 ? 11.851 23.324 -4.285 1.00 40.81 367 LEU A O 1
ATOM 2846 N N . LYS A 1 368 ? 12.702 22.206 -6.051 1.00 46.56 368 LYS A N 1
ATOM 2847 C CA . LYS A 1 368 ? 14.061 22.773 -5.926 1.00 46.56 368 LYS A CA 1
ATOM 2848 C C . LYS A 1 368 ? 13.944 24.304 -6.091 1.00 46.56 368 LYS A C 1
ATOM 2850 O O . LYS A 1 368 ? 13.296 24.774 -7.031 1.00 46.56 368 LYS A O 1
ATOM 2855 N N . SER A 1 369 ? 14.506 25.088 -5.168 1.00 50.41 369 SER A N 1
ATOM 2856 C CA . SER A 1 369 ? 14.534 26.551 -5.276 1.00 50.41 369 SER A CA 1
ATOM 2857 C C . SER A 1 369 ? 15.371 26.945 -6.495 1.00 50.41 369 SER A C 1
ATOM 2859 O O . SER A 1 369 ? 16.540 26.588 -6.597 1.00 50.41 369 SER A O 1
ATOM 2861 N N . GLN A 1 370 ? 14.764 27.640 -7.462 1.00 55.62 370 GLN A N 1
ATOM 2862 C CA . GLN A 1 370 ? 15.495 28.094 -8.647 1.00 55.62 370 GLN A CA 1
ATOM 2863 C C . GLN A 1 370 ? 16.530 29.150 -8.240 1.00 55.62 370 GLN A C 1
ATOM 2865 O O . GLN A 1 370 ? 16.142 30.129 -7.591 1.00 55.62 370 GLN A O 1
ATOM 2870 N N . PRO A 1 371 ? 17.813 28.989 -8.616 1.00 57.50 371 PRO A N 1
ATOM 2871 C CA . PRO A 1 371 ? 18.817 30.013 -8.370 1.00 57.50 371 PRO A CA 1
ATOM 2872 C C . PRO A 1 371 ? 18.396 31.318 -9.056 1.00 57.50 371 PRO A C 1
ATOM 2874 O O . PRO A 1 371 ? 17.794 31.308 -10.128 1.00 57.50 371 PRO A O 1
ATOM 2877 N N . VAL A 1 372 ? 18.643 32.456 -8.416 1.00 62.53 372 VAL A N 1
ATOM 2878 C CA . VAL A 1 372 ? 18.297 33.780 -8.956 1.00 62.53 372 VAL A CA 1
ATOM 2879 C C . VAL A 1 372 ? 19.536 34.319 -9.668 1.00 62.53 372 VAL A C 1
ATOM 2881 O O . VAL A 1 372 ? 20.618 34.316 -9.086 1.00 62.53 372 VAL A O 1
ATOM 2884 N N . ARG A 1 373 ? 19.402 34.737 -10.934 1.00 62.38 373 ARG A N 1
ATOM 2885 C CA . ARG A 1 373 ? 20.495 35.389 -11.672 1.00 62.38 373 ARG A CA 1
ATOM 2886 C C . ARG A 1 373 ? 20.850 36.718 -11.001 1.00 62.38 373 ARG A C 1
ATOM 2888 O O . ARG A 1 373 ? 20.022 37.334 -10.334 1.00 62.38 373 ARG A O 1
ATOM 2895 N N . ASN A 1 374 ? 22.061 37.208 -11.258 1.00 66.69 374 ASN A N 1
ATOM 2896 C CA . ASN A 1 374 ? 22.556 38.496 -10.749 1.00 66.69 374 ASN A CA 1
ATOM 2897 C C . ASN A 1 374 ? 21.692 39.716 -11.154 1.00 66.69 374 ASN A C 1
ATOM 2899 O O . ASN A 1 374 ? 21.876 40.799 -10.612 1.00 66.69 374 ASN A O 1
ATOM 2903 N N . ASP A 1 375 ? 20.748 39.550 -12.085 1.00 72.81 375 ASP A N 1
ATOM 2904 C CA . ASP A 1 375 ? 19.765 40.551 -12.519 1.00 72.81 375 ASP A CA 1
ATOM 2905 C C . ASP A 1 375 ? 18.417 40.473 -11.762 1.00 72.81 375 ASP A C 1
ATOM 2907 O O . ASP A 1 375 ? 17.466 41.172 -12.112 1.00 72.81 375 ASP A O 1
ATOM 2911 N N . GLY A 1 376 ? 18.312 39.636 -10.722 1.00 65.00 376 GLY A N 1
ATOM 2912 C CA . GLY A 1 376 ? 17.118 39.503 -9.877 1.00 65.00 376 GLY A CA 1
ATOM 2913 C C . GLY A 1 376 ? 16.000 38.640 -10.475 1.00 65.00 376 GLY A C 1
ATOM 2914 O O . GLY A 1 376 ? 14.961 38.455 -9.835 1.00 65.00 376 GLY A O 1
ATOM 2915 N N . LEU A 1 377 ? 16.194 38.078 -11.674 1.00 61.56 377 LEU A N 1
ATOM 2916 C CA . LEU A 1 377 ? 15.245 37.163 -12.310 1.00 61.56 377 LEU A CA 1
ATOM 2917 C C . LEU A 1 377 ? 15.563 35.705 -11.942 1.00 61.56 377 LEU A C 1
ATOM 2919 O O . LEU A 1 377 ? 16.720 35.302 -11.828 1.00 61.56 377 LEU A O 1
ATOM 2923 N N . LYS A 1 378 ? 14.521 34.883 -11.762 1.00 65.44 378 LYS A N 1
ATOM 2924 C CA . LYS A 1 378 ? 14.680 33.441 -11.506 1.00 65.44 378 LYS A CA 1
ATOM 2925 C C . LYS A 1 378 ? 15.367 32.782 -12.703 1.00 65.44 378 LYS A C 1
ATOM 2927 O O . LYS A 1 378 ? 14.913 32.963 -13.835 1.00 65.44 378 LYS A O 1
ATOM 2932 N N . ALA A 1 379 ? 16.433 32.020 -12.464 1.00 61.47 379 ALA A N 1
ATOM 2933 C CA . ALA A 1 379 ? 17.065 31.235 -13.511 1.00 61.47 379 ALA A CA 1
ATOM 2934 C C . ALA A 1 379 ? 16.059 30.195 -14.034 1.00 61.47 379 ALA A C 1
ATOM 2936 O O . ALA A 1 379 ? 15.335 29.588 -13.235 1.00 61.47 379 ALA A O 1
ATOM 2937 N N . PRO A 1 380 ? 15.971 29.993 -15.361 1.00 55.16 380 PRO A N 1
ATOM 2938 C CA . PRO A 1 380 ? 15.157 28.918 -15.908 1.00 55.16 380 PRO A CA 1
ATOM 2939 C C . PRO A 1 380 ? 15.600 27.574 -15.298 1.00 55.16 380 PRO A C 1
ATOM 2941 O O . PRO A 1 380 ? 16.772 27.425 -14.946 1.00 55.16 380 PRO A O 1
ATOM 2944 N N . PRO A 1 381 ? 14.683 26.601 -15.135 1.00 51.00 381 PRO A N 1
ATOM 2945 C CA . PRO A 1 381 ? 15.072 25.276 -14.663 1.00 51.00 381 PRO A CA 1
ATOM 2946 C C . PRO A 1 381 ? 16.145 24.703 -15.605 1.00 51.00 381 PRO A C 1
ATOM 2948 O O . PRO A 1 381 ? 16.093 25.007 -16.801 1.00 51.00 381 PRO A O 1
ATOM 2951 N N . PRO A 1 382 ? 17.111 23.912 -15.101 1.00 55.91 382 PRO A N 1
ATOM 2952 C CA . PRO A 1 382 ? 18.140 23.328 -15.951 1.00 55.91 382 PRO A CA 1
ATOM 2953 C C . PRO A 1 382 ? 17.458 22.503 -17.044 1.00 55.91 382 PRO A C 1
ATOM 2955 O O . PRO A 1 382 ? 16.758 21.531 -16.760 1.00 55.91 382 PRO A O 1
ATOM 2958 N N . VAL A 1 383 ? 17.601 22.941 -18.293 1.00 54.31 383 VAL A N 1
ATOM 2959 C CA . VAL A 1 383 ? 17.079 22.215 -19.448 1.00 54.31 383 VAL A CA 1
ATOM 2960 C C . VAL A 1 383 ? 18.144 21.208 -19.835 1.00 54.31 383 VAL A C 1
ATOM 2962 O O . VAL A 1 383 ? 19.206 21.589 -20.323 1.00 54.31 383 VAL A O 1
ATOM 2965 N N . VAL A 1 384 ? 17.870 19.929 -19.597 1.00 55.44 384 VAL A N 1
ATOM 2966 C CA . VAL A 1 384 ? 18.739 18.858 -20.080 1.00 55.44 384 VAL A CA 1
ATOM 2967 C C . VAL A 1 384 ? 18.158 18.322 -21.376 1.00 55.44 384 VAL A C 1
ATOM 2969 O O . VAL A 1 384 ? 17.041 17.808 -21.410 1.00 55.44 384 VAL A O 1
ATOM 2972 N N . HIS A 1 385 ? 18.907 18.508 -22.457 1.00 62.84 385 HIS A N 1
ATOM 2973 C CA . HIS A 1 385 ? 18.552 18.012 -23.776 1.00 62.84 385 HIS A CA 1
ATOM 2974 C C . HIS A 1 385 ? 19.101 16.598 -23.948 1.00 62.84 385 HIS A C 1
ATOM 2976 O O . HIS A 1 385 ? 20.304 16.382 -23.831 1.00 62.84 385 HIS A O 1
ATOM 2982 N N . TYR A 1 386 ? 18.216 15.657 -24.266 1.00 67.62 386 TYR A N 1
ATOM 2983 C CA . TYR A 1 386 ? 18.587 14.308 -24.675 1.00 67.62 386 TYR A CA 1
ATOM 2984 C C . TYR A 1 386 ? 18.170 14.125 -26.128 1.00 67.62 386 TYR A C 1
ATOM 2986 O O . TYR A 1 386 ? 16.994 14.256 -26.465 1.00 67.62 386 TYR A O 1
ATOM 2994 N N . ASP A 1 387 ? 19.144 13.854 -26.984 1.00 76.31 387 ASP A N 1
ATOM 2995 C CA . ASP A 1 387 ? 18.909 13.463 -28.367 1.00 76.31 387 ASP A CA 1
ATOM 2996 C C . ASP A 1 387 ? 18.889 11.936 -28.408 1.00 76.31 387 ASP A C 1
ATOM 2998 O O . ASP A 1 387 ? 19.941 11.298 -28.376 1.00 76.31 387 ASP A O 1
ATOM 3002 N N . LEU A 1 388 ? 17.689 11.349 -28.397 1.00 73.38 388 LEU A N 1
ATOM 3003 C CA . LEU A 1 388 ? 17.525 9.894 -28.311 1.00 73.38 388 LEU A CA 1
ATOM 3004 C C . LEU A 1 388 ? 18.171 9.170 -29.501 1.00 73.38 388 LEU A C 1
ATOM 3006 O O . LEU A 1 388 ? 18.666 8.066 -29.331 1.00 73.38 388 LEU A O 1
ATOM 3010 N N . ASN A 1 389 ? 18.277 9.825 -30.662 1.00 75.56 389 ASN A N 1
ATOM 3011 C CA . ASN A 1 389 ? 18.946 9.263 -31.839 1.00 75.56 389 ASN A CA 1
ATOM 3012 C C . ASN A 1 389 ? 20.476 9.185 -31.685 1.00 75.56 389 ASN A C 1
ATOM 3014 O O . ASN A 1 389 ? 21.143 8.539 -32.490 1.00 75.56 389 ASN A O 1
ATOM 3018 N N . LYS A 1 390 ? 21.046 9.873 -30.687 1.00 77.50 390 LYS A N 1
ATOM 3019 C CA . LYS A 1 390 ? 22.474 9.815 -30.339 1.00 77.50 390 LYS A CA 1
ATOM 3020 C C . LYS A 1 390 ? 22.755 8.908 -29.147 1.00 77.50 390 LYS A C 1
ATOM 3022 O O . LYS A 1 390 ? 23.922 8.711 -28.811 1.00 77.50 390 LYS A O 1
ATOM 3027 N N . LEU A 1 391 ? 21.719 8.378 -28.495 1.00 75.12 391 LEU A N 1
ATOM 3028 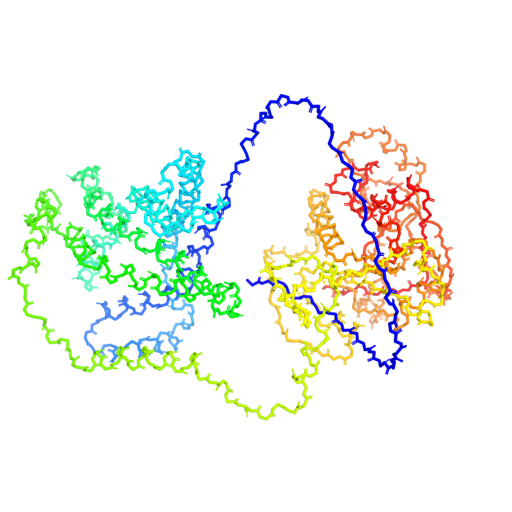C CA . LEU A 1 391 ? 21.900 7.359 -27.477 1.00 75.12 391 LEU A CA 1
ATOM 3029 C C . LEU A 1 391 ? 22.282 6.054 -28.176 1.00 75.12 391 LEU A C 1
ATOM 3031 O O . LEU A 1 391 ? 21.622 5.628 -29.119 1.00 75.12 391 LEU A O 1
ATOM 3035 N N . THR A 1 392 ? 23.376 5.442 -27.738 1.00 74.81 392 THR A N 1
ATOM 3036 C CA . THR A 1 392 ? 23.891 4.219 -28.358 1.00 74.81 392 THR A CA 1
ATOM 3037 C C . THR A 1 392 ? 23.641 3.013 -27.456 1.00 74.81 392 THR A C 1
ATOM 3039 O O . THR A 1 392 ? 23.622 3.129 -26.227 1.00 74.81 392 THR A O 1
ATOM 3042 N N . THR A 1 393 ? 23.372 1.874 -28.097 1.00 77.38 393 THR A N 1
ATOM 3043 C CA . THR A 1 393 ? 23.264 0.544 -27.487 1.00 77.38 393 THR A CA 1
ATOM 3044 C C . THR A 1 393 ? 24.171 -0.401 -28.265 1.00 77.38 393 THR A C 1
ATOM 3046 O O . THR A 1 393 ? 23.835 -0.814 -29.381 1.00 77.38 393 THR A O 1
ATOM 3049 N N . THR A 1 394 ? 25.356 -0.683 -27.730 1.00 80.19 394 THR A N 1
ATOM 3050 C CA . THR A 1 394 ? 26.417 -1.391 -28.462 1.00 80.19 394 THR A CA 1
ATOM 3051 C C . THR A 1 394 ? 27.043 -2.527 -27.659 1.00 80.19 394 THR A C 1
ATOM 3053 O O . THR A 1 394 ? 26.792 -2.666 -26.466 1.00 80.19 394 THR A O 1
ATOM 3056 N N . SER A 1 395 ? 27.850 -3.351 -28.336 1.00 73.44 395 SER A N 1
ATOM 3057 C CA . SER A 1 395 ? 28.571 -4.476 -27.726 1.00 73.44 395 SER A CA 1
ATOM 3058 C C . SER A 1 395 ? 29.574 -4.043 -26.654 1.00 73.44 395 SER A C 1
ATOM 3060 O O . SER A 1 395 ? 29.794 -4.770 -25.695 1.00 73.44 395 SER A O 1
ATOM 3062 N N . ASP A 1 396 ? 30.137 -2.839 -26.777 1.00 75.75 396 ASP A N 1
ATOM 3063 C CA . ASP A 1 396 ? 31.184 -2.324 -25.885 1.00 75.75 396 ASP A CA 1
ATOM 3064 C C . ASP A 1 396 ? 30.590 -1.308 -24.894 1.00 75.75 396 ASP A C 1
ATOM 3066 O O . ASP A 1 396 ? 31.067 -0.180 -24.743 1.00 75.75 396 ASP A O 1
ATOM 3070 N N . SER A 1 397 ? 29.476 -1.687 -24.259 1.00 71.38 397 SER A N 1
ATOM 3071 C CA . SER A 1 397 ? 28.649 -0.785 -23.446 1.00 71.38 397 SER A CA 1
ATOM 3072 C C . SER A 1 397 ? 29.428 -0.139 -22.293 1.00 71.38 397 SER A C 1
ATOM 3074 O O . SER A 1 397 ? 29.222 1.036 -21.991 1.00 71.38 397 SER A O 1
ATOM 3076 N N . ALA A 1 398 ? 30.349 -0.886 -21.674 1.00 65.12 398 ALA A N 1
ATOM 3077 C CA . ALA A 1 398 ? 31.196 -0.398 -20.586 1.00 65.12 398 ALA A CA 1
ATOM 3078 C C . ALA A 1 398 ? 32.184 0.681 -21.063 1.00 65.12 398 ALA A C 1
ATOM 3080 O O . ALA A 1 398 ? 32.261 1.749 -20.456 1.00 65.12 398 ALA A O 1
ATOM 3081 N N . ASP A 1 399 ? 32.870 0.444 -22.184 1.00 68.38 399 ASP A N 1
ATOM 3082 C CA . ASP A 1 399 ? 33.873 1.366 -22.736 1.00 68.38 399 ASP A CA 1
ATOM 3083 C C . ASP A 1 399 ? 33.246 2.678 -23.226 1.00 68.38 399 ASP A C 1
ATOM 3085 O O . ASP A 1 399 ? 33.873 3.738 -23.184 1.00 68.38 399 ASP A O 1
ATOM 3089 N N . LYS A 1 400 ? 31.981 2.626 -23.663 1.00 70.69 400 LYS A N 1
ATOM 3090 C CA . LYS A 1 400 ? 31.218 3.801 -24.109 1.00 70.69 400 LYS A CA 1
ATOM 3091 C C . LYS A 1 400 ? 30.421 4.491 -23.003 1.00 70.69 400 LYS A C 1
ATOM 3093 O O . LYS A 1 400 ? 29.749 5.484 -23.283 1.00 70.69 400 LYS A O 1
ATOM 3098 N N . GLY A 1 401 ? 30.488 3.997 -21.765 1.00 69.81 401 GLY A N 1
ATOM 3099 C CA . GLY A 1 401 ? 29.744 4.562 -20.637 1.00 69.81 401 GLY A CA 1
ATOM 3100 C C . GLY A 1 401 ? 28.222 4.505 -20.821 1.00 69.81 401 GLY A C 1
ATOM 3101 O O . GLY A 1 401 ? 27.507 5.402 -20.368 1.00 69.81 401 GLY A O 1
ATOM 3102 N N . GLU A 1 402 ? 27.717 3.483 -21.519 1.00 74.25 402 GLU A N 1
ATOM 3103 C CA . GLU A 1 402 ? 26.283 3.267 -21.715 1.00 74.25 402 GLU A CA 1
ATOM 3104 C C . GLU A 1 402 ? 25.612 2.908 -20.380 1.00 74.25 402 GLU A C 1
ATOM 3106 O O . GLU A 1 402 ? 26.082 2.049 -19.632 1.00 74.25 402 GLU A O 1
ATOM 3111 N N . ARG A 1 403 ? 24.485 3.557 -20.065 1.00 74.50 403 ARG A N 1
ATOM 3112 C CA . ARG A 1 403 ? 23.824 3.376 -18.763 1.00 74.50 403 ARG A CA 1
ATOM 3113 C C . ARG A 1 403 ? 22.924 2.147 -18.754 1.00 74.50 403 ARG A C 1
ATOM 3115 O O . ARG A 1 403 ? 22.035 2.030 -19.601 1.00 74.50 403 ARG A O 1
ATOM 3122 N N . VAL A 1 404 ? 23.089 1.301 -17.741 1.00 68.88 404 VAL A N 1
ATOM 3123 C CA . VAL A 1 404 ? 22.268 0.104 -17.512 1.00 68.88 404 VAL A CA 1
ATOM 3124 C C . VAL A 1 404 ? 21.360 0.324 -16.304 1.00 68.88 404 VAL A C 1
ATOM 3126 O O . VAL A 1 404 ? 21.817 0.714 -15.233 1.00 68.88 404 VAL A O 1
ATOM 3129 N N . LEU A 1 405 ? 20.063 0.078 -16.473 1.00 70.38 405 LEU A N 1
ATOM 3130 C CA . LEU A 1 405 ? 19.056 0.144 -15.417 1.00 70.38 405 LEU A CA 1
ATOM 3131 C C . LEU A 1 405 ? 18.677 -1.276 -14.979 1.00 70.38 405 LEU A C 1
ATOM 3133 O O . LEU A 1 405 ? 18.048 -1.998 -15.748 1.00 70.38 405 LEU A O 1
ATOM 3137 N N . ILE A 1 406 ? 19.032 -1.667 -13.753 1.00 79.88 406 ILE A N 1
ATOM 3138 C CA . ILE A 1 406 ? 18.675 -2.979 -13.189 1.00 79.88 406 ILE A CA 1
ATOM 3139 C C . ILE A 1 406 ? 17.332 -2.877 -12.462 1.00 79.88 406 ILE A C 1
ATOM 3141 O O . ILE A 1 406 ? 17.175 -2.051 -11.561 1.00 79.88 406 ILE A O 1
ATOM 3145 N N . LEU A 1 407 ? 16.363 -3.707 -12.850 1.00 76.81 407 LEU A N 1
ATOM 3146 C CA . LEU A 1 407 ? 14.999 -3.709 -12.327 1.00 76.81 407 LEU A CA 1
ATOM 3147 C C . LEU A 1 407 ? 14.644 -5.070 -11.718 1.00 76.81 407 LEU A C 1
ATOM 3149 O O . LEU A 1 407 ? 14.598 -6.078 -12.419 1.00 76.81 407 LEU A O 1
ATOM 3153 N N . THR A 1 408 ? 14.311 -5.068 -10.424 1.00 82.19 408 THR A N 1
ATOM 3154 C CA . THR A 1 408 ? 14.016 -6.284 -9.652 1.00 82.19 408 THR A CA 1
ATOM 3155 C C . THR A 1 408 ? 12.666 -6.179 -8.936 1.00 82.19 408 THR A C 1
ATOM 3157 O O . THR A 1 408 ? 12.528 -5.381 -8.001 1.00 82.19 408 THR A O 1
ATOM 3160 N N . PRO A 1 409 ? 11.645 -6.968 -9.322 1.00 73.62 409 PRO A N 1
ATOM 3161 C CA . PRO A 1 409 ? 10.424 -7.092 -8.533 1.00 73.62 409 PRO A CA 1
ATOM 3162 C C . PRO A 1 409 ? 10.695 -7.934 -7.274 1.00 73.62 409 PRO A C 1
ATOM 3164 O O . PRO A 1 409 ? 10.892 -9.142 -7.345 1.00 73.62 409 PRO A O 1
ATOM 3167 N N . LEU A 1 410 ? 10.697 -7.295 -6.100 1.00 69.44 410 LEU A N 1
ATOM 3168 C CA . LEU A 1 410 ? 11.062 -7.935 -4.831 1.00 69.44 410 LEU A CA 1
ATOM 3169 C C . LEU A 1 410 ? 9.827 -8.312 -3.995 1.00 69.44 410 LEU A C 1
ATOM 3171 O O . LEU A 1 410 ? 9.119 -7.432 -3.501 1.00 69.44 410 LEU A O 1
ATOM 3175 N N . ALA A 1 411 ? 9.602 -9.613 -3.786 1.00 64.50 411 ALA A N 1
ATOM 3176 C CA . ALA A 1 411 ? 8.598 -10.129 -2.841 1.00 64.50 411 ALA A CA 1
ATOM 3177 C C . ALA A 1 411 ? 9.227 -10.671 -1.543 1.00 64.50 411 ALA A C 1
ATOM 3179 O O . ALA A 1 411 ? 8.687 -10.465 -0.453 1.00 64.50 411 ALA A O 1
ATOM 3180 N N . ARG A 1 412 ? 10.383 -11.333 -1.660 1.00 65.44 412 ARG A N 1
ATOM 3181 C CA . ARG A 1 412 ? 11.206 -11.853 -0.564 1.00 65.44 412 ARG A CA 1
ATOM 3182 C C . ARG A 1 412 ? 12.649 -11.420 -0.796 1.00 65.44 412 ARG A C 1
ATOM 3184 O O . ARG A 1 412 ? 13.095 -11.388 -1.934 1.00 65.44 412 ARG A O 1
ATOM 3191 N N . PHE A 1 413 ? 13.346 -11.056 0.275 1.00 69.31 413 PHE A N 1
ATOM 3192 C CA . PHE A 1 413 ? 14.753 -10.675 0.208 1.00 69.31 413 PHE A CA 1
ATOM 3193 C C . PHE A 1 413 ? 15.647 -11.900 0.418 1.00 69.31 413 PHE A C 1
ATOM 3195 O O . PHE A 1 413 ? 15.472 -12.610 1.411 1.00 69.31 413 PHE A O 1
ATOM 3202 N N . TYR A 1 414 ? 16.596 -12.106 -0.494 1.00 72.06 414 TYR A N 1
ATOM 3203 C CA . TYR A 1 414 ? 17.628 -13.137 -0.418 1.00 72.06 414 TYR A CA 1
ATOM 3204 C C . TYR A 1 414 ? 18.986 -12.445 -0.234 1.00 72.06 414 TYR A C 1
ATOM 3206 O O . TYR A 1 414 ? 19.380 -11.662 -1.102 1.00 72.06 414 TYR A O 1
ATOM 3214 N N . PRO A 1 415 ? 19.691 -12.664 0.891 1.00 69.50 415 PRO A N 1
ATOM 3215 C CA . PRO A 1 415 ? 21.032 -12.119 1.091 1.00 69.50 415 PRO A CA 1
ATOM 3216 C C . PRO A 1 415 ? 21.988 -12.485 -0.047 1.00 69.50 415 PRO A C 1
ATOM 3218 O O . PRO A 1 415 ? 22.729 -11.629 -0.512 1.00 69.50 415 PRO A O 1
ATOM 3221 N N . GLU A 1 416 ? 21.890 -13.709 -0.563 1.00 74.62 416 GLU A N 1
ATOM 3222 C CA . GLU A 1 416 ? 22.729 -14.226 -1.642 1.00 74.62 416 GLU A CA 1
ATOM 3223 C C . GLU A 1 416 ? 22.504 -13.469 -2.962 1.00 74.62 416 GLU A C 1
ATOM 3225 O O . GLU A 1 416 ? 23.459 -13.192 -3.679 1.00 74.62 416 GLU A O 1
ATOM 3230 N N . PHE A 1 417 ? 21.265 -13.050 -3.256 1.00 75.62 417 PHE A N 1
ATOM 3231 C CA . PHE A 1 417 ? 20.967 -12.166 -4.394 1.00 75.62 417 PHE A CA 1
ATOM 3232 C C . PHE A 1 417 ? 21.657 -10.809 -4.240 1.00 75.62 417 PHE A C 1
ATOM 3234 O O . PHE A 1 417 ? 22.193 -10.260 -5.201 1.00 75.62 417 PHE A O 1
ATOM 3241 N N . TRP A 1 418 ? 21.656 -10.258 -3.025 1.00 73.00 418 TRP A N 1
ATOM 3242 C CA . TRP A 1 418 ? 22.317 -8.986 -2.768 1.00 73.00 418 TRP A CA 1
ATOM 3243 C C . TRP A 1 418 ? 23.839 -9.107 -2.836 1.00 73.00 418 TRP A C 1
ATOM 3245 O O . TRP A 1 418 ? 24.475 -8.234 -3.417 1.00 73.00 418 TRP A O 1
ATOM 3255 N N . ASP A 1 419 ? 24.408 -10.187 -2.304 1.00 71.88 419 ASP A N 1
ATOM 3256 C CA . ASP A 1 419 ? 25.844 -10.471 -2.377 1.00 71.88 419 ASP A CA 1
ATOM 3257 C C . ASP A 1 419 ? 26.301 -10.695 -3.832 1.00 71.88 419 ASP A C 1
ATOM 3259 O O . ASP A 1 419 ? 27.382 -10.250 -4.223 1.00 71.88 419 ASP A O 1
ATOM 3263 N N . ASN A 1 420 ? 25.443 -11.309 -4.659 1.00 74.81 420 ASN A N 1
ATOM 3264 C CA . ASN A 1 420 ? 25.625 -11.426 -6.109 1.00 74.81 420 ASN A CA 1
ATOM 3265 C C . ASN A 1 420 ? 25.600 -10.053 -6.813 1.00 74.81 420 ASN A C 1
ATOM 3267 O O . ASN A 1 420 ? 26.338 -9.837 -7.771 1.00 74.81 420 ASN A O 1
ATOM 3271 N N . LEU A 1 421 ? 24.801 -9.099 -6.319 1.00 65.19 421 LEU A N 1
ATOM 3272 C CA . LEU A 1 421 ? 24.720 -7.732 -6.850 1.00 65.19 421 LEU A CA 1
ATOM 3273 C C . LEU A 1 421 ? 25.856 -6.812 -6.335 1.00 65.19 421 LEU A C 1
ATOM 3275 O O . LEU A 1 421 ? 26.302 -5.915 -7.050 1.00 65.19 421 LEU A O 1
ATOM 3279 N N . HIS A 1 422 ? 26.322 -7.010 -5.096 1.00 53.88 422 HIS A N 1
ATOM 3280 C CA . HIS A 1 422 ? 27.329 -6.207 -4.394 1.00 53.88 422 HIS A CA 1
ATOM 3281 C C . HIS A 1 422 ? 28.089 -7.057 -3.357 1.00 53.88 422 HIS A C 1
ATOM 3283 O O . HIS A 1 422 ? 27.480 -7.598 -2.448 1.00 53.88 422 HIS A O 1
ATOM 3289 N N . GLN A 1 423 ? 29.430 -7.061 -3.376 1.00 45.94 423 GLN A N 1
ATOM 3290 C CA . GLN A 1 423 ? 30.294 -7.806 -2.431 1.00 45.94 423 GLN A CA 1
ATOM 3291 C C . GLN A 1 423 ? 30.243 -7.354 -0.936 1.00 45.94 423 GLN A C 1
ATOM 3293 O O . GLN A 1 423 ? 31.210 -7.574 -0.209 1.00 45.94 423 GLN A O 1
ATOM 3298 N N . HIS A 1 424 ? 29.164 -6.731 -0.433 1.00 31.89 424 HIS A N 1
ATOM 3299 C CA . HIS A 1 424 ? 28.976 -6.370 0.988 1.00 31.89 424 HIS A CA 1
ATOM 3300 C C . HIS A 1 424 ? 27.482 -6.335 1.416 1.00 31.89 424 HIS A C 1
ATOM 3302 O O . HIS A 1 424 ? 26.636 -5.891 0.633 1.00 31.89 424 HIS A O 1
ATOM 3308 N N . PRO A 1 425 ? 27.142 -6.686 2.681 1.00 32.19 425 PRO A N 1
ATOM 3309 C CA . PRO A 1 425 ? 25.766 -6.991 3.090 1.00 32.19 425 PRO A CA 1
ATOM 3310 C C . PRO A 1 425 ? 24.965 -5.754 3.563 1.00 32.19 425 PRO A C 1
ATOM 3312 O O . PRO A 1 425 ? 25.552 -4.821 4.125 1.00 32.19 425 PRO A O 1
ATOM 3315 N N . PRO A 1 426 ? 23.616 -5.750 3.457 1.00 35.81 426 PRO A N 1
ATOM 3316 C CA . PRO A 1 426 ? 22.743 -4.748 4.057 1.00 35.81 426 PRO A CA 1
ATOM 3317 C C . PRO A 1 426 ? 21.796 -5.353 5.127 1.00 35.81 426 PRO A C 1
ATOM 3319 O O . PRO A 1 426 ? 21.634 -6.571 5.229 1.00 35.81 426 PRO A O 1
ATOM 3322 N N . PRO A 1 427 ? 21.164 -4.504 5.963 1.00 31.48 427 PRO A N 1
ATOM 3323 C CA . PRO A 1 427 ? 20.371 -4.931 7.112 1.00 31.48 427 PRO A CA 1
ATOM 3324 C C . PRO A 1 427 ? 18.965 -5.419 6.734 1.00 31.48 427 PRO A C 1
ATOM 3326 O O . PRO A 1 427 ? 18.365 -4.974 5.758 1.00 31.48 427 PRO A O 1
ATOM 3329 N N . GLY A 1 428 ? 18.455 -6.326 7.571 1.00 29.16 428 GLY A N 1
ATOM 3330 C CA . GLY A 1 428 ? 17.287 -7.169 7.323 1.00 29.16 428 GLY A CA 1
ATOM 3331 C C . GLY A 1 428 ? 15.948 -6.470 7.067 1.00 29.16 428 GLY A C 1
ATOM 3332 O O . GLY A 1 428 ? 15.682 -5.349 7.505 1.00 29.16 428 GLY A O 1
ATOM 3333 N N . PHE A 1 429 ? 15.080 -7.216 6.380 1.00 31.19 429 PHE A N 1
ATOM 3334 C CA . PHE A 1 429 ? 13.721 -6.840 6.005 1.00 31.19 429 PHE A CA 1
ATOM 3335 C C . PHE A 1 429 ? 12.781 -8.044 6.198 1.00 31.19 429 PHE A C 1
ATOM 3337 O O . PHE A 1 429 ? 13.139 -9.166 5.844 1.00 31.19 429 PHE A O 1
ATOM 3344 N N . GLU A 1 430 ? 11.587 -7.827 6.756 1.00 26.94 430 GLU A N 1
ATOM 3345 C CA . GLU A 1 430 ? 10.550 -8.862 6.907 1.00 26.94 430 GLU A CA 1
ATOM 3346 C C . GLU A 1 430 ? 9.579 -8.854 5.704 1.00 26.94 430 GLU A C 1
ATOM 3348 O O . GLU A 1 430 ? 9.150 -7.776 5.278 1.00 26.94 430 GLU A O 1
ATOM 3353 N N . PRO A 1 431 ? 9.198 -10.023 5.152 1.00 29.67 431 PRO A N 1
ATOM 3354 C CA . PRO A 1 431 ? 8.347 -10.114 3.965 1.00 29.67 431 PRO A CA 1
ATOM 3355 C C . PRO A 1 431 ? 6.847 -9.926 4.277 1.00 29.67 431 PRO A C 1
ATOM 3357 O O . PRO A 1 431 ? 6.382 -10.291 5.362 1.00 29.67 431 PRO A O 1
ATOM 3360 N N . PRO A 1 432 ? 6.041 -9.408 3.327 1.00 31.28 432 PRO A N 1
ATOM 3361 C CA . PRO A 1 432 ? 4.600 -9.312 3.493 1.00 31.28 432 PRO A CA 1
ATOM 3362 C C . PRO A 1 432 ? 3.867 -10.586 3.018 1.00 31.28 432 PRO A C 1
ATOM 3364 O O . PRO A 1 432 ? 3.899 -10.936 1.843 1.00 31.28 432 PRO A O 1
ATOM 3367 N N . LEU A 1 433 ? 3.078 -11.151 3.942 1.00 30.84 433 LEU A N 1
ATOM 3368 C CA . LEU A 1 433 ? 1.846 -11.951 3.761 1.00 30.84 433 LEU A CA 1
ATOM 3369 C C . LEU A 1 433 ? 1.914 -13.465 3.430 1.00 30.84 433 LEU A C 1
ATOM 3371 O O . LEU A 1 433 ? 2.947 -14.038 3.114 1.00 30.84 433 LEU A O 1
ATOM 3375 N N . GLN A 1 434 ? 0.742 -14.084 3.666 1.00 38.59 434 GLN A N 1
ATOM 3376 C CA . GLN A 1 434 ? 0.413 -15.472 4.034 1.00 38.59 434 GLN A CA 1
ATOM 3377 C C . GLN A 1 434 ? 0.726 -16.549 2.976 1.00 38.59 434 GLN A C 1
ATOM 3379 O O . GLN A 1 434 ? 0.217 -16.461 1.869 1.00 38.59 434 GLN A O 1
ATOM 3384 N N . SER A 1 435 ? 1.458 -17.588 3.416 1.00 42.91 435 SER A N 1
ATOM 3385 C CA . SER A 1 435 ? 1.838 -18.854 2.744 1.00 42.91 435 SER A CA 1
ATOM 3386 C C . SER A 1 435 ? 2.423 -18.721 1.326 1.00 42.91 435 SER A C 1
ATOM 3388 O O . SER A 1 435 ? 1.739 -18.371 0.370 1.00 42.91 435 SER A O 1
ATOM 3390 N N . GLN A 1 436 ? 3.717 -19.041 1.204 1.00 48.75 436 GLN A N 1
ATOM 3391 C CA . GLN A 1 436 ? 4.513 -18.994 -0.029 1.00 48.75 436 GLN A CA 1
ATOM 3392 C C . GLN A 1 436 ? 4.968 -20.391 -0.489 1.00 48.75 436 GLN A C 1
ATOM 3394 O O . GLN A 1 436 ? 6.044 -20.514 -1.063 1.00 48.75 436 GLN A O 1
ATOM 3399 N N . ASP A 1 437 ? 4.192 -21.445 -0.227 1.00 51.84 437 ASP A N 1
ATOM 3400 C CA . ASP A 1 437 ? 4.595 -22.793 -0.644 1.00 51.84 437 ASP A CA 1
ATOM 3401 C C . ASP A 1 437 ? 4.650 -22.890 -2.180 1.00 51.84 437 ASP A C 1
ATOM 3403 O O . ASP A 1 437 ? 3.653 -22.647 -2.868 1.00 51.84 437 ASP A O 1
ATOM 3407 N N . GLU A 1 438 ? 5.813 -23.272 -2.722 1.00 53.75 438 GLU A N 1
ATOM 3408 C CA . GLU A 1 438 ? 6.088 -23.443 -4.157 1.00 53.75 438 GLU A CA 1
ATOM 3409 C C . GLU A 1 438 ? 4.953 -24.197 -4.868 1.00 53.75 438 GLU A C 1
ATOM 3411 O O . GLU A 1 438 ? 4.398 -23.732 -5.866 1.00 53.75 438 GLU A O 1
ATOM 3416 N N . LYS A 1 439 ? 4.506 -25.303 -4.265 1.00 57.41 439 LYS A N 1
ATOM 3417 C CA . LYS A 1 439 ? 3.444 -26.176 -4.786 1.00 57.41 439 LYS A CA 1
ATOM 3418 C C . LYS A 1 439 ? 2.101 -25.469 -5.008 1.00 57.41 439 LYS A C 1
ATOM 3420 O O . LYS A 1 439 ? 1.374 -25.839 -5.924 1.00 57.41 439 LYS A O 1
ATOM 3425 N N . GLU A 1 440 ? 1.764 -24.453 -4.212 1.00 54.78 440 GLU A N 1
ATOM 3426 C CA . GLU A 1 440 ? 0.527 -23.673 -4.373 1.00 54.78 440 GLU A CA 1
ATOM 3427 C C . GLU A 1 440 ? 0.667 -22.584 -5.456 1.00 54.78 440 GLU A C 1
ATOM 3429 O O . GLU A 1 440 ? -0.315 -22.251 -6.131 1.00 54.78 440 GLU A O 1
ATOM 3434 N N . ARG A 1 441 ? 1.888 -22.064 -5.682 1.00 55.53 441 ARG A N 1
ATOM 3435 C CA . ARG A 1 441 ? 2.189 -21.078 -6.742 1.00 55.53 441 ARG A CA 1
ATOM 3436 C C . ARG A 1 441 ? 2.143 -21.694 -8.142 1.00 55.53 441 ARG A C 1
ATOM 3438 O O . ARG A 1 441 ? 1.751 -21.011 -9.086 1.00 55.53 441 ARG A O 1
ATOM 3445 N N . HIS A 1 442 ? 2.521 -22.963 -8.286 1.00 59.88 442 HIS A N 1
ATOM 3446 C CA . HIS A 1 442 ? 2.544 -23.687 -9.566 1.00 59.88 442 HIS A CA 1
ATOM 3447 C C . HIS A 1 442 ? 1.201 -24.340 -9.950 1.00 59.88 442 HIS A C 1
ATOM 3449 O O . HIS A 1 442 ? 1.159 -25.143 -10.874 1.00 59.88 442 HIS A O 1
ATOM 3455 N N . LYS A 1 443 ? 0.089 -24.002 -9.280 1.00 64.56 443 LYS A N 1
ATOM 3456 C CA . LYS A 1 443 ? -1.254 -24.420 -9.717 1.00 64.56 443 LYS A CA 1
ATOM 3457 C C . LYS A 1 443 ? -1.759 -23.547 -10.867 1.00 64.56 443 LYS A C 1
ATOM 3459 O O . LYS A 1 443 ? -1.664 -22.318 -10.797 1.00 64.56 443 LYS A O 1
ATOM 3464 N N . LEU A 1 444 ? -2.378 -24.176 -11.870 1.00 63.41 444 LEU A N 1
ATOM 3465 C CA . LEU A 1 444 ? -2.868 -23.518 -13.089 1.00 63.41 444 LEU A CA 1
ATOM 3466 C C . LEU A 1 444 ? -3.837 -22.366 -12.782 1.00 63.41 444 LEU A C 1
ATOM 3468 O O . LEU A 1 444 ? -3.688 -21.264 -13.309 1.00 63.41 444 LEU A O 1
ATOM 3472 N N . GLU A 1 445 ? -4.764 -22.591 -11.847 1.00 64.00 445 GLU A N 1
ATOM 3473 C CA . GLU A 1 445 ? -5.777 -21.617 -11.409 1.00 64.00 445 GLU A CA 1
ATOM 3474 C C . GLU A 1 445 ? -5.167 -20.323 -10.833 1.00 64.00 445 GLU A C 1
ATOM 3476 O O . GLU A 1 445 ? -5.744 -19.242 -10.963 1.00 64.00 445 GLU A O 1
ATOM 3481 N N . ASN A 1 446 ? -3.969 -20.411 -10.242 1.00 70.69 446 ASN A N 1
ATOM 3482 C CA . ASN A 1 446 ? -3.301 -19.296 -9.569 1.00 70.69 446 ASN A CA 1
ATOM 3483 C C . ASN A 1 446 ? -2.330 -18.531 -10.486 1.00 70.69 446 ASN A C 1
ATOM 3485 O O . ASN A 1 446 ? -1.993 -17.376 -10.203 1.00 70.69 446 ASN A O 1
ATOM 3489 N N . GLN A 1 447 ? -1.879 -19.136 -11.592 1.00 68.62 447 GLN A N 1
ATOM 3490 C CA . GLN A 1 447 ? -0.869 -18.534 -12.471 1.00 68.62 447 GLN A CA 1
ATOM 3491 C C . GLN A 1 447 ? -1.358 -17.268 -13.168 1.00 68.62 447 GLN A C 1
ATOM 3493 O O . GLN A 1 447 ? -0.605 -16.297 -13.235 1.00 68.62 447 GLN A O 1
ATOM 3498 N N . LYS A 1 448 ? -2.611 -17.239 -13.644 1.00 73.12 448 LYS A N 1
ATOM 3499 C CA . LYS A 1 448 ? -3.165 -16.068 -14.345 1.00 73.12 448 LYS A CA 1
ATOM 3500 C C . LYS A 1 448 ? -3.128 -14.823 -13.457 1.00 73.12 448 LYS A C 1
ATOM 3502 O O . LYS A 1 448 ? -2.470 -13.841 -13.793 1.00 73.12 448 LYS A O 1
ATOM 3507 N N . ALA A 1 449 ? -3.748 -14.889 -12.278 1.00 72.06 449 ALA A N 1
ATOM 3508 C CA . ALA A 1 449 ? -3.799 -13.763 -11.345 1.00 72.06 449 ALA A CA 1
ATOM 3509 C C . ALA A 1 449 ? -2.401 -13.331 -10.860 1.00 72.06 449 ALA A C 1
ATOM 3511 O O . ALA A 1 449 ? -2.124 -12.134 -10.730 1.00 72.06 449 ALA A O 1
ATOM 3512 N N . ARG A 1 450 ? -1.496 -14.295 -10.634 1.00 75.94 450 ARG A N 1
ATOM 3513 C CA . ARG A 1 450 ? -0.103 -14.021 -10.258 1.00 75.94 450 ARG A CA 1
ATOM 3514 C C . ARG A 1 450 ? 0.645 -13.273 -11.364 1.00 75.94 450 ARG A C 1
ATOM 3516 O O . ARG A 1 450 ? 1.243 -12.236 -11.077 1.00 75.94 450 ARG A O 1
ATOM 3523 N N . ARG A 1 451 ? 0.596 -13.753 -12.612 1.00 78.75 451 ARG A N 1
ATOM 3524 C CA . ARG A 1 451 ? 1.286 -13.128 -13.755 1.00 78.75 451 ARG A CA 1
ATOM 3525 C C . ARG A 1 451 ? 0.723 -11.753 -14.096 1.00 78.75 451 ARG A C 1
ATOM 3527 O O . ARG A 1 451 ? 1.495 -10.845 -14.384 1.00 78.75 451 ARG A O 1
ATOM 3534 N N . GLU A 1 452 ? -0.586 -11.546 -13.952 1.00 77.12 452 GLU A N 1
ATOM 3535 C CA . GLU A 1 452 ? -1.185 -10.210 -14.070 1.00 77.12 452 GLU A CA 1
ATOM 3536 C C . GLU A 1 452 ? -0.645 -9.236 -13.012 1.00 77.12 452 GLU A C 1
ATOM 3538 O O . GLU A 1 452 ? -0.325 -8.085 -13.321 1.00 77.12 452 GLU A O 1
ATOM 3543 N N . SER A 1 453 ? -0.529 -9.682 -11.756 1.00 73.06 453 SER A N 1
ATOM 3544 C CA . SER A 1 453 ? 0.030 -8.860 -10.678 1.00 73.06 453 SER A CA 1
ATOM 3545 C C . SER A 1 453 ? 1.508 -8.540 -10.917 1.00 73.06 453 SER A C 1
ATOM 3547 O O . SER A 1 453 ? 1.914 -7.386 -10.763 1.00 73.06 453 SER A O 1
ATOM 3549 N N . MET A 1 454 ? 2.300 -9.534 -11.333 1.00 77.75 454 MET A N 1
ATOM 3550 C CA . MET A 1 454 ? 3.720 -9.365 -11.661 1.00 77.75 454 MET A CA 1
ATOM 3551 C C . MET A 1 454 ? 3.923 -8.406 -12.834 1.00 77.75 454 MET A C 1
ATOM 3553 O O . MET A 1 454 ? 4.718 -7.474 -12.732 1.00 77.75 454 MET A O 1
ATOM 3557 N N . SER A 1 455 ? 3.140 -8.551 -13.902 1.00 79.88 455 SER A N 1
ATOM 3558 C CA . SER A 1 455 ? 3.160 -7.645 -15.051 1.00 79.88 455 SER A CA 1
ATOM 3559 C C . SER A 1 455 ? 2.893 -6.190 -14.641 1.00 79.88 455 SER A C 1
ATOM 3561 O O . SER A 1 455 ? 3.633 -5.287 -15.038 1.00 79.88 455 SER A O 1
ATOM 3563 N N . ARG A 1 456 ? 1.884 -5.936 -13.791 1.00 73.50 456 ARG A N 1
ATOM 3564 C CA . ARG A 1 456 ? 1.605 -4.578 -13.287 1.00 73.50 456 ARG A CA 1
ATOM 3565 C C . ARG A 1 456 ? 2.769 -4.026 -12.466 1.00 73.50 456 ARG A C 1
ATOM 3567 O O . ARG A 1 456 ? 3.068 -2.839 -12.587 1.00 73.50 456 ARG A O 1
ATOM 3574 N N . ALA A 1 457 ? 3.422 -4.862 -11.658 1.00 73.00 457 ALA A N 1
ATOM 3575 C CA . ALA A 1 457 ? 4.592 -4.466 -10.880 1.00 73.00 457 ALA A CA 1
ATOM 3576 C C . ALA A 1 457 ? 5.787 -4.117 -11.784 1.00 73.00 457 ALA A C 1
ATOM 3578 O O . ALA A 1 457 ? 6.338 -3.025 -11.640 1.00 73.00 457 ALA A O 1
ATOM 3579 N N . ARG A 1 458 ? 6.125 -4.978 -12.759 1.00 83.25 458 ARG A N 1
ATOM 3580 C CA . ARG A 1 458 ? 7.187 -4.722 -13.749 1.00 83.25 458 ARG A CA 1
ATOM 3581 C C . ARG A 1 458 ? 6.906 -3.437 -14.529 1.00 83.25 458 ARG A C 1
ATOM 3583 O O . ARG A 1 458 ? 7.735 -2.538 -14.538 1.00 83.25 458 ARG A O 1
ATOM 3590 N N . ASN A 1 459 ? 5.704 -3.271 -15.079 1.00 83.50 459 ASN A N 1
ATOM 3591 C CA . ASN A 1 459 ? 5.342 -2.050 -15.807 1.00 83.50 459 ASN A CA 1
ATOM 3592 C C . ASN A 1 459 ? 5.417 -0.795 -14.933 1.00 83.50 459 ASN A C 1
ATOM 3594 O O . ASN A 1 459 ? 5.930 0.231 -15.370 1.00 83.50 459 ASN A O 1
ATOM 3598 N N . SER A 1 460 ? 4.923 -0.859 -13.692 1.00 70.12 460 SER A N 1
ATOM 3599 C CA . SER A 1 460 ? 5.007 0.280 -12.776 1.00 70.12 460 SER A CA 1
ATOM 3600 C C . SER A 1 460 ? 6.456 0.656 -12.486 1.00 70.12 460 SER A C 1
ATOM 3602 O O . SER A 1 460 ? 6.759 1.844 -12.407 1.00 70.12 460 SER A O 1
ATOM 3604 N N . LEU A 1 461 ? 7.337 -0.330 -12.315 1.00 72.00 461 LEU A N 1
ATOM 3605 C CA . LEU A 1 461 ? 8.758 -0.097 -12.100 1.00 72.00 461 LEU A CA 1
ATOM 3606 C C . LEU A 1 461 ? 9.376 0.534 -13.356 1.00 72.00 461 LEU A C 1
ATOM 3608 O O . LEU A 1 461 ? 9.840 1.666 -13.291 1.00 72.00 461 LEU A O 1
ATOM 3612 N N . LEU A 1 462 ? 9.226 -0.111 -14.515 1.00 78.25 462 LEU A N 1
ATOM 3613 C CA . LEU A 1 462 ? 9.736 0.357 -15.806 1.00 78.25 462 LEU A CA 1
ATOM 3614 C C . LEU A 1 462 ? 9.350 1.809 -16.109 1.00 78.25 462 LEU A C 1
ATOM 3616 O O . LEU A 1 462 ? 10.222 2.649 -16.317 1.00 78.25 462 LEU A O 1
ATOM 3620 N N . PHE A 1 463 ? 8.052 2.130 -16.099 1.00 75.62 463 PHE A N 1
ATOM 3621 C CA . PHE A 1 463 ? 7.569 3.461 -16.480 1.00 75.62 463 PHE A CA 1
ATOM 3622 C C . PHE A 1 463 ? 7.947 4.560 -15.483 1.00 75.62 463 PHE A C 1
ATOM 3624 O O . PHE A 1 463 ? 7.883 5.739 -15.827 1.00 75.62 463 PHE A O 1
ATOM 3631 N N . THR A 1 464 ? 8.318 4.205 -14.250 1.00 68.69 464 THR A N 1
ATOM 3632 C CA . THR A 1 464 ? 8.740 5.189 -13.243 1.00 68.69 464 THR A CA 1
ATOM 3633 C C . THR A 1 464 ? 10.250 5.382 -13.187 1.00 68.69 464 THR A C 1
ATOM 3635 O O . THR A 1 464 ? 10.695 6.409 -12.682 1.00 68.69 464 THR A O 1
ATOM 3638 N N . THR A 1 465 ? 11.044 4.447 -13.709 1.00 75.25 465 THR A N 1
ATOM 3639 C CA . THR A 1 465 ? 12.512 4.500 -13.611 1.00 75.25 465 THR A CA 1
ATOM 3640 C C . THR A 1 465 ? 13.222 4.651 -14.953 1.00 75.25 465 THR A C 1
ATOM 3642 O O . THR A 1 465 ? 14.379 5.065 -14.969 1.00 75.25 465 THR A O 1
ATOM 3645 N N . LEU A 1 466 ? 12.571 4.332 -16.077 1.00 80.44 466 LEU A N 1
ATOM 3646 C CA . LEU A 1 466 ? 13.174 4.455 -17.403 1.00 80.44 466 LEU A CA 1
ATOM 3647 C C . LEU A 1 466 ? 13.378 5.932 -17.774 1.00 80.44 466 LEU A C 1
ATOM 3649 O O . LEU A 1 466 ? 12.441 6.632 -18.155 1.00 80.44 466 LEU A O 1
ATOM 3653 N N . GLY A 1 467 ? 14.620 6.406 -17.670 1.00 75.12 467 GLY A N 1
ATOM 3654 C CA . GLY A 1 467 ? 15.014 7.749 -18.091 1.00 75.12 467 GLY A CA 1
ATOM 3655 C C . GLY A 1 467 ? 15.419 7.811 -19.572 1.00 75.12 467 GLY A C 1
ATOM 3656 O O . GLY A 1 467 ? 15.669 6.781 -20.208 1.00 75.12 467 GLY A O 1
ATOM 3657 N N . PRO A 1 468 ? 15.569 9.014 -20.155 1.00 75.06 468 PRO A N 1
ATOM 3658 C CA . PRO A 1 468 ? 16.031 9.146 -21.542 1.00 75.06 468 PRO A CA 1
ATOM 3659 C C . PRO A 1 468 ? 17.531 8.883 -21.725 1.00 75.06 468 PRO A C 1
ATOM 3661 O O . PRO A 1 468 ? 17.979 8.744 -22.853 1.00 75.06 468 PRO A O 1
ATOM 3664 N N . ALA A 1 469 ? 18.306 8.816 -20.639 1.00 73.75 469 ALA A N 1
ATOM 3665 C CA . ALA A 1 469 ? 19.735 8.499 -20.679 1.00 73.75 469 ALA A CA 1
ATOM 3666 C C . ALA A 1 469 ? 20.032 6.990 -20.589 1.00 73.75 469 ALA A C 1
ATOM 3668 O O . ALA A 1 469 ? 21.187 6.591 -20.678 1.00 73.75 469 ALA A O 1
ATOM 3669 N N . THR A 1 470 ? 19.020 6.156 -20.333 1.00 81.69 470 THR A N 1
ATOM 3670 C CA . THR A 1 470 ? 19.185 4.710 -20.119 1.00 81.69 470 THR A CA 1
ATOM 3671 C C . THR A 1 470 ? 19.411 3.993 -21.448 1.00 81.69 470 THR A C 1
ATOM 3673 O O . THR A 1 470 ? 18.539 4.051 -22.304 1.00 81.69 470 THR A O 1
ATOM 3676 N N . SER A 1 471 ? 20.524 3.294 -21.641 1.00 80.38 471 SER A N 1
ATOM 3677 C CA . SER A 1 471 ? 20.777 2.518 -22.868 1.00 80.38 471 SER A CA 1
ATOM 3678 C C . SER A 1 471 ? 20.220 1.098 -22.764 1.00 80.38 471 SER A C 1
ATOM 3680 O O . SER A 1 471 ? 19.614 0.594 -23.706 1.00 80.38 471 SER A O 1
ATOM 3682 N N . TRP A 1 472 ? 20.346 0.476 -21.592 1.00 89.62 472 TRP A N 1
ATOM 3683 C CA . TRP A 1 472 ? 19.952 -0.914 -21.362 1.00 89.62 472 TRP A CA 1
ATOM 3684 C C . TRP A 1 472 ? 19.092 -1.055 -20.112 1.00 89.62 472 TRP A C 1
ATOM 3686 O O . TRP A 1 472 ? 19.238 -0.298 -19.152 1.00 89.62 472 TRP A O 1
ATOM 3696 N N . VAL A 1 473 ? 18.208 -2.046 -20.117 1.00 92.44 473 VAL A N 1
ATOM 3697 C CA . VAL A 1 473 ? 17.388 -2.452 -18.979 1.00 92.44 473 VAL A CA 1
ATOM 3698 C C . VAL A 1 473 ? 17.660 -3.926 -18.706 1.00 92.44 473 VAL A C 1
ATOM 3700 O O . VAL A 1 473 ? 17.395 -4.767 -19.561 1.00 92.44 473 VAL A O 1
ATOM 3703 N N . LEU A 1 474 ? 18.176 -4.235 -17.520 1.00 93.69 474 LEU A N 1
ATOM 3704 C CA . LEU A 1 474 ? 18.346 -5.602 -17.039 1.00 93.69 474 LEU A CA 1
ATOM 3705 C C . LEU A 1 474 ? 17.226 -5.913 -16.047 1.00 93.69 474 LEU A C 1
ATOM 3707 O O . LEU A 1 474 ? 17.206 -5.394 -14.934 1.00 93.69 474 LEU A O 1
ATOM 3711 N N . TRP A 1 475 ? 16.295 -6.768 -16.444 1.00 94.94 475 TRP A N 1
ATOM 3712 C CA . TRP A 1 475 ? 15.340 -7.384 -15.534 1.00 94.94 475 TRP A CA 1
ATOM 3713 C C . TRP A 1 475 ? 16.030 -8.531 -14.815 1.00 94.94 475 TRP A C 1
ATOM 3715 O O . TRP A 1 475 ? 16.492 -9.458 -15.469 1.00 94.94 475 TRP A O 1
ATOM 3725 N N . LEU A 1 476 ? 16.123 -8.459 -13.492 1.00 91.38 476 LEU A N 1
ATOM 3726 C CA . LEU A 1 476 ? 16.762 -9.493 -12.684 1.00 91.38 476 LEU A CA 1
ATOM 3727 C C . LEU A 1 476 ? 15.859 -9.801 -11.496 1.00 91.38 476 LEU A C 1
ATOM 3729 O O . LEU A 1 476 ? 15.639 -8.928 -10.655 1.00 91.38 476 LEU A O 1
ATOM 3733 N N . ASP A 1 477 ? 15.307 -11.006 -11.442 1.00 88.38 477 ASP A N 1
ATOM 3734 C CA . ASP A 1 477 ? 14.442 -11.426 -10.346 1.00 88.38 477 ASP A CA 1
ATOM 3735 C C . ASP A 1 477 ? 15.256 -11.630 -9.058 1.00 88.38 477 ASP A C 1
ATOM 3737 O O . ASP A 1 477 ? 16.441 -11.961 -9.072 1.00 88.38 477 ASP A O 1
ATOM 3741 N N . ALA A 1 478 ? 14.617 -11.361 -7.918 1.00 84.12 478 ALA A N 1
ATOM 3742 C CA . ALA A 1 478 ? 15.289 -11.270 -6.621 1.00 84.12 478 ALA A CA 1
ATOM 3743 C C . ALA A 1 478 ? 15.793 -12.608 -6.066 1.00 84.12 478 ALA A C 1
ATOM 3745 O O . ALA A 1 478 ? 16.493 -12.639 -5.059 1.00 84.12 478 ALA A O 1
ATOM 3746 N N . ASP A 1 479 ? 15.368 -13.703 -6.673 1.00 85.31 479 ASP A N 1
ATOM 3747 C CA . ASP A 1 479 ? 15.710 -15.079 -6.344 1.00 85.31 479 ASP A CA 1
ATOM 3748 C C . ASP A 1 479 ? 16.859 -15.613 -7.220 1.00 85.31 479 ASP A C 1
ATOM 3750 O O . ASP A 1 479 ? 17.263 -16.764 -7.057 1.00 85.31 479 ASP A O 1
ATOM 3754 N N . ILE A 1 480 ? 17.451 -14.778 -8.086 1.00 90.31 480 ILE A N 1
ATOM 3755 C CA . ILE A 1 480 ? 18.673 -15.101 -8.835 1.00 90.31 480 ILE A CA 1
ATOM 3756 C C . ILE A 1 480 ? 19.916 -14.800 -7.997 1.00 90.31 480 ILE A C 1
ATOM 3758 O O . ILE A 1 480 ? 20.425 -13.681 -7.935 1.00 90.31 480 ILE A O 1
ATOM 3762 N N . ILE A 1 481 ? 20.417 -15.837 -7.342 1.00 88.06 481 ILE A N 1
ATOM 3763 C CA . ILE A 1 481 ? 21.459 -15.737 -6.317 1.00 88.06 481 ILE A CA 1
ATOM 3764 C C . ILE A 1 481 ? 22.882 -15.917 -6.844 1.00 88.06 481 ILE A C 1
ATOM 3766 O O . ILE A 1 481 ? 23.833 -15.671 -6.111 1.00 88.06 481 ILE A O 1
ATOM 3770 N N . GLU A 1 482 ? 23.053 -16.365 -8.086 1.00 89.88 482 GLU A N 1
ATOM 3771 C CA . GLU A 1 482 ? 24.377 -16.586 -8.669 1.00 89.88 482 GLU A CA 1
ATOM 3772 C C . GLU A 1 482 ? 24.360 -16.251 -10.160 1.00 89.88 482 GLU A C 1
ATOM 3774 O O . GLU A 1 482 ? 23.571 -16.796 -10.938 1.00 89.88 482 GLU A O 1
ATOM 3779 N N . THR A 1 483 ? 25.257 -15.354 -10.561 1.00 90.88 483 THR A N 1
ATOM 3780 C CA . THR A 1 483 ? 25.494 -14.962 -11.954 1.00 90.88 483 THR A CA 1
ATOM 3781 C C . THR A 1 483 ? 26.995 -14.785 -12.188 1.00 90.88 483 THR A C 1
ATOM 3783 O O . THR A 1 483 ? 27.725 -14.498 -11.235 1.00 90.88 483 THR A O 1
ATOM 3786 N N . PRO A 1 484 ? 27.501 -14.929 -13.425 1.00 89.00 484 PRO A N 1
ATOM 3787 C CA . PRO A 1 484 ? 28.871 -14.527 -13.717 1.00 89.00 484 PRO A CA 1
ATOM 3788 C C . PRO A 1 484 ? 29.075 -13.038 -13.409 1.00 89.00 484 PRO A C 1
ATOM 3790 O O . PRO A 1 484 ? 28.218 -12.213 -13.714 1.00 89.00 484 PRO A O 1
ATOM 3793 N N . ALA A 1 485 ? 30.229 -12.668 -12.848 1.00 82.31 485 ALA A N 1
ATOM 3794 C CA . ALA A 1 485 ? 30.528 -11.272 -12.498 1.00 82.31 485 ALA A CA 1
ATOM 3795 C C . ALA A 1 485 ? 30.497 -10.316 -13.709 1.00 82.31 485 ALA A C 1
ATOM 3797 O O . ALA A 1 485 ? 30.327 -9.109 -13.555 1.00 82.31 485 ALA A O 1
ATOM 3798 N N . THR A 1 486 ? 30.662 -10.865 -14.913 1.00 86.44 486 THR A N 1
ATOM 3799 C CA . THR A 1 486 ? 30.613 -10.167 -16.199 1.00 86.44 486 THR A CA 1
ATOM 3800 C C . THR A 1 486 ? 29.230 -10.190 -16.848 1.00 86.44 486 THR A C 1
ATOM 3802 O O . THR A 1 486 ? 29.127 -9.822 -18.010 1.00 86.44 486 THR A O 1
ATOM 3805 N N . LEU A 1 487 ? 28.161 -10.583 -16.135 1.00 90.75 487 LEU A N 1
ATOM 3806 C CA . LEU A 1 487 ? 26.806 -10.752 -16.685 1.00 90.75 487 LEU A CA 1
ATOM 3807 C C . LEU A 1 487 ? 26.385 -9.617 -17.620 1.00 90.75 487 LEU A C 1
ATOM 3809 O O . LEU A 1 487 ? 25.922 -9.860 -18.729 1.00 90.75 487 LEU A O 1
ATOM 3813 N N . ILE A 1 488 ? 26.541 -8.369 -17.177 1.00 87.00 488 ILE A N 1
ATOM 3814 C CA . ILE A 1 488 ? 26.130 -7.210 -17.971 1.00 87.00 488 ILE A CA 1
ATOM 3815 C C . ILE A 1 488 ? 26.962 -7.129 -19.251 1.00 87.00 488 ILE A C 1
ATOM 3817 O O . ILE A 1 488 ? 26.378 -7.021 -20.322 1.00 87.00 488 ILE A O 1
ATOM 3821 N N . GLN A 1 489 ? 28.290 -7.211 -19.145 1.00 86.25 489 GLN A N 1
ATOM 3822 C CA . GLN A 1 489 ? 29.218 -7.134 -20.275 1.00 86.25 489 GLN A CA 1
ATOM 3823 C C . GLN A 1 489 ? 29.016 -8.285 -21.263 1.00 86.25 489 GLN A C 1
ATOM 3825 O O . GLN A 1 489 ? 29.059 -8.076 -22.472 1.00 86.25 489 GLN A O 1
ATOM 3830 N N . ASP A 1 490 ? 28.768 -9.489 -20.755 1.00 90.56 490 ASP A N 1
ATOM 3831 C CA . ASP A 1 490 ? 28.534 -10.671 -21.572 1.00 90.56 490 ASP A CA 1
ATOM 3832 C C . ASP A 1 490 ? 27.233 -10.510 -22.368 1.00 90.56 490 ASP A C 1
ATOM 3834 O O . ASP A 1 490 ? 27.232 -10.693 -23.584 1.00 90.56 490 ASP A O 1
ATOM 3838 N N . LEU A 1 491 ? 26.140 -10.093 -21.713 1.00 92.62 491 LEU A N 1
ATOM 3839 C CA . LEU A 1 491 ? 24.840 -9.909 -22.365 1.00 92.62 491 LEU A CA 1
ATOM 3840 C C . LEU A 1 491 ? 24.821 -8.718 -23.331 1.00 92.62 491 LEU A C 1
ATOM 3842 O O . LEU A 1 491 ? 24.290 -8.846 -24.437 1.00 92.62 491 LEU A O 1
ATOM 3846 N N . THR A 1 492 ? 25.398 -7.569 -22.962 1.00 92.06 492 THR A N 1
ATOM 3847 C CA . THR A 1 492 ? 25.476 -6.413 -23.871 1.00 92.06 492 THR A CA 1
ATOM 3848 C C . THR A 1 492 ? 26.419 -6.679 -25.038 1.00 92.06 492 THR A C 1
ATOM 3850 O O . THR A 1 492 ? 26.108 -6.263 -26.155 1.00 92.06 492 THR A O 1
ATOM 3853 N N . GLY A 1 493 ? 27.485 -7.462 -24.834 1.00 89.94 493 GLY A N 1
ATOM 3854 C CA . GLY A 1 493 ? 28.438 -7.886 -25.864 1.00 89.94 493 GLY A CA 1
ATOM 3855 C C . GLY A 1 493 ? 27.799 -8.591 -27.064 1.00 89.94 493 GLY A C 1
ATOM 3856 O O . GLY A 1 493 ? 28.289 -8.468 -28.186 1.00 89.94 493 GLY A O 1
ATOM 3857 N N . HIS A 1 494 ? 26.661 -9.261 -26.865 1.00 94.75 494 HIS A N 1
ATOM 3858 C CA . HIS A 1 494 ? 25.883 -9.868 -27.949 1.00 94.75 494 HIS A CA 1
ATOM 3859 C C . HIS A 1 494 ? 25.112 -8.857 -28.811 1.00 94.75 494 HIS A C 1
ATOM 3861 O O . HIS A 1 494 ? 24.774 -9.159 -29.954 1.00 94.75 494 HIS A O 1
ATOM 3867 N N . ASN A 1 495 ? 24.839 -7.661 -28.284 1.00 95.06 495 ASN A N 1
ATOM 3868 C CA . ASN A 1 495 ? 24.208 -6.545 -28.989 1.00 95.06 495 ASN A CA 1
ATOM 3869 C C . ASN A 1 495 ? 22.797 -6.826 -29.564 1.00 95.06 495 ASN A C 1
ATOM 3871 O O . ASN A 1 495 ? 22.357 -6.160 -30.506 1.00 95.06 495 ASN A O 1
ATOM 3875 N N . TYR A 1 496 ? 22.051 -7.770 -28.987 1.00 96.69 496 TYR A N 1
ATOM 3876 C CA . TYR A 1 496 ? 20.670 -8.050 -29.396 1.00 96.69 496 TYR A CA 1
ATOM 3877 C C . TYR A 1 496 ? 19.646 -7.130 -28.710 1.00 96.69 496 TYR A C 1
ATOM 3879 O O . TYR A 1 496 ? 19.907 -6.637 -27.612 1.00 96.69 496 TYR A O 1
ATOM 3887 N N . PRO A 1 497 ? 18.470 -6.880 -29.327 1.00 96.19 497 PRO A N 1
ATOM 3888 C CA . PRO A 1 497 ? 17.420 -6.050 -28.728 1.00 96.19 497 PRO A CA 1
ATOM 3889 C C . PRO A 1 497 ? 16.875 -6.611 -27.416 1.00 96.19 497 PRO A C 1
ATOM 3891 O O . PRO A 1 497 ? 16.636 -5.860 -26.474 1.00 96.19 497 PRO A O 1
ATOM 3894 N N . VAL A 1 498 ? 16.685 -7.928 -27.371 1.00 97.75 498 VAL A N 1
ATOM 3895 C CA . VAL A 1 498 ? 16.230 -8.678 -26.202 1.00 97.75 498 VAL A CA 1
ATOM 3896 C C . VAL A 1 498 ? 17.049 -9.962 -26.139 1.00 97.75 498 VAL A C 1
ATOM 3898 O O . VAL A 1 498 ? 17.103 -10.695 -27.130 1.00 97.75 498 VAL A O 1
ATOM 3901 N N . ILE A 1 499 ? 17.682 -10.227 -24.997 1.00 97.88 499 ILE A N 1
ATOM 3902 C CA . ILE A 1 499 ? 18.476 -11.435 -24.766 1.00 97.88 499 ILE A CA 1
ATOM 3903 C C . ILE A 1 499 ? 18.269 -11.985 -23.351 1.00 97.88 499 ILE A C 1
ATOM 3905 O O . ILE A 1 499 ? 18.285 -11.234 -22.374 1.00 97.88 499 ILE A O 1
ATOM 3909 N N . VAL A 1 500 ? 18.070 -13.300 -23.248 1.00 97.50 500 VAL A N 1
ATOM 3910 C CA . VAL A 1 500 ? 17.810 -14.013 -21.987 1.00 97.50 500 VAL A CA 1
ATOM 3911 C C . VAL A 1 500 ? 18.829 -15.155 -21.784 1.00 97.50 500 VAL A C 1
ATOM 3913 O O . VAL A 1 500 ? 18.934 -16.032 -22.645 1.00 97.50 500 VAL A O 1
ATOM 3916 N N . PRO A 1 501 ? 19.632 -15.170 -20.703 1.00 97.12 501 PRO A N 1
ATOM 3917 C CA . PRO A 1 501 ? 20.400 -16.349 -20.299 1.00 97.12 501 PRO A CA 1
ATOM 3918 C C . PRO A 1 501 ? 19.510 -17.488 -19.790 1.00 97.12 501 PRO A C 1
ATOM 3920 O O . PRO A 1 501 ? 18.356 -17.289 -19.414 1.00 97.12 501 PRO A O 1
ATOM 3923 N N . ASN A 1 502 ? 20.055 -18.700 -19.756 1.00 96.12 502 ASN A N 1
ATOM 3924 C CA . ASN A 1 502 ? 19.351 -19.870 -19.253 1.00 96.12 502 ASN A CA 1
ATOM 3925 C C . ASN A 1 502 ? 19.382 -19.926 -17.721 1.00 96.12 502 ASN A C 1
ATOM 3927 O O . ASN A 1 502 ? 20.432 -19.745 -17.102 1.00 96.12 502 ASN A O 1
ATOM 3931 N N . CYS A 1 503 ? 18.235 -20.197 -17.099 1.00 95.25 503 CYS A N 1
ATOM 3932 C CA . CYS A 1 503 ? 18.109 -20.206 -15.644 1.00 95.25 503 CYS A CA 1
ATOM 3933 C C . CYS A 1 503 ? 17.991 -21.631 -15.104 1.00 95.25 503 CYS A C 1
ATOM 3935 O O . CYS A 1 503 ? 17.060 -22.376 -15.433 1.00 95.25 503 CYS A O 1
ATOM 3937 N N . TYR A 1 504 ? 18.947 -21.989 -14.253 1.00 94.62 504 TYR A N 1
ATOM 3938 C CA . TYR A 1 504 ? 19.052 -23.284 -13.595 1.00 94.62 504 TYR A CA 1
ATOM 3939 C C . TYR A 1 504 ? 18.921 -23.121 -12.085 1.00 94.62 504 TYR A C 1
ATOM 3941 O O . TYR A 1 504 ? 18.941 -22.024 -11.543 1.00 94.62 504 TYR A O 1
ATOM 3949 N N . GLN A 1 505 ? 18.797 -24.231 -11.378 1.00 93.62 505 GLN A N 1
ATOM 3950 C CA . GLN A 1 505 ? 18.769 -24.257 -9.925 1.00 93.62 505 GLN A CA 1
ATOM 3951 C C . GLN A 1 505 ? 19.743 -25.321 -9.437 1.00 93.62 505 GLN A C 1
ATOM 3953 O O . GLN A 1 505 ? 19.741 -26.452 -9.932 1.00 93.62 505 GLN A O 1
ATOM 3958 N N . ARG A 1 506 ? 20.588 -24.960 -8.469 1.00 91.12 506 ARG A N 1
ATOM 3959 C CA . ARG A 1 506 ? 21.474 -25.915 -7.795 1.00 91.12 506 ARG A CA 1
ATOM 3960 C C . ARG A 1 506 ? 20.690 -26.638 -6.709 1.00 91.12 506 ARG A C 1
ATOM 3962 O O . ARG A 1 506 ? 20.032 -25.988 -5.908 1.00 91.12 506 ARG A O 1
ATOM 3969 N N . TYR A 1 507 ? 20.780 -27.958 -6.637 1.00 90.62 507 TYR A N 1
ATOM 3970 C CA . TYR A 1 507 ? 20.115 -28.746 -5.601 1.00 90.62 507 TYR A CA 1
ATOM 3971 C C . TYR A 1 507 ? 21.017 -29.886 -5.126 1.00 90.62 507 TYR A C 1
ATOM 3973 O O . TYR A 1 507 ? 21.883 -30.356 -5.862 1.00 90.62 507 TYR A O 1
ATOM 3981 N N . TYR A 1 508 ? 20.835 -30.325 -3.881 1.00 88.62 508 TYR A N 1
ATOM 3982 C CA . TYR A 1 508 ? 21.548 -31.492 -3.369 1.00 88.62 508 TYR A CA 1
ATOM 3983 C C . TYR A 1 508 ? 20.803 -32.760 -3.793 1.00 88.62 508 TYR A C 1
ATOM 3985 O O . TYR A 1 508 ? 19.677 -33.000 -3.347 1.00 88.62 508 TYR A O 1
ATOM 3993 N N . ASN A 1 509 ? 21.412 -33.562 -4.665 1.00 88.88 509 ASN A N 1
ATOM 3994 C CA . ASN A 1 509 ? 20.859 -34.849 -5.062 1.00 88.88 509 ASN A CA 1
ATOM 3995 C C . ASN A 1 509 ? 21.152 -35.874 -3.953 1.00 88.88 509 ASN A C 1
ATOM 3997 O O . ASN A 1 509 ? 22.305 -36.234 -3.715 1.00 88.88 509 ASN A O 1
ATOM 4001 N N . ASN A 1 510 ? 20.106 -36.344 -3.267 1.00 86.56 510 ASN A N 1
ATOM 4002 C CA . ASN A 1 510 ? 20.235 -37.304 -2.164 1.00 86.56 510 ASN A CA 1
ATOM 4003 C C . ASN A 1 510 ? 20.692 -38.698 -2.621 1.00 86.56 510 ASN A C 1
ATOM 4005 O O . ASN A 1 510 ? 21.332 -39.406 -1.840 1.00 86.56 510 ASN A O 1
ATOM 4009 N N . ASP A 1 511 ? 20.397 -39.079 -3.864 1.00 88.88 511 ASP A N 1
ATOM 4010 C CA . ASP A 1 511 ? 20.758 -40.383 -4.421 1.00 88.88 511 ASP A CA 1
ATOM 4011 C C . ASP A 1 511 ? 22.248 -40.416 -4.778 1.00 88.88 511 ASP A C 1
ATOM 4013 O O . ASP A 1 511 ? 22.963 -41.364 -4.451 1.00 88.88 511 ASP A O 1
ATOM 4017 N N . HIS A 1 512 ? 22.736 -39.335 -5.389 1.00 86.56 512 HIS A N 1
ATOM 4018 C CA . HIS A 1 512 ? 24.124 -39.204 -5.837 1.00 86.56 512 HIS A CA 1
ATOM 4019 C C . HIS A 1 512 ? 25.033 -38.537 -4.785 1.00 86.56 512 HIS A C 1
ATOM 4021 O O . HIS A 1 512 ? 26.252 -38.506 -4.943 1.00 86.56 512 HIS A O 1
ATOM 4027 N N . LYS A 1 513 ? 24.453 -38.028 -3.688 1.00 88.19 513 LYS A N 1
ATOM 4028 C CA . LYS A 1 513 ? 25.122 -37.335 -2.569 1.00 88.19 513 LYS A CA 1
ATOM 4029 C C . LYS A 1 513 ? 26.016 -36.164 -2.990 1.00 88.19 513 LYS A C 1
ATOM 4031 O O . LYS A 1 513 ? 27.013 -35.868 -2.327 1.00 88.19 513 LYS A O 1
ATOM 4036 N N . GLN A 1 514 ? 25.645 -35.477 -4.062 1.00 89.12 514 GLN A N 1
ATOM 4037 C CA . GLN A 1 514 ? 26.405 -34.369 -4.634 1.00 89.12 514 GLN A CA 1
ATOM 4038 C C . GLN A 1 514 ? 25.481 -33.214 -5.027 1.00 89.12 514 GLN A C 1
ATOM 4040 O O . GLN A 1 514 ? 24.275 -33.395 -5.206 1.00 89.12 514 GLN A O 1
ATOM 4045 N N . MET A 1 515 ? 26.053 -32.015 -5.144 1.00 86.62 515 MET A N 1
ATOM 4046 C CA . MET A 1 515 ? 25.337 -30.869 -5.700 1.00 86.62 515 MET A CA 1
ATOM 4047 C C . MET A 1 515 ? 25.195 -31.053 -7.208 1.00 86.62 515 MET A C 1
ATOM 4049 O O . MET A 1 515 ? 26.190 -31.206 -7.912 1.00 86.62 515 MET A O 1
ATOM 4053 N N . GLU A 1 516 ? 23.963 -31.002 -7.692 1.00 90.88 516 GLU A N 1
ATOM 4054 C CA . GLU A 1 516 ? 23.624 -31.081 -9.108 1.00 90.88 516 GLU A CA 1
ATOM 4055 C C . GLU A 1 516 ? 22.846 -29.836 -9.532 1.00 90.88 516 GLU A C 1
ATOM 4057 O O . GLU A 1 516 ? 22.451 -29.003 -8.711 1.00 90.88 516 GLU A O 1
ATOM 4062 N N . VAL A 1 517 ? 22.652 -29.686 -10.837 1.00 90.94 517 VAL A N 1
ATOM 4063 C CA . VAL A 1 517 ? 21.897 -28.583 -11.429 1.00 90.94 517 VAL A CA 1
ATOM 4064 C C . VAL A 1 517 ? 20.678 -29.136 -12.149 1.00 90.94 517 VAL A C 1
ATOM 4066 O O . VAL A 1 517 ? 20.736 -30.207 -12.749 1.00 90.94 517 VAL A O 1
ATOM 4069 N N . ARG A 1 518 ? 19.564 -28.410 -12.089 1.00 91.62 518 ARG A N 1
ATOM 4070 C CA . ARG A 1 518 ? 18.340 -28.732 -12.831 1.00 91.62 518 ARG A CA 1
ATOM 4071 C C . ARG A 1 518 ? 17.800 -27.492 -13.543 1.00 91.62 518 ARG A C 1
ATOM 4073 O O . ARG A 1 518 ? 17.997 -26.390 -13.025 1.00 91.62 518 ARG A O 1
ATOM 4080 N N . PRO A 1 519 ? 17.129 -27.646 -14.696 1.00 91.69 519 PRO A N 1
ATOM 4081 C CA . PRO A 1 519 ? 16.462 -26.531 -15.357 1.00 91.69 519 PRO A CA 1
ATOM 4082 C C . PRO A 1 519 ? 15.381 -25.940 -14.446 1.00 91.69 519 PRO A C 1
ATOM 4084 O O . PRO A 1 519 ? 14.679 -26.686 -13.759 1.00 91.69 519 PRO A O 1
ATOM 4087 N N . TYR A 1 520 ? 15.262 -24.610 -14.440 1.00 90.62 520 TYR A N 1
ATOM 4088 C CA . TYR A 1 520 ? 14.305 -23.895 -13.593 1.00 90.62 520 TYR A CA 1
ATOM 4089 C C . TYR A 1 520 ? 13.288 -23.088 -14.408 1.00 90.62 520 TYR A C 1
ATOM 4091 O O . TYR A 1 520 ? 12.082 -23.243 -14.218 1.00 90.62 520 TYR A O 1
ATOM 4099 N N . ASP A 1 521 ? 13.753 -22.234 -15.324 1.00 89.94 521 ASP A N 1
ATOM 4100 C CA . ASP A 1 521 ? 12.863 -21.355 -16.088 1.00 89.94 521 ASP A CA 1
ATOM 4101 C C . ASP A 1 521 ? 12.423 -21.976 -17.416 1.00 89.94 521 ASP A C 1
ATOM 4103 O O . ASP A 1 521 ? 13.201 -22.097 -18.360 1.00 89.94 521 ASP A O 1
ATOM 4107 N N . PHE A 1 522 ? 11.138 -22.311 -17.508 1.00 91.50 522 PHE A N 1
ATOM 4108 C CA . PHE A 1 522 ? 10.522 -22.870 -18.713 1.00 91.50 522 PHE A CA 1
ATOM 4109 C C . PHE A 1 522 ? 9.824 -21.824 -19.595 1.00 91.50 522 PHE A C 1
ATOM 4111 O O . PHE A 1 522 ? 9.212 -22.189 -20.592 1.00 91.50 522 PHE A O 1
ATOM 4118 N N . ASN A 1 523 ? 9.902 -20.531 -19.263 1.00 92.50 523 ASN A N 1
ATOM 4119 C CA . ASN A 1 523 ? 9.210 -19.467 -20.010 1.00 92.50 523 ASN A CA 1
ATOM 4120 C C . ASN A 1 523 ? 10.000 -18.961 -21.227 1.00 92.50 523 ASN A C 1
ATOM 4122 O O . ASN A 1 523 ? 9.517 -18.113 -21.973 1.00 92.50 523 ASN A O 1
ATOM 4126 N N . SER A 1 524 ? 11.215 -19.474 -21.423 1.00 94.94 524 SER A N 1
ATOM 4127 C CA . SER A 1 524 ? 12.059 -19.166 -22.575 1.00 94.94 524 SER A CA 1
ATOM 4128 C C . SER A 1 524 ? 11.976 -20.296 -23.597 1.00 94.94 524 SER A C 1
ATOM 4130 O O . SER A 1 524 ? 12.438 -21.411 -23.334 1.00 94.94 524 SER A O 1
ATOM 4132 N N . TRP A 1 525 ? 11.370 -20.035 -24.754 1.00 95.56 525 TRP A N 1
ATOM 4133 C CA . TRP A 1 525 ? 11.028 -21.085 -25.716 1.00 95.56 525 TRP A CA 1
ATOM 4134 C C . TRP A 1 525 ? 10.914 -20.600 -27.164 1.00 95.56 525 TRP A C 1
ATOM 4136 O O . TRP A 1 525 ? 10.697 -19.417 -27.439 1.00 95.56 525 TRP A O 1
ATOM 4146 N N . VAL A 1 526 ? 11.036 -21.552 -28.090 1.00 95.44 526 VAL A N 1
ATOM 4147 C CA . VAL A 1 526 ? 10.681 -21.409 -29.511 1.00 95.44 526 VAL A CA 1
ATOM 4148 C C . VAL A 1 526 ? 9.281 -21.972 -29.718 1.00 95.44 526 VAL A C 1
ATOM 4150 O O . VAL A 1 526 ? 8.960 -23.050 -29.200 1.00 95.44 526 VAL A O 1
ATOM 4153 N N . ASP A 1 527 ? 8.440 -21.227 -30.432 1.00 92.50 527 ASP A N 1
ATOM 4154 C CA . ASP A 1 527 ? 7.040 -21.590 -30.634 1.00 92.50 527 ASP A CA 1
ATOM 4155 C C . ASP A 1 527 ? 6.906 -22.861 -31.486 1.00 92.50 527 ASP A C 1
ATOM 4157 O O . ASP A 1 527 ? 7.833 -23.280 -32.183 1.00 92.50 527 ASP A O 1
ATOM 4161 N N . SER A 1 528 ? 5.733 -23.485 -31.435 1.00 92.12 528 SER A N 1
ATOM 4162 C CA . SER A 1 528 ? 5.437 -24.689 -32.211 1.00 92.12 528 SER A CA 1
ATOM 4163 C C . SER A 1 528 ? 4.152 -24.516 -33.015 1.00 92.12 528 SER A C 1
ATOM 4165 O O . SER A 1 528 ? 3.243 -23.779 -32.625 1.00 92.12 528 SER A O 1
ATOM 4167 N N . SER A 1 529 ? 4.028 -25.249 -34.123 1.00 90.62 529 SER A N 1
ATOM 4168 C CA . SER A 1 529 ? 2.783 -25.301 -34.901 1.00 90.62 529 SER A CA 1
ATOM 4169 C C . SER A 1 529 ? 1.592 -25.775 -34.064 1.00 90.62 529 SER A C 1
ATOM 4171 O O . SER A 1 529 ? 0.458 -25.355 -34.294 1.00 90.62 529 SER A O 1
ATOM 4173 N N . ASN A 1 530 ? 1.843 -26.638 -33.077 1.00 88.69 530 ASN A N 1
ATOM 4174 C CA . ASN A 1 530 ? 0.813 -27.179 -32.197 1.00 88.69 530 ASN A CA 1
ATOM 4175 C C . ASN A 1 530 ? 0.316 -26.114 -31.220 1.00 88.69 530 ASN A C 1
ATOM 4177 O O . ASN A 1 530 ? -0.892 -25.966 -31.056 1.00 88.69 530 ASN A O 1
ATOM 4181 N N . ALA A 1 531 ? 1.225 -25.342 -30.620 1.00 87.81 531 ALA A N 1
ATOM 4182 C CA . ALA A 1 531 ? 0.875 -24.228 -29.746 1.00 87.81 531 ALA A CA 1
ATOM 4183 C C . ALA A 1 531 ? 0.097 -23.143 -30.505 1.00 87.81 531 ALA A C 1
ATOM 4185 O O . ALA A 1 531 ? -0.875 -22.610 -29.976 1.00 87.81 531 ALA A O 1
ATOM 4186 N N . GLN A 1 532 ? 0.471 -22.868 -31.759 1.00 88.19 532 GLN A N 1
ATOM 4187 C CA . GLN A 1 532 ? -0.251 -21.932 -32.627 1.00 88.19 532 GLN A CA 1
ATOM 4188 C C . GLN A 1 532 ? -1.665 -22.426 -32.946 1.00 88.19 532 GLN A C 1
ATOM 4190 O O . GLN A 1 532 ? -2.623 -21.687 -32.746 1.00 88.19 532 GLN A O 1
ATOM 4195 N N . SER A 1 533 ? -1.807 -23.694 -33.345 1.00 88.81 533 SER A N 1
ATOM 4196 C CA . SER A 1 533 ? -3.118 -24.300 -33.625 1.00 88.81 533 SER A CA 1
ATOM 4197 C C . SER A 1 533 ? -4.013 -24.331 -32.381 1.00 88.81 533 SER A C 1
ATOM 4199 O O . SER A 1 533 ? -5.218 -24.100 -32.462 1.00 88.81 533 SER A O 1
ATOM 4201 N N . LEU A 1 534 ? -3.424 -24.596 -31.210 1.00 87.06 534 LEU A N 1
ATOM 4202 C CA . LEU A 1 534 ? -4.138 -24.574 -29.939 1.00 87.06 534 LEU A CA 1
ATOM 4203 C C . LEU A 1 534 ? -4.606 -23.153 -29.609 1.00 87.06 534 LEU A C 1
ATOM 4205 O O . LEU A 1 534 ? -5.787 -22.964 -29.337 1.00 87.06 534 LEU A O 1
ATOM 4209 N N . ALA A 1 535 ? -3.727 -22.157 -29.728 1.00 86.31 535 ALA A N 1
ATOM 4210 C CA . ALA A 1 535 ? -4.064 -20.751 -29.522 1.00 86.31 535 ALA A CA 1
ATOM 4211 C C . ALA A 1 535 ? -5.183 -20.266 -30.466 1.00 86.31 535 ALA A C 1
ATOM 4213 O O . ALA A 1 535 ? -6.084 -19.564 -30.027 1.00 86.31 535 ALA A O 1
ATOM 4214 N N . GLU A 1 536 ? -5.193 -20.693 -31.733 1.00 88.06 536 GLU A N 1
ATOM 4215 C CA . GLU A 1 536 ? -6.270 -20.370 -32.686 1.00 88.06 536 GLU A CA 1
ATOM 4216 C C . GLU A 1 536 ? -7.640 -20.929 -32.272 1.00 88.06 536 GLU A C 1
ATOM 4218 O O . GLU A 1 536 ? -8.674 -20.350 -32.608 1.00 88.06 536 GLU A O 1
ATOM 4223 N N . SER A 1 537 ? -7.658 -22.043 -31.534 1.00 86.75 537 SER A N 1
ATOM 4224 C CA . SER A 1 537 ? -8.886 -22.664 -31.024 1.00 86.75 537 SER A CA 1
ATOM 4225 C C . SER A 1 537 ? -9.376 -22.086 -29.688 1.00 86.75 537 SER A C 1
ATOM 4227 O O . SER A 1 537 ? -10.477 -22.421 -29.248 1.00 86.75 537 SER A O 1
ATOM 4229 N N . MET A 1 538 ? -8.577 -21.227 -29.047 1.00 85.31 538 MET A N 1
ATOM 4230 C CA . MET A 1 538 ? -8.838 -20.678 -27.715 1.00 85.31 538 MET A CA 1
ATOM 4231 C C . MET A 1 538 ? -9.680 -19.398 -27.752 1.00 85.31 538 MET A C 1
ATOM 4233 O O . MET A 1 538 ? -9.662 -18.613 -28.703 1.00 85.31 538 MET A O 1
ATOM 4237 N N . GLY A 1 539 ? -10.412 -19.154 -26.665 1.00 84.12 539 GLY A N 1
ATOM 4238 C CA . GLY A 1 539 ? -11.152 -17.908 -26.467 1.00 84.12 539 GLY A CA 1
ATOM 4239 C C . GLY A 1 539 ? -10.222 -16.688 -26.326 1.00 84.12 539 GLY A C 1
ATOM 4240 O O . GLY A 1 539 ? -9.076 -16.823 -25.895 1.00 84.12 539 GLY A O 1
ATOM 4241 N N . PRO A 1 540 ? -10.700 -15.462 -26.615 1.00 79.00 540 PRO A N 1
ATOM 4242 C CA . PRO A 1 540 ? -9.864 -14.254 -26.612 1.00 79.00 540 PRO A CA 1
ATOM 4243 C C . PRO A 1 540 ? -9.251 -13.913 -25.242 1.00 79.00 540 PRO A C 1
ATOM 4245 O O . PRO A 1 540 ? -8.226 -13.237 -25.185 1.00 79.00 540 PRO A O 1
ATOM 4248 N N . ASP A 1 541 ? -9.856 -14.386 -24.147 1.00 80.19 541 ASP A N 1
ATOM 4249 C CA . ASP A 1 541 ? -9.403 -14.134 -22.772 1.00 80.19 541 ASP A CA 1
ATOM 4250 C C . ASP A 1 541 ? -8.611 -15.305 -22.148 1.00 80.19 541 ASP A C 1
ATOM 4252 O O . ASP A 1 541 ? -8.220 -15.257 -20.968 1.00 80.19 541 ASP A O 1
ATOM 4256 N N . GLU A 1 542 ? -8.402 -16.374 -22.918 1.00 82.62 542 GLU A N 1
ATOM 4257 C CA . GLU A 1 542 ? -7.682 -17.572 -22.492 1.00 82.62 542 GLU A CA 1
ATOM 4258 C C . GLU A 1 542 ? -6.174 -17.412 -22.708 1.00 82.62 542 GLU A C 1
ATOM 4260 O O . GLU A 1 542 ? -5.726 -16.709 -23.615 1.00 82.62 542 GLU A O 1
ATOM 4265 N N . ILE A 1 543 ? -5.386 -18.044 -21.837 1.00 84.44 543 ILE A N 1
ATOM 4266 C CA . ILE A 1 543 ? -3.929 -17.895 -21.787 1.00 84.44 543 ILE A CA 1
ATOM 4267 C C . ILE A 1 543 ? -3.290 -19.273 -21.910 1.00 84.44 543 ILE A C 1
ATOM 4269 O O . ILE A 1 543 ? -3.674 -20.196 -21.192 1.00 84.44 543 ILE A O 1
ATOM 4273 N N . LEU A 1 544 ? -2.290 -19.379 -22.778 1.00 83.69 544 LEU A N 1
ATOM 4274 C CA . LEU A 1 544 ? -1.426 -20.540 -22.895 1.00 83.69 544 LEU A CA 1
ATOM 4275 C C . LEU A 1 544 ? -0.282 -20.416 -21.882 1.00 83.69 544 LEU A C 1
ATOM 4277 O O . LEU A 1 544 ? 0.424 -19.409 -21.870 1.00 83.69 544 LEU A O 1
ATOM 4281 N N . LEU A 1 545 ? -0.108 -21.425 -21.032 1.00 78.19 545 LEU A N 1
ATOM 4282 C CA . LEU A 1 545 ? 0.961 -21.469 -20.035 1.00 78.19 545 LEU A CA 1
ATOM 4283 C C . LEU A 1 545 ? 1.786 -22.739 -20.214 1.00 78.19 545 LEU A C 1
ATOM 4285 O O . LEU A 1 545 ? 1.230 -23.828 -20.339 1.00 78.19 545 LEU A O 1
ATOM 4289 N N . GLU A 1 546 ? 3.106 -22.591 -20.165 1.00 74.00 546 GLU A N 1
ATOM 4290 C CA . GLU A 1 546 ? 4.036 -23.717 -20.214 1.00 74.00 546 GLU A CA 1
ATOM 4291 C C . GLU A 1 546 ? 4.136 -24.455 -18.870 1.00 74.00 546 GLU A C 1
ATOM 4293 O O . GLU A 1 546 ? 3.940 -23.875 -17.797 1.00 74.00 546 GLU A O 1
ATOM 4298 N N . GLY A 1 547 ? 4.471 -25.749 -18.932 1.00 64.75 547 GLY A N 1
ATOM 4299 C CA . GLY A 1 547 ? 4.763 -26.580 -17.755 1.00 64.75 547 GLY A CA 1
ATOM 4300 C C . GLY A 1 547 ? 3.584 -27.375 -17.179 1.00 64.75 547 GLY A C 1
ATOM 4301 O O . GLY A 1 547 ? 3.751 -28.040 -16.157 1.00 64.75 547 GLY A O 1
ATOM 4302 N N . TYR A 1 548 ? 2.412 -27.358 -17.823 1.00 64.69 548 TYR A N 1
ATOM 4303 C CA . TYR A 1 548 ? 1.244 -28.143 -17.405 1.00 64.69 548 TYR A CA 1
ATOM 4304 C C . TYR A 1 548 ? 1.041 -29.369 -18.294 1.00 64.69 548 TYR A C 1
ATOM 4306 O O . TYR A 1 548 ? 0.866 -29.245 -19.502 1.00 64.69 548 TYR A O 1
ATOM 4314 N N . ALA A 1 549 ? 0.994 -30.558 -17.685 1.00 61.25 549 ALA A N 1
ATOM 4315 C CA . ALA A 1 549 ? 0.799 -31.824 -18.402 1.00 61.25 549 ALA A CA 1
ATOM 4316 C C . ALA A 1 549 ? -0.527 -31.888 -19.188 1.00 61.25 549 ALA A C 1
ATOM 4318 O O . ALA A 1 549 ? -0.640 -32.628 -20.160 1.00 61.25 549 ALA A O 1
ATOM 4319 N N . GLU A 1 550 ? -1.517 -31.100 -18.771 1.00 62.72 550 GLU A N 1
ATOM 4320 C CA . GLU A 1 550 ? -2.851 -31.017 -19.375 1.00 62.72 550 GLU A CA 1
ATOM 4321 C C . GLU A 1 550 ? -2.876 -30.176 -20.668 1.00 62.72 550 GLU A C 1
ATOM 4323 O O . GLU A 1 550 ? -3.844 -30.251 -21.423 1.00 62.72 550 GLU A O 1
ATOM 4328 N N . LEU A 1 551 ? -1.814 -29.407 -20.954 1.00 70.69 551 LEU A N 1
ATOM 4329 C CA . LEU A 1 551 ? -1.679 -28.542 -22.132 1.00 70.69 551 LEU A CA 1
ATOM 4330 C C . LEU A 1 551 ? -0.335 -28.807 -22.834 1.00 70.69 551 LEU A C 1
ATOM 4332 O O . LEU A 1 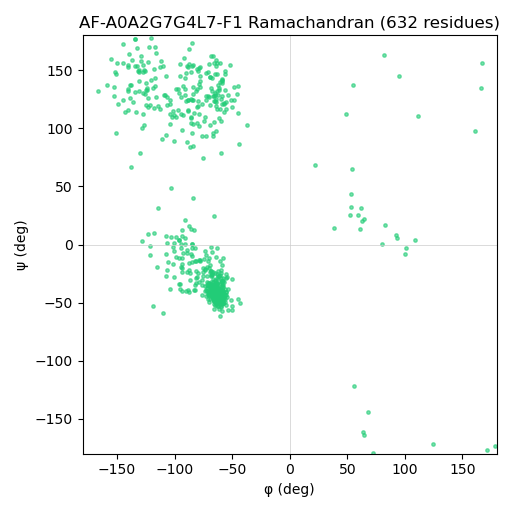551 ? 0.615 -28.043 -22.658 1.00 70.69 551 LEU A O 1
ATOM 4336 N N . PRO A 1 552 ? -0.210 -29.883 -23.632 1.00 75.12 552 PRO A N 1
ATOM 4337 C CA . PRO A 1 552 ? 1.023 -30.174 -24.352 1.00 75.12 552 PRO A CA 1
ATOM 4338 C C . PRO A 1 552 ? 1.197 -29.190 -25.519 1.00 75.12 552 PRO A C 1
ATOM 4340 O O . PRO A 1 552 ? 0.696 -29.394 -26.624 1.00 75.12 552 PRO A O 1
ATOM 4343 N N . THR A 1 553 ? 1.917 -28.101 -25.266 1.00 80.31 553 THR A N 1
ATOM 4344 C CA . THR A 1 553 ? 2.201 -27.036 -26.241 1.00 80.31 553 THR A CA 1
ATOM 4345 C C . THR A 1 553 ? 3.266 -27.444 -27.265 1.00 80.31 553 THR A C 1
ATOM 4347 O O . THR A 1 553 ? 3.347 -26.855 -28.340 1.00 80.31 553 THR A O 1
ATOM 4350 N N . TYR A 1 554 ? 4.090 -28.454 -26.956 1.00 86.50 554 TYR A N 1
ATOM 4351 C CA . TYR A 1 554 ? 5.237 -28.898 -27.765 1.00 86.50 554 TYR A CA 1
ATOM 4352 C C . TYR A 1 554 ? 6.214 -27.774 -28.137 1.00 86.50 554 TYR A C 1
ATOM 4354 O O . TYR A 1 554 ? 6.906 -27.855 -29.154 1.00 86.50 554 TYR A O 1
ATOM 4362 N N . ARG A 1 555 ? 6.269 -26.705 -27.338 1.00 91.88 555 ARG A N 1
ATOM 4363 C CA . ARG A 1 555 ? 7.259 -25.651 -27.532 1.00 91.88 555 ARG A CA 1
ATOM 4364 C C . ARG A 1 555 ? 8.648 -26.160 -27.191 1.00 91.88 555 ARG A C 1
ATOM 4366 O O . ARG A 1 555 ? 8.830 -26.957 -26.270 1.00 91.88 555 ARG A O 1
ATOM 4373 N N . THR A 1 556 ? 9.641 -25.690 -27.937 1.00 93.12 556 THR A N 1
ATOM 4374 C CA . THR A 1 556 ? 11.028 -26.064 -27.657 1.00 93.12 556 THR A CA 1
ATOM 4375 C C . THR A 1 556 ? 11.531 -25.195 -26.516 1.00 93.12 556 THR A C 1
ATOM 4377 O O . THR A 1 556 ? 11.800 -24.012 -26.715 1.00 93.12 556 THR A O 1
ATOM 4380 N N . LEU A 1 557 ? 11.632 -25.768 -25.319 1.00 93.94 557 LEU A N 1
ATOM 4381 C CA . LEU A 1 557 ? 12.056 -25.044 -24.123 1.00 93.94 557 LEU A CA 1
ATOM 4382 C C . LEU A 1 557 ? 13.581 -24.900 -24.109 1.00 93.94 557 LEU A C 1
ATOM 4384 O O . LEU A 1 557 ? 14.302 -25.900 -24.113 1.00 93.94 557 LEU A O 1
ATOM 4388 N N . MET A 1 558 ? 14.076 -23.663 -24.026 1.00 95.44 558 MET A N 1
ATOM 4389 C CA . MET A 1 558 ? 15.514 -23.369 -23.984 1.00 95.44 558 MET A CA 1
ATOM 4390 C C . MET A 1 558 ? 16.212 -24.073 -22.815 1.00 95.44 558 MET A C 1
ATOM 4392 O O . MET A 1 558 ? 17.356 -24.505 -22.946 1.00 95.44 558 MET A O 1
ATOM 4396 N N . ALA A 1 559 ? 15.497 -24.258 -21.704 1.00 91.81 559 ALA A N 1
ATOM 4397 C CA . ALA A 1 559 ? 15.975 -24.953 -20.516 1.00 91.81 559 ALA A CA 1
ATOM 4398 C C . ALA A 1 559 ? 16.501 -26.372 -20.793 1.00 91.81 559 ALA A C 1
ATOM 4400 O O . ALA A 1 559 ? 17.376 -26.840 -20.079 1.00 91.81 559 ALA A O 1
ATOM 4401 N N . TYR A 1 560 ? 16.009 -27.051 -21.835 1.00 92.56 560 TYR A N 1
ATOM 4402 C CA . TYR A 1 560 ? 16.460 -28.398 -22.210 1.00 92.56 560 TYR A CA 1
ATOM 4403 C C . TYR A 1 560 ? 17.434 -28.420 -23.389 1.00 92.56 560 TYR A C 1
ATOM 4405 O O . TYR A 1 560 ? 17.907 -29.488 -23.767 1.00 92.56 560 TYR A O 1
ATOM 4413 N N . LEU A 1 561 ? 17.737 -27.265 -23.983 1.00 92.44 561 LEU A N 1
ATOM 4414 C CA . LEU A 1 561 ? 18.669 -27.182 -25.105 1.00 92.44 561 LEU A CA 1
ATOM 4415 C C . LEU A 1 561 ? 20.127 -27.091 -24.659 1.00 92.44 561 LEU A C 1
ATOM 4417 O O . LEU A 1 561 ? 21.006 -27.262 -25.502 1.00 92.44 561 LEU A O 1
ATOM 4421 N N . ALA A 1 562 ? 20.383 -26.793 -23.383 1.00 89.81 562 ALA A N 1
ATOM 4422 C CA . ALA A 1 562 ? 21.720 -26.547 -22.865 1.00 89.81 562 ALA A CA 1
ATOM 4423 C C . ALA A 1 562 ? 22.643 -27.764 -23.014 1.00 89.81 562 ALA A C 1
ATOM 4425 O O . ALA A 1 562 ? 22.265 -28.884 -22.669 1.00 89.81 562 ALA A O 1
ATOM 4426 N N . ASP A 1 563 ? 23.869 -27.526 -23.472 1.00 89.50 563 ASP A N 1
ATOM 4427 C CA . ASP A 1 563 ? 24.949 -28.502 -23.377 1.00 89.50 563 ASP A CA 1
ATOM 4428 C C . ASP A 1 563 ? 25.623 -28.351 -22.008 1.00 89.50 563 ASP A C 1
ATOM 4430 O O . ASP A 1 563 ? 26.351 -27.390 -21.751 1.00 89.50 563 ASP A O 1
ATOM 4434 N N . THR A 1 564 ? 25.343 -29.284 -21.100 1.00 82.81 564 THR A N 1
ATOM 4435 C CA . THR A 1 564 ? 25.920 -29.280 -19.750 1.00 82.81 564 THR A CA 1
ATOM 4436 C C . THR A 1 564 ? 27.319 -29.894 -19.687 1.00 82.81 564 THR A C 1
ATOM 4438 O O . THR A 1 564 ? 27.995 -29.731 -18.674 1.00 82.81 564 THR A O 1
ATOM 4441 N N . GLU A 1 565 ? 27.760 -30.607 -20.728 1.00 84.56 565 GLU A N 1
ATOM 4442 C CA . GLU A 1 565 ? 29.071 -31.268 -20.761 1.00 84.56 565 GLU A CA 1
ATOM 4443 C C . GLU A 1 565 ? 30.149 -30.352 -21.345 1.00 84.56 565 GLU A C 1
ATOM 4445 O O . GLU A 1 565 ? 31.279 -30.321 -20.857 1.00 84.56 565 GLU A O 1
ATOM 4450 N N . SER A 1 566 ? 29.812 -29.595 -22.388 1.00 89.88 566 SER A N 1
ATOM 4451 C CA . SER A 1 566 ? 30.708 -28.649 -23.062 1.00 89.88 566 SER A CA 1
ATOM 4452 C C . SER A 1 566 ? 29.974 -27.345 -23.394 1.00 89.88 566 SER A C 1
ATOM 4454 O O . SER A 1 566 ? 29.773 -27.026 -24.569 1.00 89.88 566 SER A O 1
ATOM 4456 N N . PRO A 1 567 ? 29.576 -26.562 -22.371 1.00 90.25 567 PRO A N 1
ATOM 4457 C CA . PRO A 1 567 ? 28.782 -25.361 -22.578 1.00 90.25 567 PRO A CA 1
ATOM 4458 C C . PRO A 1 567 ? 29.539 -24.345 -23.428 1.00 90.25 567 PRO A C 1
ATOM 4460 O O . PRO A 1 567 ? 30.702 -24.030 -23.161 1.00 90.25 567 PRO A O 1
ATOM 4463 N N . ASN A 1 568 ? 28.861 -23.788 -24.433 1.00 93.44 568 ASN A N 1
ATOM 4464 C CA . ASN A 1 568 ? 29.343 -22.646 -25.198 1.00 93.44 568 ASN A CA 1
ATOM 4465 C C . ASN A 1 568 ? 28.529 -21.400 -24.815 1.00 93.44 568 ASN A C 1
ATOM 4467 O O . ASN A 1 568 ? 27.499 -21.144 -25.441 1.00 93.44 568 ASN A O 1
ATOM 4471 N N . PRO A 1 569 ? 28.993 -20.565 -23.864 1.00 90.88 569 PRO A N 1
ATOM 4472 C CA . PRO A 1 569 ? 28.218 -19.433 -23.345 1.00 90.88 569 PRO A CA 1
ATOM 4473 C C . PRO A 1 569 ? 27.839 -18.386 -24.399 1.00 90.88 569 PRO A C 1
ATOM 4475 O O . PRO A 1 569 ? 26.994 -17.536 -24.144 1.00 90.88 569 PRO A O 1
ATOM 4478 N N . ARG A 1 570 ? 28.462 -18.432 -25.586 1.00 93.06 570 ARG A N 1
ATOM 4479 C CA . ARG A 1 570 ? 28.158 -17.546 -26.715 1.00 93.06 570 ARG A CA 1
ATOM 4480 C C . ARG A 1 570 ? 27.167 -18.141 -27.712 1.00 93.06 570 ARG A C 1
ATOM 4482 O O . ARG A 1 570 ? 26.855 -17.473 -28.696 1.00 93.06 570 ARG A O 1
ATOM 4489 N N . ARG A 1 571 ? 26.712 -19.385 -27.525 1.00 96.25 571 ARG A N 1
ATOM 4490 C CA . ARG A 1 571 ? 25.690 -19.996 -28.379 1.00 96.25 571 ARG A CA 1
ATOM 4491 C C . ARG A 1 571 ? 24.393 -19.216 -28.207 1.00 96.25 571 ARG A C 1
ATOM 4493 O O . ARG A 1 571 ? 23.946 -19.005 -27.087 1.00 96.25 571 ARG A O 1
ATOM 4500 N N . VAL A 1 572 ? 23.805 -18.802 -29.325 1.00 96.50 572 VAL A N 1
ATOM 4501 C CA . VAL A 1 572 ? 22.578 -18.002 -29.365 1.00 96.50 572 VAL A CA 1
ATOM 4502 C C . VAL A 1 572 ? 21.514 -18.770 -30.130 1.00 96.50 572 VAL A C 1
ATOM 4504 O O . VAL A 1 572 ? 21.812 -19.392 -31.150 1.00 96.50 572 VAL A O 1
ATOM 4507 N N . ILE A 1 573 ? 20.274 -18.684 -29.665 1.00 96.69 573 ILE A N 1
ATOM 4508 C CA . ILE A 1 573 ? 19.089 -19.143 -30.390 1.00 96.69 573 ILE A CA 1
ATOM 4509 C C . ILE A 1 573 ? 18.061 -18.014 -30.458 1.00 96.69 573 ILE A C 1
ATOM 4511 O O . ILE A 1 573 ? 17.990 -17.185 -29.553 1.00 96.69 573 ILE A O 1
ATOM 4515 N N . GLU A 1 574 ? 17.272 -17.959 -31.526 1.00 97.38 574 GLU A N 1
ATOM 4516 C CA . GLU A 1 574 ? 16.110 -17.067 -31.580 1.00 97.38 574 GLU A CA 1
ATOM 4517 C C . GLU A 1 574 ? 14.961 -17.684 -30.773 1.00 97.38 574 GLU A C 1
ATOM 4519 O O . GLU A 1 574 ? 14.771 -18.897 -30.805 1.00 97.38 574 GLU A O 1
ATOM 4524 N N . LEU A 1 575 ? 14.212 -16.856 -30.045 1.00 97.38 575 LEU A N 1
ATOM 4525 C CA . LEU A 1 575 ? 13.103 -17.266 -29.186 1.00 97.38 575 LEU A CA 1
ATOM 4526 C C . LEU A 1 575 ? 11.804 -16.554 -29.573 1.00 97.38 575 LEU A C 1
ATOM 4528 O O . LEU A 1 575 ? 11.805 -15.467 -30.156 1.00 97.38 575 LEU A O 1
ATOM 4532 N N . ASP A 1 576 ? 10.673 -17.150 -29.210 1.00 95.50 576 ASP A N 1
ATOM 4533 C CA . ASP A 1 576 ? 9.334 -16.563 -29.343 1.00 95.50 576 ASP A CA 1
ATOM 4534 C C . ASP A 1 576 ? 8.739 -16.140 -27.993 1.00 95.50 576 ASP A C 1
ATOM 4536 O O . ASP A 1 576 ? 7.958 -15.186 -27.947 1.00 95.50 576 ASP A O 1
ATOM 4540 N N . GLY A 1 577 ? 9.155 -16.798 -26.908 1.00 94.38 577 GLY A N 1
ATOM 4541 C CA . GLY A 1 577 ? 8.869 -16.432 -25.522 1.00 94.38 577 GLY A CA 1
ATOM 4542 C C . GLY A 1 577 ? 10.155 -16.294 -24.710 1.00 94.38 577 GLY A C 1
ATOM 4543 O O . GLY A 1 577 ? 11.148 -16.965 -24.994 1.00 94.38 577 GLY A O 1
ATOM 4544 N N . VAL A 1 578 ? 10.141 -15.410 -23.712 1.00 95.75 578 VAL A N 1
ATOM 4545 C CA . VAL A 1 578 ? 11.251 -15.218 -22.764 1.00 95.75 578 VAL A CA 1
ATOM 4546 C C . VAL A 1 578 ? 10.726 -15.228 -21.345 1.00 95.75 578 VAL A C 1
ATOM 4548 O O . VAL A 1 578 ? 9.617 -14.756 -21.098 1.00 95.75 578 VAL A O 1
ATOM 4551 N N . GLY A 1 579 ? 11.551 -15.709 -20.422 1.00 92.00 579 GLY A N 1
ATOM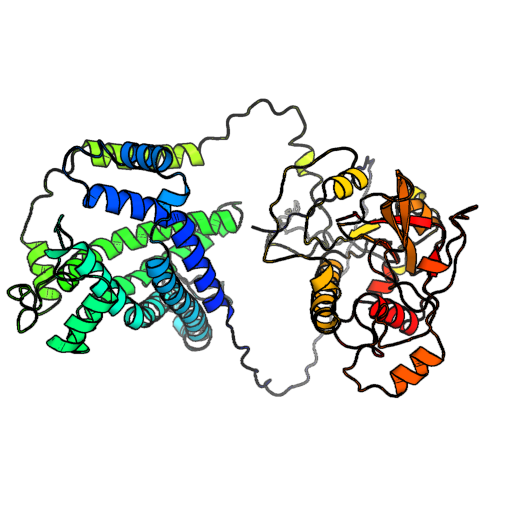 4552 C CA . GLY A 1 579 ? 11.330 -15.540 -18.994 1.00 92.00 579 GLY A CA 1
ATOM 4553 C C . GLY A 1 579 ? 11.858 -14.216 -18.448 1.00 92.00 579 GLY A C 1
ATOM 4554 O O . GLY A 1 579 ? 12.492 -13.421 -19.144 1.00 92.00 579 GLY A O 1
ATOM 4555 N N . GLY A 1 580 ? 11.548 -13.969 -17.175 1.00 87.69 580 GLY A N 1
ATOM 4556 C CA . GLY A 1 580 ? 11.898 -12.740 -16.456 1.00 87.69 580 GLY A CA 1
ATOM 4557 C C . GLY A 1 580 ? 13.019 -12.882 -15.428 1.00 87.69 580 GLY A C 1
ATOM 4558 O O . GLY A 1 580 ? 13.328 -11.885 -14.779 1.00 87.69 580 GLY A O 1
ATOM 4559 N N . THR A 1 581 ? 13.604 -14.077 -15.280 1.00 90.44 581 THR A N 1
ATOM 4560 C CA . THR A 1 581 ? 14.609 -14.394 -14.249 1.00 90.44 581 THR A CA 1
ATOM 4561 C C . THR A 1 581 ? 15.842 -13.507 -14.372 1.00 90.44 581 THR A C 1
ATOM 4563 O O . THR A 1 581 ? 16.214 -12.815 -13.431 1.00 90.44 581 THR A O 1
ATOM 4566 N N . ALA A 1 582 ? 16.440 -13.476 -15.556 1.00 93.62 582 ALA A N 1
ATOM 4567 C CA . ALA A 1 582 ? 17.467 -12.532 -15.957 1.00 93.62 582 ALA A CA 1
ATOM 4568 C C . ALA A 1 582 ? 17.224 -12.214 -17.433 1.00 93.62 582 ALA A C 1
ATOM 4570 O O . ALA A 1 582 ? 17.325 -13.101 -18.267 1.00 93.62 582 ALA A O 1
ATOM 4571 N N . LEU A 1 583 ? 16.857 -10.981 -17.769 1.00 96.88 583 LEU A N 1
ATOM 4572 C CA . LEU A 1 583 ? 16.452 -10.582 -19.117 1.00 96.88 583 LEU A CA 1
ATOM 4573 C C . LEU A 1 583 ? 17.025 -9.200 -19.435 1.00 96.88 583 LEU A C 1
ATOM 4575 O O . LEU A 1 583 ? 16.659 -8.202 -18.816 1.00 96.88 583 LEU A O 1
ATOM 4579 N N . MET A 1 584 ? 17.912 -9.137 -20.424 1.00 97.19 584 MET A N 1
ATOM 4580 C CA . MET A 1 584 ? 18.530 -7.897 -20.885 1.00 97.19 584 MET A CA 1
ATOM 4581 C C . MET A 1 584 ? 17.779 -7.355 -22.103 1.00 97.19 584 MET A C 1
ATOM 4583 O O . MET A 1 584 ? 17.522 -8.073 -23.070 1.00 97.19 584 MET A O 1
ATOM 4587 N N . VAL A 1 585 ? 17.428 -6.071 -22.057 1.00 97.69 585 VAL A N 1
ATOM 4588 C CA . VAL A 1 585 ? 16.608 -5.391 -23.064 1.00 97.69 585 VAL A CA 1
ATOM 4589 C C . VAL A 1 585 ? 17.238 -4.049 -23.417 1.00 97.69 585 VAL A C 1
ATOM 4591 O O . VAL A 1 585 ? 17.549 -3.245 -22.536 1.00 97.69 585 VAL A O 1
ATOM 4594 N N . LYS A 1 586 ? 17.388 -3.753 -24.709 1.00 97.31 586 LYS A N 1
ATOM 4595 C CA . LYS A 1 586 ? 17.724 -2.397 -25.163 1.00 97.31 586 LYS A CA 1
ATOM 4596 C C . LYS A 1 586 ? 16.599 -1.445 -24.779 1.00 97.31 586 LYS A C 1
ATOM 4598 O O . LYS A 1 586 ? 15.433 -1.715 -25.056 1.00 97.31 586 LYS A O 1
ATOM 4603 N N . ALA A 1 587 ? 16.931 -0.305 -24.184 1.00 92.12 587 ALA A N 1
ATOM 4604 C CA . ALA A 1 587 ? 15.930 0.637 -23.689 1.00 92.12 587 ALA A CA 1
ATOM 4605 C C . ALA A 1 587 ? 14.960 1.121 -24.783 1.00 92.12 587 ALA A C 1
ATOM 4607 O O . ALA A 1 587 ? 13.799 1.394 -24.481 1.00 92.12 587 ALA A O 1
ATOM 4608 N N . ASP A 1 588 ? 15.401 1.167 -26.042 1.00 92.50 588 ASP A N 1
ATOM 4609 C CA . ASP A 1 588 ? 14.572 1.566 -27.184 1.00 92.50 588 ASP A CA 1
ATOM 4610 C C . ASP A 1 588 ? 13.395 0.614 -27.425 1.00 92.50 588 ASP A C 1
ATOM 4612 O O . ASP A 1 588 ? 12.296 1.073 -27.713 1.00 92.50 588 ASP A O 1
ATOM 4616 N N . VAL A 1 589 ? 13.559 -0.686 -27.152 1.00 96.31 589 VAL A N 1
ATOM 4617 C CA . VAL A 1 589 ? 12.467 -1.674 -27.230 1.00 96.31 589 VAL A CA 1
ATOM 4618 C C . VAL A 1 589 ? 11.319 -1.279 -26.294 1.00 96.31 589 VAL A C 1
ATOM 4620 O O . VAL A 1 589 ? 10.148 -1.308 -26.674 1.00 96.31 589 VAL A O 1
ATOM 4623 N N . HIS A 1 590 ? 11.649 -0.846 -25.074 1.00 95.94 590 HIS A N 1
ATOM 4624 C CA . HIS A 1 590 ? 10.661 -0.352 -24.115 1.00 95.94 590 HIS A CA 1
ATOM 4625 C C . HIS A 1 590 ? 10.116 1.037 -24.481 1.00 95.94 590 HIS A C 1
ATOM 4627 O O . HIS A 1 590 ? 8.930 1.296 -24.269 1.00 95.94 590 HIS A O 1
ATOM 4633 N N . ARG A 1 591 ? 10.942 1.930 -25.044 1.00 90.94 591 ARG A N 1
ATOM 4634 C CA . ARG A 1 591 ? 10.501 3.267 -25.491 1.00 90.94 591 ARG A CA 1
ATOM 4635 C C . ARG A 1 591 ? 9.537 3.207 -26.669 1.00 90.94 591 ARG A C 1
ATOM 4637 O O . ARG A 1 591 ? 8.613 4.015 -26.715 1.00 90.94 591 ARG A O 1
ATOM 4644 N N . ASP A 1 592 ? 9.699 2.220 -27.541 1.00 92.88 592 ASP A N 1
ATOM 4645 C CA . ASP A 1 592 ? 8.791 1.946 -28.657 1.00 92.88 592 ASP A CA 1
ATOM 4646 C C . ASP A 1 592 ? 7.467 1.313 -28.206 1.00 92.88 592 ASP A C 1
ATOM 4648 O O . ASP A 1 592 ? 6.535 1.161 -28.997 1.00 92.88 592 ASP A O 1
ATOM 4652 N N . GLY A 1 593 ? 7.348 0.993 -26.914 1.00 90.56 593 GLY A N 1
ATOM 4653 C CA . GLY A 1 593 ? 6.101 0.589 -26.278 1.00 90.56 593 GLY A CA 1
ATOM 4654 C C . GLY A 1 593 ? 6.027 -0.884 -25.890 1.00 90.56 593 GLY A C 1
ATOM 4655 O O . GLY A 1 593 ? 4.981 -1.303 -25.388 1.00 90.56 593 GLY A O 1
ATOM 4656 N N . ALA A 1 594 ? 7.096 -1.673 -26.068 1.00 95.56 594 ALA A N 1
ATOM 4657 C CA . ALA A 1 594 ? 7.117 -3.042 -25.562 1.00 95.56 594 ALA A CA 1
ATOM 4658 C C . ALA A 1 594 ? 7.046 -3.023 -24.029 1.00 95.56 594 ALA A C 1
ATOM 4660 O O . ALA A 1 594 ? 7.886 -2.431 -23.349 1.00 95.56 594 ALA A O 1
ATOM 4661 N N . MET A 1 595 ? 6.044 -3.688 -23.471 1.00 94.56 595 MET A N 1
ATOM 4662 C CA . MET A 1 595 ? 5.795 -3.763 -22.032 1.00 94.56 595 MET A CA 1
ATOM 4663 C C . MET A 1 595 ? 5.245 -5.144 -21.676 1.00 94.56 595 MET A C 1
ATOM 4665 O O . MET A 1 595 ? 4.958 -5.945 -22.564 1.00 94.56 595 MET A O 1
ATOM 4669 N N . PHE A 1 596 ? 5.107 -5.445 -20.388 1.00 95.31 596 PHE A N 1
ATOM 4670 C CA . PHE A 1 596 ? 4.600 -6.737 -19.924 1.00 95.31 596 PHE A CA 1
ATOM 4671 C C . PHE A 1 596 ? 3.070 -6.679 -19.893 1.00 95.31 596 PHE A C 1
ATOM 4673 O O . PHE A 1 596 ? 2.537 -5.990 -19.023 1.00 95.31 596 PHE A O 1
ATOM 4680 N N . PRO A 1 597 ? 2.307 -7.347 -20.774 1.00 92.00 597 PRO A N 1
ATOM 4681 C CA . PRO A 1 597 ? 0.857 -7.207 -20.779 1.00 92.00 597 PRO A CA 1
ATOM 4682 C C . PRO A 1 597 ? 0.237 -7.888 -19.551 1.00 92.00 597 PRO A C 1
ATOM 4684 O O . PRO A 1 597 ? 0.481 -9.063 -19.275 1.00 92.00 597 PRO A O 1
ATOM 4687 N N . ALA A 1 598 ? -0.592 -7.133 -18.822 1.00 85.94 598 ALA A N 1
ATOM 4688 C CA . ALA A 1 598 ? -1.375 -7.620 -17.675 1.00 85.94 598 ALA A CA 1
ATOM 4689 C C . ALA A 1 598 ? -2.734 -8.197 -18.108 1.00 85.94 598 ALA A C 1
ATOM 4691 O O . ALA A 1 598 ? -3.667 -8.269 -17.312 1.00 85.94 598 ALA A O 1
ATOM 4692 N N . PHE A 1 599 ? -2.865 -8.484 -19.397 1.00 88.31 599 PHE A N 1
ATOM 4693 C CA . PHE A 1 599 ? -4.055 -8.954 -20.084 1.00 88.31 599 PHE A CA 1
ATOM 4694 C C . PHE A 1 599 ? -3.605 -9.927 -21.183 1.00 88.31 599 PHE A C 1
ATOM 4696 O O . PHE A 1 599 ? -2.457 -9.826 -21.624 1.00 88.31 599 PHE A O 1
ATOM 4703 N N . PRO A 1 600 ? -4.468 -10.849 -21.637 1.00 87.88 600 PRO A N 1
ATOM 4704 C CA . PRO A 1 600 ? -4.134 -11.765 -22.723 1.00 87.88 600 PRO A CA 1
ATOM 4705 C C . PRO A 1 600 ? -3.727 -11.004 -23.992 1.00 87.88 600 PRO A C 1
ATOM 4707 O O . PRO A 1 600 ? -4.483 -10.193 -24.526 1.00 87.88 600 PRO A O 1
ATOM 4710 N N . PHE A 1 601 ? -2.512 -11.254 -24.471 1.00 90.88 601 PHE A N 1
ATOM 4711 C CA . PHE A 1 601 ? -1.965 -10.692 -25.699 1.00 90.88 601 PHE A CA 1
ATOM 4712 C C . PHE A 1 601 ? -1.479 -11.844 -26.575 1.00 90.88 601 PHE A C 1
ATOM 4714 O O . PHE A 1 601 ? -0.435 -12.430 -26.303 1.00 90.88 601 PHE A O 1
ATOM 4721 N N . TYR A 1 602 ? -2.260 -12.201 -27.601 1.00 90.69 602 TYR A N 1
ATOM 4722 C CA . TYR A 1 602 ? -2.066 -13.438 -28.379 1.00 90.69 602 TYR A CA 1
ATOM 4723 C C . TYR A 1 602 ? -2.014 -14.686 -27.484 1.00 90.69 602 TYR A C 1
ATOM 4725 O O . TYR A 1 602 ? -1.141 -15.532 -27.643 1.00 90.69 602 TYR A O 1
ATOM 4733 N N . HIS A 1 603 ? -2.923 -14.765 -26.506 1.00 89.69 603 HIS A N 1
ATOM 4734 C CA . HIS A 1 603 ? -2.975 -15.831 -25.495 1.00 89.69 603 HIS A CA 1
ATOM 4735 C C . HIS A 1 603 ? -1.724 -15.929 -24.605 1.00 89.69 603 HIS A C 1
ATOM 4737 O O . HIS A 1 603 ? -1.563 -16.898 -23.873 1.00 89.69 603 HIS A O 1
ATOM 4743 N N . LEU A 1 604 ? -0.851 -14.919 -24.620 1.00 90.75 604 LEU A N 1
ATOM 4744 C CA . LEU A 1 604 ? 0.321 -14.812 -23.754 1.00 90.75 604 LEU A CA 1
ATOM 4745 C C . LEU A 1 604 ? 0.140 -13.665 -22.759 1.00 90.75 604 LEU A C 1
ATOM 4747 O O . LEU A 1 604 ? -0.626 -12.728 -22.993 1.00 90.75 604 LEU A O 1
ATOM 4751 N N . VAL A 1 605 ? 0.868 -13.713 -21.647 1.00 90.31 605 VAL A N 1
ATOM 4752 C CA . VAL A 1 605 ? 0.867 -12.661 -20.621 1.00 90.31 605 VAL A CA 1
ATOM 4753 C C . VAL A 1 605 ? 2.275 -12.413 -20.099 1.00 90.31 605 VAL A C 1
ATOM 4755 O O . VAL A 1 605 ? 3.166 -13.235 -20.286 1.00 90.31 605 VAL A O 1
ATOM 4758 N N . GLU A 1 606 ? 2.468 -11.287 -19.415 1.00 91.12 606 GLU A N 1
ATOM 4759 C CA . GLU A 1 606 ? 3.708 -10.979 -18.695 1.00 91.12 606 GLU A CA 1
ATOM 4760 C C . GLU A 1 606 ? 4.966 -11.043 -19.592 1.00 91.12 606 GLU A C 1
ATOM 4762 O O . GLU A 1 606 ? 5.046 -10.278 -20.550 1.00 91.12 606 GLU A O 1
ATOM 4767 N N . THR A 1 607 ? 5.969 -11.867 -19.295 1.00 93.69 607 THR A N 1
ATOM 4768 C CA . THR A 1 607 ? 7.258 -11.903 -20.020 1.00 93.69 607 THR A CA 1
ATOM 4769 C C . THR A 1 607 ? 7.140 -12.522 -21.417 1.00 93.69 607 THR A C 1
ATOM 4771 O O . THR A 1 607 ? 7.650 -11.962 -22.389 1.00 93.69 607 THR A O 1
ATOM 4774 N N . GLU A 1 608 ? 6.341 -13.576 -21.571 1.00 93.88 608 GLU A N 1
ATOM 4775 C CA . GLU A 1 608 ? 6.041 -14.187 -22.874 1.00 93.88 608 GLU A CA 1
ATOM 4776 C C . GLU A 1 608 ? 5.245 -13.226 -23.773 1.00 93.88 608 GLU A C 1
ATOM 4778 O O . GLU A 1 608 ? 5.538 -13.050 -24.957 1.00 93.88 608 GLU A O 1
ATOM 4783 N N . GLY A 1 609 ? 4.264 -12.527 -23.189 1.00 93.31 609 GLY A N 1
ATOM 4784 C CA . GLY A 1 609 ? 3.511 -11.489 -23.893 1.00 93.31 609 GLY A CA 1
ATOM 4785 C C . GLY A 1 609 ? 4.384 -10.295 -24.292 1.00 93.31 609 GLY A C 1
ATOM 4786 O O . GLY A 1 609 ? 4.184 -9.724 -25.366 1.00 93.31 609 GLY A O 1
ATOM 4787 N N . PHE A 1 610 ? 5.380 -9.945 -23.469 1.00 96.94 610 PHE A N 1
ATOM 4788 C CA . PHE A 1 610 ? 6.386 -8.929 -23.787 1.00 96.94 610 PHE A CA 1
ATOM 4789 C C . PHE A 1 610 ? 7.226 -9.323 -25.012 1.00 96.94 610 PHE A C 1
ATOM 4791 O O . PHE A 1 610 ? 7.347 -8.508 -25.929 1.00 96.94 610 PHE A O 1
ATOM 4798 N N . ALA A 1 611 ? 7.734 -10.562 -25.087 1.00 96.69 611 ALA A N 1
ATOM 4799 C CA . ALA A 1 611 ? 8.481 -11.042 -26.257 1.00 96.69 611 ALA A CA 1
ATOM 4800 C C . ALA A 1 611 ? 7.649 -10.936 -27.541 1.00 96.69 611 ALA A C 1
ATOM 4802 O O . ALA A 1 611 ? 8.120 -10.422 -28.562 1.00 96.69 611 ALA A O 1
ATOM 4803 N N . LYS A 1 612 ? 6.367 -11.321 -27.474 1.00 95.62 612 LYS A N 1
ATOM 4804 C CA . LYS A 1 612 ? 5.449 -11.164 -28.606 1.00 95.62 612 LYS A CA 1
ATOM 4805 C C . LYS A 1 612 ? 5.252 -9.698 -28.989 1.00 95.62 612 LYS A C 1
ATOM 4807 O O . LYS A 1 612 ? 5.200 -9.383 -30.177 1.00 95.62 612 LYS A O 1
ATOM 4812 N N . MET A 1 613 ? 5.150 -8.797 -28.013 1.00 96.62 613 MET A N 1
ATOM 4813 C CA . MET A 1 613 ? 5.020 -7.356 -28.251 1.00 96.62 613 MET A CA 1
ATOM 4814 C C . MET A 1 613 ? 6.266 -6.777 -28.927 1.00 96.62 613 MET A C 1
ATOM 4816 O O . MET A 1 613 ? 6.133 -6.055 -29.913 1.00 96.62 613 MET A O 1
ATOM 4820 N N . ALA A 1 614 ? 7.462 -7.155 -28.467 1.00 96.62 614 ALA A N 1
ATOM 4821 C CA . ALA A 1 614 ? 8.728 -6.766 -29.085 1.00 96.62 614 ALA A CA 1
ATOM 4822 C C . ALA A 1 614 ? 8.798 -7.234 -30.552 1.00 96.62 614 ALA A C 1
ATOM 4824 O O . ALA A 1 614 ? 9.067 -6.425 -31.441 1.00 96.62 614 ALA A O 1
ATOM 4825 N N . LYS A 1 615 ? 8.418 -8.491 -30.831 1.00 95.75 615 LYS A N 1
ATOM 4826 C CA . LYS A 1 615 ? 8.298 -9.017 -32.204 1.00 95.75 615 LYS A CA 1
ATOM 4827 C C . LYS A 1 615 ? 7.310 -8.233 -33.066 1.00 95.75 615 LYS A C 1
ATOM 4829 O O . LYS A 1 615 ? 7.584 -7.963 -34.233 1.00 95.75 615 LYS A O 1
ATOM 4834 N N . ARG A 1 616 ? 6.173 -7.805 -32.507 1.00 95.44 616 ARG A N 1
ATOM 4835 C CA . ARG A 1 616 ? 5.191 -6.960 -33.218 1.00 95.44 616 ARG A CA 1
ATOM 4836 C C . ARG A 1 616 ? 5.703 -5.551 -33.522 1.00 95.44 616 ARG A C 1
ATOM 4838 O O . ARG A 1 616 ? 5.227 -4.957 -34.484 1.00 95.44 616 ARG A O 1
ATOM 4845 N N . LEU A 1 617 ? 6.654 -5.049 -32.739 1.00 94.75 617 LEU A N 1
ATOM 4846 C CA . LEU A 1 617 ? 7.344 -3.778 -32.971 1.00 94.75 617 LEU A CA 1
ATOM 4847 C C . LEU A 1 617 ? 8.534 -3.909 -33.940 1.00 94.75 617 LEU A C 1
ATOM 4849 O O . LEU A 1 617 ? 9.178 -2.913 -34.244 1.00 94.75 617 LEU A O 1
ATOM 4853 N N . GLY A 1 618 ? 8.802 -5.112 -34.462 1.00 95.69 618 GLY A N 1
ATOM 4854 C CA . GLY A 1 618 ? 9.878 -5.366 -35.424 1.00 95.69 618 GLY A CA 1
ATOM 4855 C C . GLY A 1 618 ? 11.209 -5.782 -34.794 1.00 95.69 618 GLY A C 1
ATOM 4856 O O . GLY A 1 618 ? 12.204 -5.885 -35.507 1.00 95.69 618 GLY A O 1
ATOM 4857 N N . TYR A 1 619 ? 11.240 -6.047 -33.487 1.00 96.94 619 TYR A N 1
ATOM 4858 C CA . TYR A 1 619 ? 12.432 -6.533 -32.796 1.00 96.94 619 TYR A CA 1
ATOM 4859 C C . TYR A 1 619 ? 12.508 -8.059 -32.783 1.00 96.94 619 TYR A C 1
ATOM 4861 O O . TYR A 1 619 ? 11.500 -8.751 -32.681 1.00 96.94 619 TYR A O 1
ATOM 4869 N N . GLN A 1 620 ? 13.724 -8.592 -32.825 1.00 95.75 620 GLN A N 1
ATOM 4870 C CA . GLN A 1 620 ? 13.981 -10.012 -32.594 1.00 95.75 620 GLN A CA 1
ATOM 4871 C C . GLN A 1 620 ? 14.356 -10.263 -31.133 1.00 95.75 620 GLN A C 1
ATOM 4873 O O . GLN A 1 620 ? 14.844 -9.369 -30.435 1.00 95.75 620 GLN A O 1
ATOM 4878 N N . VAL A 1 621 ? 14.117 -11.491 -30.685 1.00 97.25 621 VAL A N 1
ATOM 4879 C CA . VAL A 1 621 ? 14.288 -11.915 -29.298 1.00 97.25 621 VAL A CA 1
ATOM 4880 C C . VAL A 1 621 ? 15.158 -13.163 -29.279 1.00 97.25 621 VAL A C 1
ATOM 4882 O O . VAL A 1 621 ? 14.902 -14.094 -30.038 1.00 97.25 621 VAL A O 1
ATOM 4885 N N . PHE A 1 622 ? 16.191 -13.175 -28.441 1.00 98.00 622 PHE A N 1
ATOM 4886 C CA . PHE A 1 622 ? 17.215 -14.218 -28.440 1.00 98.00 622 PHE A CA 1
ATOM 4887 C C . PHE A 1 622 ? 17.439 -14.802 -27.047 1.00 98.00 622 PHE A C 1
ATOM 4889 O O . PHE A 1 622 ? 17.161 -14.160 -26.036 1.00 98.00 622 PHE A O 1
ATOM 4896 N N . GLY A 1 623 ? 17.976 -16.016 -26.997 1.00 97.31 623 GLY A N 1
ATOM 4897 C CA . GLY A 1 623 ? 18.348 -16.710 -25.772 1.00 97.31 623 GLY A CA 1
ATOM 4898 C C . GLY A 1 623 ? 19.745 -17.315 -25.842 1.00 97.31 623 GLY A C 1
ATOM 4899 O O . GLY A 1 623 ? 20.234 -17.639 -26.927 1.00 97.31 623 GLY A O 1
ATOM 4900 N N . LEU A 1 624 ? 20.375 -17.476 -24.679 1.00 97.69 624 LEU A N 1
ATOM 4901 C CA . LEU A 1 624 ? 21.679 -18.117 -24.511 1.00 97.69 624 LEU A CA 1
ATOM 4902 C C . LEU A 1 624 ? 21.511 -19.451 -23.768 1.00 97.69 624 LEU A C 1
ATOM 4904 O O . LEU A 1 624 ? 21.552 -19.464 -22.537 1.00 97.69 624 LEU A O 1
ATOM 4908 N N . PRO A 1 625 ? 21.319 -20.583 -24.471 1.00 96.31 625 PRO A N 1
ATOM 4909 C CA . PRO A 1 625 ? 21.031 -21.866 -23.829 1.00 96.31 625 PRO A CA 1
ATOM 4910 C C . PRO A 1 625 ? 22.154 -22.377 -22.913 1.00 96.31 625 PRO A C 1
ATOM 4912 O O . PRO A 1 625 ? 21.846 -23.077 -21.955 1.00 96.31 625 PRO A O 1
ATOM 4915 N N . ASP A 1 626 ? 23.417 -22.012 -23.160 1.00 96.00 626 ASP A N 1
ATOM 4916 C CA . ASP A 1 626 ? 24.576 -22.490 -22.376 1.00 96.00 626 ASP A CA 1
ATOM 4917 C C . ASP A 1 626 ? 25.174 -21.418 -21.454 1.00 96.00 626 ASP A C 1
ATOM 4919 O O . ASP A 1 626 ? 26.254 -21.605 -20.890 1.00 96.00 626 ASP A O 1
ATOM 4923 N N . TYR A 1 627 ? 24.517 -20.262 -21.336 1.00 96.06 627 TYR A N 1
ATOM 4924 C CA . TYR A 1 627 ? 24.905 -19.226 -20.387 1.00 96.06 627 TYR A CA 1
ATOM 4925 C C . TYR A 1 627 ? 24.008 -19.342 -19.160 1.00 96.06 627 TYR A C 1
ATOM 4927 O O . TYR A 1 627 ? 22.817 -19.043 -19.237 1.00 96.06 627 TYR A O 1
ATOM 4935 N N . PHE A 1 628 ? 24.570 -19.781 -18.038 1.00 94.88 628 PHE A N 1
ATOM 4936 C CA . PHE A 1 628 ? 23.787 -20.137 -16.858 1.00 94.88 628 PHE A CA 1
ATOM 4937 C C . PHE A 1 628 ? 23.753 -19.027 -15.810 1.00 94.88 628 PHE A C 1
ATOM 4939 O O . PHE A 1 628 ? 24.787 -18.490 -15.409 1.00 94.88 628 PHE A O 1
ATOM 4946 N N . VAL A 1 629 ? 22.552 -18.758 -15.309 1.00 94.88 629 VAL A N 1
ATOM 4947 C CA . VAL A 1 629 ? 22.296 -18.053 -14.048 1.00 94.88 629 VAL A CA 1
ATOM 4948 C C . VAL A 1 629 ? 21.563 -19.000 -13.101 1.00 94.88 629 VAL A C 1
ATOM 4950 O O . VAL A 1 629 ? 20.844 -19.888 -13.572 1.00 94.88 629 VAL A O 1
ATOM 4953 N N . TYR A 1 630 ? 21.738 -18.846 -11.786 1.00 94.62 630 TYR A N 1
ATOM 4954 C CA . TYR A 1 630 ? 21.144 -19.774 -10.823 1.00 94.62 630 TYR A CA 1
ATOM 4955 C C . TYR A 1 630 ? 20.120 -19.128 -9.897 1.00 94.62 630 TYR A C 1
ATOM 4957 O O . TYR A 1 630 ? 20.390 -18.147 -9.202 1.00 94.62 630 TYR A O 1
ATOM 4965 N N . HIS A 1 631 ? 18.949 -19.751 -9.868 1.00 93.06 631 HIS A N 1
ATOM 4966 C CA . HIS A 1 631 ? 17.862 -19.465 -8.951 1.00 93.06 631 HIS A CA 1
ATOM 4967 C C . HIS A 1 631 ? 18.102 -20.119 -7.580 1.00 93.06 631 HIS A C 1
ATOM 4969 O O . HIS A 1 631 ? 18.686 -21.204 -7.480 1.00 93.06 631 HIS A O 1
ATOM 4975 N N . TYR A 1 632 ? 17.602 -19.486 -6.517 1.00 87.94 632 TYR A N 1
ATOM 4976 C CA . TYR A 1 632 ? 17.627 -19.997 -5.147 1.00 87.94 632 TYR A CA 1
ATOM 4977 C C . TYR A 1 632 ? 16.899 -21.344 -5.027 1.00 87.94 632 TYR A C 1
ATOM 4979 O O . TYR A 1 632 ? 15.837 -21.544 -5.615 1.00 87.94 632 TYR A O 1
ATOM 4987 N N . ASN A 1 633 ? 17.440 -22.285 -4.258 1.00 85.81 633 ASN A N 1
ATOM 4988 C CA . ASN A 1 633 ? 16.774 -23.558 -3.975 1.00 85.81 633 ASN A CA 1
ATOM 4989 C C . ASN A 1 633 ? 16.003 -23.453 -2.656 1.00 85.81 633 ASN A C 1
ATOM 4991 O O . ASN A 1 633 ? 16.632 -23.284 -1.614 1.00 85.81 633 ASN A O 1
ATOM 4995 N N . GLU A 1 634 ? 14.667 -23.487 -2.730 1.00 68.88 634 GLU A N 1
ATOM 4996 C CA . GLU A 1 634 ? 13.762 -23.301 -1.579 1.00 68.88 634 GLU A CA 1
ATOM 4997 C C . GLU A 1 634 ? 13.788 -24.442 -0.555 1.00 68.88 634 GLU A C 1
ATOM 4999 O O . GLU A 1 634 ? 13.955 -25.622 -0.949 1.00 68.88 634 GLU A O 1
#

Solvent-accessible surface area (backbone atoms only — not comparable to full-atom values): 36578 Å² total; per-residue (Å²): 136,78,88,83,85,89,82,87,87,87,88,90,85,90,86,90,86,90,85,90,88,86,87,90,84,91,85,88,87,86,90,80,91,77,80,85,78,83,78,79,81,76,83,78,56,63,30,31,54,51,9,38,54,49,22,50,53,50,42,72,68,43,37,44,56,52,42,47,51,48,52,66,73,70,49,64,93,81,78,53,93,43,71,68,51,43,48,52,53,38,39,73,74,56,34,73,65,50,37,53,64,80,47,64,73,58,44,58,54,40,20,54,43,34,13,47,27,36,27,40,28,50,51,37,41,49,50,41,33,68,73,51,57,61,42,69,71,57,44,74,75,39,70,80,46,65,90,86,57,81,89,59,72,40,33,55,50,37,10,51,17,23,26,56,13,26,43,61,28,24,76,61,41,22,40,54,50,23,48,51,44,46,65,68,68,62,89,51,93,52,73,89,73,40,96,52,91,43,70,66,53,41,50,50,53,37,41,75,61,50,31,69,68,47,41,42,38,40,35,72,39,39,30,57,33,24,42,38,28,22,49,24,40,17,41,24,46,48,41,37,51,50,42,67,76,74,44,92,66,52,70,69,54,37,52,50,52,22,47,51,54,14,49,50,53,23,47,71,73,23,45,70,43,45,54,37,26,53,50,58,34,57,44,32,78,23,72,90,68,70,64,46,73,62,80,61,91,49,73,66,57,45,44,50,53,64,77,73,65,73,77,81,78,74,74,50,68,63,58,57,49,49,52,50,46,50,51,47,50,51,48,45,68,72,65,46,74,78,76,80,67,87,69,77,91,61,68,71,67,59,68,70,68,71,70,87,54,95,70,61,64,73,91,54,98,72,80,77,82,64,59,63,43,100,84,76,45,72,43,75,76,89,80,81,87,77,62,65,89,74,61,61,79,49,43,59,32,76,87,70,67,47,35,71,44,80,48,59,76,73,71,58,90,43,69,52,23,46,44,60,76,36,97,66,88,82,84,89,82,86,67,83,82,84,82,82,57,66,77,65,59,74,34,76,88,45,40,60,65,51,40,30,53,50,11,50,50,52,42,55,49,47,76,59,66,70,48,88,75,44,25,30,33,34,33,36,32,39,53,43,35,43,63,59,94,52,50,66,58,57,58,36,45,69,56,56,55,28,38,28,56,25,38,28,28,57,45,76,37,81,89,79,71,41,81,44,76,44,69,61,47,64,47,25,22,30,78,29,75,58,34,52,56,50,55,73,74,49,60,82,83,40,69,70,66,82,94,42,90,92,51,82,38,76,47,51,41,38,47,74,64,40,47,88,89,73,54,47,58,81,47,72,44,77,38,50,25,32,48,57,59,45,27,40,31,34,34,62,54,46,72,77,61,35,51,36,35,60,50,58,46,95,28,21,43,15,46,32,18,18,40,47,41,32,44,74,74,73,43,65,40,34,32,17,40,34,26,70,32,29,38,65,70,131